Protein 4EFZ (pdb70)

Organism: Burkholderia pseudomallei (strain 1710b) (NCBI:txid320372)

Foldseek 3Di:
DAAPKDKDWDADVVQQFIKIWIADLVVLEIEIEQAAFAADPVPRDTDCPRVVVVVVVSVVSVHAYAEYEYQAQDQRGFHCVVVCCVRRNHFYEFAQCLLVLCVVVCVVQVVPDVQDSRCPLGRYHDDQQDWDDTPQKIWGWHQQAALARTGTKTKMAGPDDDPVHGAIEIAREQLADQQVVAGHAQPDVRHHLLSSLVSLVVVLVPDQAYWYAYRGDPCDVDDGTDTSVNNLPRRPQRHPPQDSVNSRVVNVVVNVPDDRHPRRQVRNVCVSSVNHFDDDDPVRDGDRGDDDPRD/DWDKDWDADPVQQFTKIWIADLVPLFIEIEQFAFAADPVPRDTDCVRVVVVLVVSVVSVHAYAEYEYQAQDQRGFHCVVVCCVRRNHFYEFAQCLLVLCVVVCVLQVVDDVRDSRCPLGRYHDDQQDWDDGPQKIWGWHQQAALANGGTWTWIVGCPLIEIEREQLFFQQVVAGHAQPDVRHHQLSSLVSLVVVLVPPFAYKYFYRGDDCPPNDDDDGIDTSNNNLPRRPQRHPPQDSVNSRVVNVVVNVPDDRHPRRQVRNVCVSSVNHFAAADPVRDGDRGDDPPRD

B-factor: mean 24.0, std 9.52, range [10.33, 69.84]

Secondary structure (DSSP, 8-state):
-B-S-EEEEEE-TTT-BEEEEEE-TTT-EEEEES--BEEETTTTEEE-HHHHHHHHHHHHHT-EEEEEE-SS--SSSB--HHHHHHHH--EEEEETTHHHHHHHHHHHTT--TTS-SSSTTSSEEE-TT-EEEETTEEEEEEE--SSSTT-EEEEEEETT--GGG-B-EEE--SSB--TTT-B----STT--HHHHHHHHHHHTTS-TT-EEE-SB-S------EEEHHHHHHH-TTTSTT--HHHHHHHHHHHHTTPPPPTTHHHHHHHHTTTTPPPPP-TTS-------SS--/-EEEEEEEETTTTEEEEEEEETTTTEEEEES--BEEETTTTEEE-HHHHHHHHHHHHHT-EEEEEE-SS--SSSB--HHHHHHHH--EEEEETTHHHHHHHHHHHTT--TTS-SSSTTSSEEE-TT-EEEETTEEEEEEE--SSSTT-EEEEEEE----EEE-TTS---TTT------STT--HHHHHHHHHHHTTS-TT-EEE-SB---GGGPPP--EEEHHHHHHH-TTTSTT--HHHHHHHHHHHHHTPPPPTTHHHHHHHHTTTTPPPPP-TTS-------SS--

InterPro domains:
  IPR001279 Metallo-beta-lactamase [PF00753] (15-212)
  IPR001279 Metallo-beta-lactamase [SM00849] (12-212)
  IPR036866 Ribonuclease Z/Hydroxyacylglutathione hydrolase-like [G3DSA:3.60.15.10] (1-294)
  IPR036866 Ribonuclease Z/Hydroxyacylglutathione hydrolase-like [SSF56281] (6-293)
  IPR044528 Persulfide dioxygenase-like, MBL-fold metallo-hydrolase domain [cd07724] (2-214)
  IPR051682 Mitochondrial Persulfide Dioxygenase [PTHR43084] (2-280)

Nearest PDB structures (foldseek):
  4efz-assembly2_A  TM=1.003E+00  e=1.077E-67  Burkholderia pseudomallei 1710b
  4efz-assembly3_B  TM=9.883E-01  e=3.512E-61  Burkholderia pseudomallei 1710b
  4ysl-assembly1_B  TM=9.777E-01  e=2.054E-49  Pseudomonas putida F1
  3r2u-assembly1_C  TM=8.460E-01  e=1.432E-17  Staphylococcus aureus subsp. aureus COL
  5aeb-assembly1_A  TM=5.533E-01  e=7.655E-11  uncultured bacterium BLR12

Sequence (584 aa):
GPGSMTVEGFFDPATCTISYLLFDSGSGECALIDSVLDYDPKSGRTRTASADQLIARVAALGARVRWLLETHVHADHLSAAPYLKTRVGGEIAIGRHVTRVQDVFGKLFNAGPAFAHDGSQFDRRLLDDGDTLALGALSIRAMHTPGHTPACMTYVVTEAHAAHDARDAAAFVGDTLFMPDYGTARCDFPGGDARSLYRSIRKVLSSLPPATRLYMCHDYQPAIQYASTVADELRENVHIREGVTEDDFVAMRTARDATLDMPVLMLPSVQVNMRAGRLPEPEDNGVRYLKIPLDAISMTVEGFFDPATCTISYLLFDSGSGECALIDSVLDYDPKSGRTRTASADQLIARVAALGARVRWLLETHVHADHLSAAPYLKTRVGGEIAIGRHVTRVQDVFGKLFNAGPAFAHDGSQFDRLLDDGDTLALGALSIRAMHTPGHTPACMTYVVTEARDAAAFVGDTLFMPDYGTARCDFPGGDARSLYRSIRKVLSLPPATRLYMCHDYQPNGRAIQYASTVADELRENVHIREGVTEDDFVAMRTARDATLDMMPVLMLPSVQVNMRAGRLPEPEDNGVRYLKIPLDAI

Radius of gyration: 27.68 Å; Cα contacts (8 Å, |Δi|>4): 1301; chains: 2; bounding box: 53×88×56 Å

Structure (mmCIF, N/CA/C/O backbone):
data_4EFZ
#
_entry.id   4EFZ
#
_cell.length_a   79.320
_cell.length_b   83.500
_cell.length_c   96.440
_cell.angle_alpha   90.000
_cell.angle_beta   90.000
_cell.angle_gamma   90.000
#
_symmetry.space_group_name_H-M   'P 21 21 21'
#
loop_
_entity.id
_entity.type
_entity.pdbx_description
1 polymer 'Metallo-beta-lactamase family protein'
2 non-polymer 'CALCIUM ION'
3 non-polymer 'CHLORIDE ION'
4 non-polymer 1,2-ETHANEDIOL
5 non-polymer GLYCEROL
6 non-polymer 'SULFATE ION'
7 water water
#
loop_
_atom_site.group_PDB
_atom_site.id
_atom_site.type_symbol
_atom_site.label_atom_id
_atom_site.label_alt_id
_atom_site.label_comp_id
_atom_site.label_asym_id
_atom_site.label_entity_id
_atom_site.label_seq_id
_atom_site.pdbx_PDB_ins_code
_atom_site.Cartn_x
_atom_site.Cartn_y
_atom_site.Cartn_z
_atom_site.occupancy
_atom_site.B_iso_or_equiv
_atom_site.auth_seq_id
_atom_site.auth_comp_id
_atom_site.auth_asym_id
_atom_site.auth_atom_id
_atom_site.pdbx_PDB_model_num
ATOM 1 N N . GLY A 1 1 ? 71.802 26.282 -11.584 1.00 49.12 -3 GLY A N 1
ATOM 2 C CA . GLY A 1 1 ? 70.703 25.373 -11.315 1.00 50.29 -3 GLY A CA 1
ATOM 3 C C . GLY A 1 1 ? 70.577 24.971 -9.852 1.00 51.04 -3 GLY A C 1
ATOM 4 O O . GLY A 1 1 ? 71.369 25.416 -9.003 1.00 49.75 -3 GLY A O 1
ATOM 5 N N . PRO A 1 2 ? 69.584 24.110 -9.553 1.00 54.71 -2 PRO A N 1
ATOM 6 C CA . PRO A 1 2 ? 69.165 23.710 -8.203 1.00 55.69 -2 PRO A CA 1
ATOM 7 C C . PRO A 1 2 ? 70.188 22.866 -7.453 1.00 56.74 -2 PRO A C 1
ATOM 8 O O . PRO A 1 2 ? 70.892 22.046 -8.053 1.00 57.15 -2 PRO A O 1
ATOM 12 N N . GLY A 1 3 ? 70.250 23.054 -6.138 1.00 57.62 -1 GLY A N 1
ATOM 13 C CA . GLY A 1 3 ? 71.008 22.161 -5.282 1.00 54.77 -1 GLY A CA 1
ATOM 14 C C . GLY A 1 3 ? 70.484 20.741 -5.394 1.00 53.08 -1 GLY A C 1
ATOM 15 O O . GLY A 1 3 ? 69.470 20.470 -6.053 1.00 57.02 -1 GLY A O 1
ATOM 16 N N . SER A 1 4 ? 71.192 19.824 -4.752 1.00 48.15 0 SER A N 1
ATOM 17 C CA . SER A 1 4 ? 70.805 18.416 -4.720 1.00 41.06 0 SER A CA 1
ATOM 18 C C . SER A 1 4 ? 69.677 18.201 -3.708 1.00 31.01 0 SER A C 1
ATOM 19 O O . SER A 1 4 ? 69.087 17.112 -3.629 1.00 33.34 0 SER A O 1
ATOM 22 N N . MET A 1 5 ? 69.408 19.237 -2.930 1.00 35.31 1 MET A N 1
ATOM 23 C CA . MET A 1 5 ? 68.450 19.144 -1.819 1.00 26.49 1 MET A CA 1
ATOM 24 C C . MET A 1 5 ? 67.073 18.638 -2.237 1.00 24.82 1 MET A C 1
ATOM 25 O O . MET A 1 5 ? 66.631 18.837 -3.367 1.00 27.55 1 MET A O 1
ATOM 30 N N . THR A 1 6 ? 66.420 17.952 -1.310 1.00 19.51 2 THR A N 1
ATOM 31 C CA . THR A 1 6 ? 65.051 17.496 -1.477 1.00 20.69 2 THR A CA 1
ATOM 32 C C . THR A 1 6 ? 64.177 18.250 -0.491 1.00 18.69 2 THR A C 1
ATOM 33 O O . THR A 1 6 ? 64.467 18.285 0.720 1.00 20.14 2 THR A O 1
ATOM 37 N N . VAL A 1 7 ? 63.088 18.870 -0.974 1.00 16.81 3 VAL A N 1
ATOM 38 C CA . VAL A 1 7 ? 62.144 19.553 -0.109 1.00 15.00 3 VAL A CA 1
ATOM 39 C C . VAL A 1 7 ? 60.760 18.991 -0.360 1.00 14.89 3 VAL A C 1
ATOM 40 O O . VAL A 1 7 ? 60.343 18.956 -1.521 1.00 18.02 3 VAL A O 1
ATOM 44 N N . GLU A 1 8 ? 60.119 18.546 0.708 1.00 14.39 4 GLU A N 1
ATOM 45 C CA . GLU A 1 8 ? 58.728 18.057 0.634 1.00 15.50 4 GLU A CA 1
ATOM 46 C C . GLU A 1 8 ? 57.865 18.838 1.584 1.00 12.80 4 GLU A C 1
ATOM 47 O O . GLU A 1 8 ? 58.183 18.986 2.787 1.00 14.43 4 GLU A O 1
ATOM 53 N N . GLY A 1 9 ? 56.742 19.358 1.066 1.00 12.95 5 GLY A N 1
ATOM 54 C CA . GLY A 1 9 ? 55.819 20.097 1.920 1.00 13.76 5 GLY A CA 1
ATOM 55 C C . GLY A 1 9 ? 54.587 19.283 2.269 1.00 13.65 5 GLY A C 1
ATOM 56 O O . GLY A 1 9 ? 54.170 18.398 1.481 1.00 14.66 5 GLY A O 1
ATOM 57 N N . PHE A 1 10 ? 54.090 19.550 3.470 1.00 12.62 6 PHE A N 1
ATOM 58 C CA . PHE A 1 10 ? 52.956 18.817 4.060 1.00 12.86 6 PHE A CA 1
ATOM 59 C C . PHE A 1 10 ? 51.919 19.858 4.430 1.00 13.33 6 PHE A C 1
ATOM 60 O O . PHE A 1 10 ? 52.099 20.619 5.389 1.00 14.37 6 PHE A O 1
ATOM 68 N N . PHE A 1 11 ? 50.801 19.845 3.700 1.00 14.27 7 PHE A N 1
ATOM 69 C CA . PHE A 1 11 ? 49.767 20.887 3.911 1.00 14.34 7 PHE A CA 1
ATOM 70 C C . PHE A 1 11 ? 48.704 20.416 4.925 1.00 15.14 7 PHE A C 1
ATOM 71 O O . PHE A 1 11 ? 48.192 19.273 4.794 1.00 17.48 7 PHE A O 1
ATOM 79 N N . ASP A 1 12 ? 48.396 21.264 5.915 1.00 14.17 8 ASP A N 1
ATOM 80 C CA . ASP A 1 12 ? 47.366 20.908 6.913 1.00 14.46 8 ASP A CA 1
ATOM 81 C C . ASP A 1 12 ? 46.086 21.625 6.564 1.00 16.48 8 ASP A C 1
ATOM 82 O O . ASP A 1 12 ? 46.073 22.845 6.608 1.00 18.62 8 ASP A O 1
ATOM 87 N N . PRO A 1 13 ? 45.019 20.881 6.216 1.00 17.04 9 PRO A N 1
ATOM 88 C CA . PRO A 1 13 ? 43.804 21.598 5.813 1.00 20.30 9 PRO A CA 1
ATOM 89 C C . PRO A 1 13 ? 43.159 22.459 6.917 1.00 20.53 9 PRO A C 1
ATOM 90 O O . PRO A 1 13 ? 42.588 23.525 6.588 1.00 23.09 9 PRO A O 1
ATOM 94 N N . ALA A 1 14 ? 43.289 22.053 8.174 1.00 19.01 10 ALA A N 1
ATOM 95 C CA . ALA A 1 14 ? 42.629 22.804 9.251 1.00 20.26 10 ALA A CA 1
ATOM 96 C C . ALA A 1 14 ? 43.219 24.201 9.458 1.00 19.64 10 ALA A C 1
ATOM 97 O O . ALA A 1 14 ? 42.477 25.172 9.723 1.00 24.17 10 ALA A O 1
ATOM 99 N N . THR A 1 15 ? 44.540 24.346 9.317 1.00 17.33 11 THR A N 1
ATOM 100 C CA . THR A 1 15 ? 45.172 25.629 9.656 1.00 18.30 11 THR A CA 1
ATOM 101 C C . THR A 1 15 ? 45.798 26.290 8.432 1.00 21.32 11 THR A C 1
ATOM 102 O O . THR A 1 15 ? 46.250 27.437 8.512 1.00 20.37 11 THR A O 1
ATOM 106 N N . CYS A 1 16 ? 45.835 25.539 7.330 1.00 18.07 12 CYS A N 1
ATOM 107 C CA . CYS A 1 16 ? 46.472 25.952 6.054 1.00 20.77 12 CYS A CA 1
ATOM 108 C C . CYS A 1 16 ? 47.979 26.098 6.136 1.00 19.90 12 CYS A C 1
ATOM 109 O O . CYS A 1 16 ? 48.594 26.653 5.222 1.00 17.24 12 CYS A O 1
ATOM 112 N N . THR A 1 17 ? 48.551 25.552 7.197 1.00 15.65 13 THR A N 1
ATOM 113 C CA . THR A 1 17 ? 50.012 25.515 7.422 1.00 13.18 13 THR A CA 1
ATOM 114 C C . THR A 1 17 ? 50.699 24.536 6.495 1.00 14.67 13 THR A C 1
ATOM 115 O O . THR A 1 17 ? 50.172 23.418 6.224 1.00 15.05 13 THR A O 1
ATOM 119 N N . ILE A 1 18 ? 51.866 24.950 5.973 1.00 14.05 14 ILE A N 1
ATOM 120 C CA . ILE A 1 18 ? 52.701 23.997 5.267 1.00 13.72 14 ILE A CA 1
ATOM 121 C C . ILE A 1 18 ? 53.947 23.723 6.100 1.00 12.41 14 ILE A C 1
ATOM 122 O O . ILE A 1 18 ? 54.769 24.635 6.364 1.00 14.94 14 ILE A O 1
ATOM 127 N N . SER A 1 19 ? 54.113 22.455 6.497 1.00 11.34 15 SER A N 1
ATOM 128 C CA . SER A 1 19 ? 55.287 22.002 7.275 1.00 14.46 15 SER A CA 1
ATOM 129 C C . SER A 1 19 ? 56.224 21.394 6.241 1.00 12.92 15 SER A C 1
ATOM 130 O O . SER A 1 19 ? 55.765 20.874 5.212 1.00 14.43 15 SER A O 1
ATOM 133 N N . TYR A 1 20 ? 57.549 21.434 6.491 1.00 11.49 16 TYR A N 1
ATOM 134 C CA . TYR A 1 20 ? 58.472 20.940 5.483 1.00 12.53 16 TYR A CA 1
ATOM 135 C C . TYR A 1 20 ? 59.458 19.923 6.026 1.00 12.62 16 TYR A C 1
ATOM 136 O O . TYR A 1 20 ? 59.889 19.989 7.181 1.00 14.45 16 TYR A O 1
ATOM 145 N N . LEU A 1 21 ? 59.815 19.017 5.145 1.00 12.62 17 LEU A N 1
ATOM 146 C CA . LEU A 1 21 ? 60.953 18.089 5.310 1.00 12.75 17 LEU A CA 1
ATOM 147 C C . LEU A 1 21 ? 62.021 18.506 4.320 1.00 13.54 17 LEU A C 1
ATOM 148 O O . LEU A 1 21 ? 61.810 18.517 3.096 1.00 15.31 17 LEU A O 1
ATOM 153 N N . LEU A 1 22 ? 63.199 18.845 4.867 1.00 13.36 18 LEU A N 1
ATOM 154 C CA . LEU A 1 22 ? 64.368 19.206 4.056 1.00 13.41 18 LEU A CA 1
ATOM 155 C C . LEU A 1 22 ? 65.353 18.076 4.193 1.00 15.23 18 LEU A C 1
ATOM 156 O O . LEU A 1 22 ? 65.698 17.709 5.311 1.00 18.04 18 LEU A O 1
ATOM 161 N N . PHE A 1 23 ? 65.783 17.505 3.072 1.00 15.00 19 PHE A N 1
ATOM 162 C CA . PHE A 1 23 ? 66.575 16.248 3.110 1.00 16.98 19 PHE A CA 1
ATOM 163 C C . PHE A 1 23 ? 67.804 16.368 2.227 1.00 20.03 19 PHE A C 1
ATOM 164 O O . PHE A 1 23 ? 67.719 16.785 1.069 1.00 20.56 19 PHE A O 1
ATOM 172 N N . ASP A 1 24 ? 68.969 16.000 2.776 1.00 19.51 20 ASP A N 1
ATOM 173 C CA . ASP A 1 24 ? 70.208 15.881 2.001 1.00 22.82 20 ASP A CA 1
ATOM 174 C C . ASP A 1 24 ? 70.405 14.381 1.694 1.00 24.64 20 ASP A C 1
ATOM 175 O O . ASP A 1 24 ? 70.826 13.613 2.555 1.00 26.83 20 ASP A O 1
ATOM 180 N N . SER A 1 25 ? 70.069 13.944 0.492 1.00 26.96 21 SER A N 1
ATOM 181 C CA . SER A 1 25 ? 70.004 12.496 0.248 1.00 29.82 21 SER A CA 1
ATOM 182 C C . SER A 1 25 ? 71.390 11.856 0.317 1.00 31.41 21 SER A C 1
ATOM 183 O O . SER A 1 25 ? 71.526 10.652 0.563 1.00 35.72 21 SER A O 1
ATOM 186 N N . GLY A 1 26 ? 72.421 12.665 0.097 1.00 29.90 22 GLY A N 1
ATOM 187 C CA . GLY A 1 26 ? 73.778 12.167 0.097 1.00 33.64 22 GLY A CA 1
ATOM 188 C C . GLY A 1 26 ? 74.266 11.735 1.469 1.00 34.54 22 GLY A C 1
ATOM 189 O O . GLY A 1 26 ? 75.063 10.793 1.585 1.00 39.10 22 GLY A O 1
ATOM 190 N N . SER A 1 27 ? 73.770 12.389 2.508 1.00 29.79 23 SER A N 1
ATOM 191 C CA . SER A 1 27 ? 74.218 12.149 3.876 1.00 27.25 23 SER A CA 1
ATOM 192 C C . SER A 1 27 ? 73.120 11.512 4.691 1.00 27.41 23 SER A C 1
ATOM 193 O O . SER A 1 27 ? 73.383 10.932 5.754 1.00 29.08 23 SER A O 1
ATOM 196 N N . GLY A 1 28 ? 71.892 11.651 4.192 1.00 23.46 24 GLY A N 1
ATOM 197 C CA . GLY A 1 28 ? 70.672 11.298 4.895 1.00 25.66 24 GLY A CA 1
ATOM 198 C C . GLY A 1 28 ? 70.242 12.243 5.989 1.00 25.66 24 GLY A C 1
ATOM 199 O O . GLY A 1 28 ? 69.261 11.964 6.679 1.00 27.39 24 GLY A O 1
ATOM 200 N N . GLU A 1 29 ? 70.919 13.368 6.152 1.00 21.24 25 GLU A N 1
ATOM 201 C CA . GLU A 1 29 ? 70.531 14.335 7.179 1.00 18.73 25 GLU A CA 1
ATOM 202 C C . GLU A 1 29 ? 69.312 15.159 6.788 1.00 18.18 25 GLU A C 1
ATOM 203 O O . GLU A 1 29 ? 69.134 15.486 5.609 1.00 21.71 25 GLU A O 1
ATOM 209 N N . CYS A 1 30 ? 68.481 15.458 7.782 1.00 15.67 26 CYS A N 1
ATOM 210 C CA . CYS A 1 30 ? 67.173 16.061 7.555 1.00 16.39 26 CYS A CA 1
ATOM 211 C C . CYS A 1 30 ? 66.853 17.173 8.554 1.00 17.93 26 CYS A C 1
ATOM 212 O O . CYS A 1 30 ? 67.284 17.140 9.716 1.00 17.96 26 CYS A O 1
ATOM 215 N N . ALA A 1 31 ? 66.089 18.167 8.102 1.00 15.10 27 ALA A N 1
ATOM 216 C CA . ALA A 1 31 ? 65.466 19.107 9.027 1.00 14.06 27 ALA A CA 1
ATOM 217 C C . ALA A 1 31 ? 63.971 19.094 8.826 1.00 16.27 27 ALA A C 1
ATOM 218 O O . ALA A 1 31 ? 63.489 18.904 7.684 1.00 16.37 27 ALA A O 1
ATOM 220 N N . LEU A 1 32 ? 63.237 19.326 9.924 1.00 12.85 28 LEU A N 1
ATOM 221 C CA . LEU A 1 32 ? 61.772 19.471 9.848 1.00 12.38 28 LEU A CA 1
ATOM 222 C C . LEU A 1 32 ? 61.462 20.919 10.204 1.00 14.91 28 LEU A C 1
ATOM 223 O O . LEU A 1 32 ? 62.078 21.490 11.122 1.00 15.00 28 LEU A O 1
ATOM 228 N N . ILE A 1 33 ? 60.574 21.552 9.447 1.00 12.68 29 ILE A N 1
ATOM 229 C CA . ILE A 1 33 ? 60.335 22.984 9.636 1.00 11.54 29 ILE A CA 1
ATOM 230 C C . ILE A 1 33 ? 58.843 23.201 9.862 1.00 12.19 29 ILE A C 1
ATOM 231 O O . ILE A 1 33 ? 57.991 22.726 9.072 1.00 13.38 29 ILE A O 1
ATOM 236 N N . ASP A 1 34 ? 58.508 23.923 10.928 1.00 13.44 30 ASP A N 1
ATOM 237 C CA . ASP A 1 34 ? 57.125 24.426 11.145 1.00 12.21 30 ASP A CA 1
ATOM 238 C C . ASP A 1 34 ? 56.072 23.323 11.227 1.00 11.81 30 ASP A C 1
ATOM 239 O O . ASP A 1 34 ? 55.019 23.351 10.529 1.00 13.32 30 ASP A O 1
ATOM 244 N N . SER A 1 35 ? 56.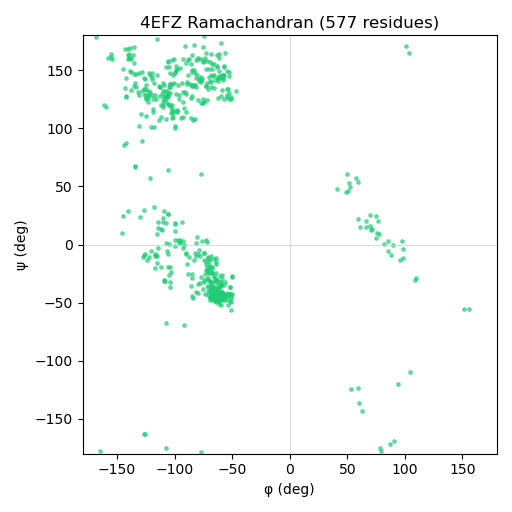335 22.367 12.125 1.00 13.76 31 SER A N 1
ATOM 245 C CA . SER A 1 35 ? 55.417 21.235 12.368 1.00 11.33 31 SER A CA 1
ATOM 246 C C . SER A 1 35 ? 54.162 21.627 13.100 1.00 11.04 31 SER A C 1
ATOM 247 O O . SER A 1 35 ? 54.106 22.684 13.755 1.00 14.93 31 SER A O 1
ATOM 250 N N . VAL A 1 36 ? 53.127 20.777 12.941 1.00 10.90 32 VAL A N 1
ATOM 251 C CA . VAL A 1 36 ? 51.800 21.056 13.527 1.00 12.29 32 VAL A CA 1
ATOM 252 C C . VAL A 1 36 ? 51.397 19.918 14.431 1.00 12.69 32 VAL A C 1
ATOM 253 O O . VAL A 1 36 ? 51.444 18.723 14.019 1.00 13.17 32 VAL A O 1
ATOM 257 N N . LEU A 1 37 ? 51.034 20.265 15.670 1.00 12.28 33 LEU A N 1
ATOM 258 C CA . LEU A 1 37 ? 50.316 19.348 16.572 1.00 13.19 33 LEU A CA 1
ATOM 259 C C . LEU A 1 37 ? 48.834 19.660 16.330 1.00 12.65 33 LEU A C 1
ATOM 260 O O . LEU A 1 37 ? 48.386 20.824 16.512 1.00 13.75 33 LEU A O 1
ATOM 265 N N . ASP A 1 38 ? 48.028 18.657 15.943 1.00 12.28 34 ASP A N 1
ATOM 266 C CA . ASP A 1 38 ? 46.641 18.944 15.597 1.00 11.05 34 ASP A CA 1
ATOM 267 C C . ASP A 1 38 ? 45.850 19.248 16.862 1.00 13.68 34 ASP A C 1
ATOM 268 O O . ASP A 1 38 ? 46.054 18.614 17.914 1.00 13.50 34 ASP A O 1
ATOM 273 N N . TYR A 1 39 ? 45.015 20.283 16.779 1.00 12.84 35 TYR A N 1
ATOM 274 C CA . TYR A 1 39 ? 44.352 20.754 17.993 1.00 12.38 35 TYR A CA 1
ATOM 275 C C . TYR A 1 39 ? 42.951 21.160 17.655 1.00 11.71 35 TYR A C 1
ATOM 276 O O . TYR A 1 39 ? 42.738 21.987 16.750 1.00 15.37 35 TYR A O 1
ATOM 285 N N . ASP A 1 40 ? 41.975 20.622 18.389 1.00 10.71 36 ASP A N 1
ATOM 286 C CA . ASP A 1 40 ? 40.575 21.015 18.204 1.00 12.46 36 ASP A CA 1
ATOM 287 C C . ASP A 1 40 ? 40.211 21.980 19.326 1.00 15.20 36 ASP A C 1
ATOM 288 O O . ASP A 1 40 ? 40.075 21.584 20.495 1.00 15.28 36 ASP A O 1
ATOM 293 N N . PRO A 1 41 ? 40.016 23.266 18.991 1.00 13.96 37 PRO A N 1
ATOM 294 C CA . PRO A 1 41 ? 39.774 24.226 20.074 1.00 18.39 37 PRO A CA 1
ATOM 295 C C . PRO A 1 41 ? 38.425 24.029 20.745 1.00 17.93 37 PRO A C 1
ATOM 296 O O . PRO A 1 41 ? 38.243 24.532 21.866 1.00 20.76 37 PRO A O 1
ATOM 300 N N . LYS A 1 42 ? 37.476 23.344 20.103 1.00 14.56 38 LYS A N 1
ATOM 301 C CA . LYS A 1 42 ? 36.140 23.188 20.654 1.00 14.46 38 LYS A CA 1
ATOM 302 C C . LYS A 1 42 ? 36.152 22.194 21.798 1.00 16.30 38 LYS A C 1
ATOM 303 O O . LYS A 1 42 ? 35.395 22.322 22.752 1.00 16.59 38 LYS A O 1
ATOM 309 N N . SER A 1 43 ? 37.028 21.205 21.703 1.00 15.98 39 SER A N 1
ATOM 310 C CA . SER A 1 43 ? 37.035 20.124 22.717 1.00 17.61 39 SER A CA 1
ATOM 311 C C . SER A 1 43 ? 38.315 20.056 23.563 1.00 16.96 39 SER A C 1
ATOM 312 O O . SER A 1 43 ? 38.361 19.316 24.578 1.00 18.56 39 SER A O 1
ATOM 315 N N . GLY A 1 44 ? 39.360 20.802 23.201 1.00 14.55 40 GLY A N 1
ATOM 316 C CA . GLY A 1 44 ? 40.621 20.717 23.935 1.00 14.74 40 GLY A CA 1
ATOM 317 C C . GLY A 1 44 ? 41.421 19.481 23.571 1.00 14.37 40 GLY A C 1
ATOM 318 O O . GLY A 1 44 ? 42.416 19.187 24.226 1.00 15.52 40 GLY A O 1
ATOM 319 N N . ARG A 1 45 ? 40.996 18.754 22.544 1.00 14.83 41 ARG A N 1
ATOM 320 C CA . ARG A 1 45 ? 41.719 17.533 22.135 1.00 14.45 41 ARG A CA 1
ATOM 321 C C . ARG A 1 45 ? 42.878 17.774 21.207 1.00 16.19 41 ARG A C 1
ATOM 322 O O . ARG A 1 45 ? 42.806 18.535 20.221 1.00 15.09 41 ARG A O 1
ATOM 330 N N . THR A 1 46 ? 43.969 17.063 21.498 1.00 13.75 42 THR A N 1
ATOM 331 C CA . THR A 1 46 ? 45.116 17.079 20.587 1.00 13.95 42 THR A CA 1
ATOM 332 C C . THR A 1 46 ? 45.222 15.749 19.863 1.00 14.70 42 THR A C 1
ATOM 333 O O . THR A 1 46 ? 44.781 14.704 20.364 1.00 18.05 42 THR A O 1
ATOM 337 N N . ARG A 1 47 ? 45.813 15.808 18.665 1.00 13.99 43 ARG A N 1
ATOM 338 C CA . ARG A 1 47 ? 46.106 14.587 17.883 1.00 14.51 43 ARG A CA 1
ATOM 339 C C . ARG A 1 47 ? 47.455 14.776 17.248 1.00 12.57 43 ARG A C 1
ATOM 340 O O . ARG A 1 47 ? 47.957 15.887 17.114 1.00 14.11 43 ARG A O 1
ATOM 348 N N . THR A 1 48 ? 48.055 13.650 16.864 1.00 14.40 44 THR A N 1
ATOM 349 C CA . THR A 1 48 ? 49.399 13.658 16.305 1.00 12.88 44 THR A CA 1
ATOM 350 C C . THR A 1 48 ? 49.469 13.228 14.851 1.00 14.57 44 THR A C 1
ATOM 351 O O . THR A 1 48 ? 50.547 12.937 14.336 1.00 15.00 44 THR A O 1
ATOM 355 N N . ALA A 1 49 ? 48.355 13.276 14.143 1.00 13.43 45 ALA A N 1
ATOM 356 C CA . ALA A 1 49 ? 48.304 12.773 12.772 1.00 16.11 45 ALA A CA 1
ATOM 357 C C . ALA A 1 49 ? 49.257 13.512 11.837 1.00 14.64 45 ALA A C 1
ATOM 358 O O . ALA A 1 49 ? 49.975 12.866 11.039 1.00 15.47 45 ALA A O 1
ATOM 360 N N . SER A 1 50 ? 49.282 14.840 11.949 1.00 14.04 46 SER A N 1
ATOM 361 C CA . SER A 1 50 ? 50.186 15.644 11.089 1.00 12.29 46 SER A CA 1
ATOM 362 C C . SER A 1 50 ? 51.620 15.321 11.384 1.00 11.97 46 SER A C 1
ATOM 363 O O . SER A 1 50 ? 52.446 15.054 10.432 1.00 15.12 46 SER A O 1
ATOM 366 N N . ALA A 1 51 ? 51.965 15.329 12.657 1.00 12.66 47 ALA A N 1
ATOM 367 C CA . ALA A 1 51 ? 53.369 15.045 13.038 1.00 11.34 47 ALA A CA 1
ATOM 368 C C . ALA A 1 51 ? 53.759 13.623 12.637 1.00 13.12 47 ALA A C 1
ATOM 369 O O . ALA A 1 51 ? 54.931 13.357 12.201 1.00 13.44 47 ALA A O 1
ATOM 371 N N . ASP A 1 52 ? 52.816 12.694 12.770 1.00 11.32 48 ASP A N 1
ATOM 372 C CA . ASP A 1 52 ? 53.124 11.302 12.439 1.00 11.13 48 ASP A CA 1
ATOM 373 C C . ASP A 1 52 ? 53.422 11.119 10.940 1.00 13.38 48 ASP A C 1
ATOM 374 O O . ASP A 1 52 ? 54.155 10.211 10.542 1.00 13.18 48 ASP A O 1
ATOM 379 N N . GLN A 1 53 ? 52.851 11.963 10.098 1.00 14.39 49 GLN A N 1
ATOM 380 C CA . GLN A 1 53 ? 53.179 11.895 8.669 1.00 14.31 49 GLN A CA 1
ATOM 381 C C . GLN A 1 53 ? 54.610 12.263 8.430 1.00 12.98 49 GLN A C 1
ATOM 382 O O . GLN A 1 53 ? 55.254 11.629 7.569 1.00 14.58 49 GLN A O 1
ATOM 388 N N . LEU A 1 54 ? 55.099 13.297 9.130 1.00 13.13 50 LEU A N 1
ATOM 389 C CA . LEU A 1 54 ? 56.533 13.680 9.014 1.00 14.24 50 LEU A CA 1
ATOM 390 C C . LEU A 1 54 ? 57.435 12.527 9.483 1.00 12.52 50 LEU A C 1
ATOM 391 O O . LEU A 1 54 ? 58.399 12.133 8.795 1.00 14.39 50 LEU A O 1
ATOM 396 N N . ILE A 1 55 ? 57.081 11.947 10.648 1.00 11.57 51 ILE A N 1
ATOM 397 C CA . ILE A 1 55 ? 57.841 10.819 11.199 1.00 12.29 51 ILE A CA 1
ATOM 398 C C . ILE A 1 55 ? 57.898 9.662 10.213 1.00 14.65 51 ILE A C 1
ATOM 399 O O . ILE A 1 55 ? 58.936 9.074 9.998 1.00 14.60 51 ILE A O 1
ATOM 404 N N . ALA A 1 56 ? 56.756 9.324 9.602 1.00 13.14 52 ALA A N 1
ATOM 405 C CA . ALA A 1 56 ? 56.724 8.189 8.689 1.00 13.65 52 ALA A CA 1
ATOM 406 C C . ALA A 1 56 ? 57.547 8.458 7.411 1.00 14.05 52 ALA A C 1
ATOM 407 O O . ALA A 1 56 ? 58.188 7.564 6.867 1.00 16.98 52 ALA A O 1
ATOM 409 N N . ARG A 1 57 ? 57.574 9.715 6.971 1.00 15.05 53 ARG A N 1
ATOM 410 C CA . ARG A 1 57 ? 58.339 9.984 5.757 1.00 15.15 53 ARG A CA 1
ATOM 411 C C . ARG A 1 57 ? 59.841 9.971 6.066 1.00 14.33 53 ARG A C 1
ATOM 412 O O . ARG A 1 57 ? 60.635 9.456 5.270 1.00 15.43 53 ARG A O 1
ATOM 420 N N . VAL A 1 58 ? 60.222 10.504 7.218 1.00 14.91 54 VAL A N 1
ATOM 421 C CA . VAL A 1 58 ? 61.620 10.420 7.672 1.00 14.33 54 VAL A CA 1
ATOM 422 C C . VAL A 1 58 ? 62.064 8.969 7.722 1.00 17.27 54 VAL A C 1
ATOM 423 O O . VAL A 1 58 ? 63.148 8.587 7.212 1.00 15.93 54 VAL A O 1
ATOM 427 N N . ALA A 1 59 ? 61.232 8.093 8.265 1.00 16.11 55 ALA A N 1
ATOM 428 C CA . ALA A 1 59 ? 61.636 6.716 8.385 1.00 16.61 55 ALA A CA 1
ATOM 429 C C . ALA A 1 59 ? 61.728 6.028 7.020 1.00 17.50 55 ALA A C 1
ATOM 430 O O . ALA A 1 59 ? 62.661 5.248 6.743 1.00 21.51 55 ALA A O 1
ATOM 432 N N . ALA A 1 60 ? 60.781 6.335 6.136 1.00 17.34 56 ALA A N 1
ATOM 433 C CA . ALA A 1 60 ? 60.806 5.736 4.794 1.00 18.97 56 ALA A CA 1
ATOM 434 C C . ALA A 1 60 ? 62.052 6.169 3.995 1.00 21.61 56 ALA A C 1
ATOM 435 O O . ALA A 1 60 ? 62.551 5.412 3.156 1.00 23.51 56 ALA A O 1
ATOM 437 N N . LEU A 1 61 ? 62.531 7.377 4.260 1.00 18.80 57 LEU A N 1
ATOM 438 C CA . LEU A 1 61 ? 63.715 7.895 3.550 1.00 20.89 57 LEU A CA 1
ATOM 439 C C . LEU A 1 61 ? 65.014 7.424 4.167 1.00 23.69 57 LEU A C 1
ATOM 440 O O . LEU A 1 61 ? 66.085 7.561 3.553 1.00 25.70 57 LEU A O 1
ATOM 445 N N . GLY A 1 62 ? 64.965 6.863 5.375 1.00 20.81 58 GLY A N 1
ATOM 446 C CA . GLY A 1 62 ? 66.206 6.494 6.048 1.00 22.90 58 GLY A CA 1
ATOM 447 C C . GLY A 1 62 ? 66.955 7.704 6.596 1.00 23.53 58 GLY A C 1
ATOM 448 O O . GLY A 1 62 ? 68.177 7.661 6.811 1.00 24.92 58 GLY A O 1
ATOM 449 N N . ALA A 1 63 ? 66.207 8.759 6.854 1.00 21.24 59 ALA A N 1
ATOM 450 C CA . ALA A 1 63 ? 66.764 10.076 7.150 1.00 22.06 59 ALA A CA 1
ATOM 451 C C . ALA A 1 63 ? 67.027 10.188 8.647 1.00 22.69 59 ALA A C 1
ATOM 452 O O . ALA A 1 63 ? 66.467 9.428 9.461 1.00 22.96 59 ALA A O 1
ATOM 454 N N . ARG A 1 64 ? 67.906 11.098 9.023 1.00 20.90 60 ARG A N 1
ATOM 455 C CA . ARG A 1 64 ? 68.093 11.382 10.431 1.00 21.59 60 ARG A CA 1
ATOM 456 C C . ARG A 1 64 ? 67.855 12.844 10.665 1.00 19.12 60 ARG A C 1
ATOM 457 O O . ARG A 1 64 ? 68.581 13.670 10.110 1.00 19.39 60 ARG A O 1
ATOM 465 N N . VAL A 1 65 ? 66.917 13.154 11.542 1.00 15.63 61 VAL A N 1
ATOM 466 C CA . VAL A 1 65 ? 66.556 14.549 11.804 1.00 14.49 61 VAL A CA 1
ATOM 467 C C . VAL A 1 65 ? 67.602 15.224 12.692 1.00 17.84 61 VAL A C 1
ATOM 468 O O . VAL A 1 65 ? 67.891 14.778 13.808 1.00 19.94 61 VAL A O 1
ATOM 472 N N . ARG A 1 66 ? 68.193 16.306 12.189 1.00 15.99 62 ARG A N 1
ATOM 473 C CA . ARG A 1 66 ? 69.146 17.059 13.007 1.00 17.69 62 ARG A CA 1
ATOM 474 C C . ARG A 1 66 ? 68.578 18.371 13.543 1.00 15.48 62 ARG A C 1
ATOM 475 O O . ARG A 1 66 ? 69.064 18.857 14.587 1.00 16.78 62 ARG A O 1
ATOM 483 N N . TRP A 1 67 ? 67.589 18.951 12.850 1.00 14.11 63 TRP A N 1
ATOM 484 C CA . TRP A 1 67 ? 67.059 20.257 13.213 1.00 13.82 63 TRP A CA 1
ATOM 485 C C . TRP A 1 67 ? 65.554 20.241 13.172 1.00 13.19 63 TRP A C 1
ATOM 486 O O . TRP A 1 67 ? 64.985 19.686 12.238 1.00 13.85 63 TRP A O 1
ATOM 497 N N . LEU A 1 68 ? 64.935 20.847 14.189 1.00 12.92 64 LEU A N 1
ATOM 498 C CA . LEU A 1 68 ? 63.498 21.111 14.234 1.00 13.17 64 LEU A CA 1
ATOM 499 C C . LEU A 1 68 ? 63.398 22.636 14.296 1.00 11.12 64 LEU A C 1
ATOM 500 O O . LEU A 1 68 ? 63.582 23.268 15.349 1.00 13.93 64 LEU A O 1
ATOM 505 N N . LEU A 1 69 ? 63.104 23.233 13.141 1.00 12.92 65 LEU A N 1
ATOM 506 C CA . LEU A 1 69 ? 63.203 24.697 12.984 1.00 11.38 65 LEU A CA 1
ATOM 507 C C . LEU A 1 69 ? 61.817 25.316 13.000 1.00 13.85 65 LEU A C 1
ATOM 508 O O . LEU A 1 69 ? 60.852 24.796 12.389 1.00 15.31 65 LEU A O 1
ATOM 513 N N . GLU A 1 70 ? 61.723 26.436 13.701 1.00 13.36 66 GLU A N 1
ATOM 514 C CA . GLU A 1 70 ? 60.541 27.294 13.633 1.00 12.72 66 GLU A CA 1
ATOM 515 C C . GLU A 1 70 ? 60.933 28.531 12.916 1.00 13.95 66 GLU A C 1
ATOM 516 O O . GLU A 1 70 ? 61.915 29.174 13.312 1.00 14.38 66 GLU A O 1
ATOM 522 N N . THR A 1 71 ? 60.132 28.942 11.940 1.00 13.22 67 THR A N 1
ATOM 523 C CA . THR A 1 71 ? 60.366 30.261 11.299 1.00 12.43 67 THR A CA 1
ATOM 524 C C . THR A 1 71 ? 59.990 31.389 12.239 1.00 14.41 67 THR A C 1
ATOM 525 O O . THR A 1 71 ? 60.607 32.450 12.196 1.00 18.79 67 THR A O 1
ATOM 529 N N . HIS A 1 72 ? 59.038 31.174 13.127 1.00 14.71 68 HIS A N 1
ATOM 530 C CA . HIS A 1 72 ? 58.610 32.243 14.045 1.00 13.48 68 HIS A CA 1
ATOM 531 C C . HIS A 1 72 ? 57.739 31.618 15.118 1.00 16.56 68 HIS A C 1
ATOM 532 O O . HIS A 1 72 ? 57.505 30.412 15.069 1.00 16.37 68 HIS A O 1
ATOM 539 N N . VAL A 1 73 ? 57.263 32.424 16.082 1.00 17.20 69 VAL A N 1
ATOM 540 C CA . VAL A 1 73 ? 56.317 31.941 17.086 1.00 17.27 69 VAL A CA 1
ATOM 541 C C . VAL A 1 73 ? 54.925 31.997 16.430 1.00 17.14 69 VAL A C 1
ATOM 542 O O . VAL A 1 73 ? 54.375 33.070 16.192 1.00 21.65 69 VAL A O 1
ATOM 546 N N . HIS A 1 74 ? 54.372 30.829 16.099 1.00 13.92 70 HIS A N 1
ATOM 547 C CA . HIS A 1 74 ? 53.162 30.790 15.272 1.00 14.56 70 HIS A CA 1
ATOM 548 C C . HIS A 1 74 ? 51.907 31.100 16.066 1.00 15.19 70 HIS A C 1
ATOM 549 O O . HIS A 1 74 ? 51.803 30.680 17.228 1.00 16.24 70 HIS A O 1
ATOM 556 N N . ALA A 1 75 ? 50.997 31.863 15.440 1.00 14.18 71 ALA A N 1
ATOM 557 C CA . ALA A 1 75 ? 49.724 32.199 16.072 1.00 12.98 71 ALA A CA 1
ATOM 558 C C . ALA A 1 75 ? 48.584 31.400 15.483 1.00 17.50 71 ALA A C 1
ATOM 559 O O . ALA A 1 75 ? 47.443 31.579 15.906 1.00 21.83 71 ALA A O 1
ATOM 561 N N . ASP A 1 76 ? 48.854 30.538 14.521 1.00 17.06 72 ASP A N 1
ATOM 562 C CA . ASP A 1 76 ? 47.743 29.888 13.841 1.00 18.76 72 ASP A CA 1
ATOM 563 C C . ASP A 1 76 ? 47.704 28.379 14.025 1.00 13.95 72 ASP A C 1
ATOM 564 O O . ASP A 1 76 ? 46.691 27.735 13.624 1.00 18.12 72 ASP A O 1
ATOM 569 N N . HIS A 1 77 ? 48.748 27.803 14.615 1.00 13.15 73 HIS A N 1
ATOM 570 C CA . HIS A 1 77 ? 48.733 26.384 14.932 1.00 11.32 73 HIS A CA 1
ATOM 571 C C . HIS A 1 77 ? 49.673 26.154 16.082 1.00 13.89 73 HIS A C 1
ATOM 572 O O . HIS A 1 77 ? 50.603 26.931 16.305 1.00 13.05 73 HIS A O 1
ATOM 579 N N . LEU A 1 78 ? 49.495 25.041 16.784 1.00 11.66 74 LEU A N 1
ATOM 580 C CA . LEU A 1 78 ? 50.445 24.612 17.796 1.00 12.08 74 LEU A CA 1
ATOM 581 C C . LEU A 1 78 ? 51.566 23.841 17.140 1.00 13.51 74 LEU A C 1
ATOM 582 O O . LEU A 1 78 ? 51.364 22.990 16.262 1.00 15.25 74 LEU A O 1
ATOM 587 N N . SER A 1 79 ? 52.797 24.133 17.564 1.00 10.53 75 SER A N 1
ATOM 588 C CA . SER A 1 79 ? 53.929 23.347 17.065 1.00 12.30 75 SER A CA 1
ATOM 589 C C . SER A 1 79 ? 53.955 21.952 17.659 1.00 11.72 75 SER A C 1
ATOM 590 O O . SER A 1 79 ? 53.517 21.736 18.802 1.00 13.76 75 SER A O 1
ATOM 593 N N . ALA A 1 80 ? 54.508 20.994 16.900 1.00 12.01 76 ALA A N 1
ATOM 594 C CA . ALA A 1 80 ? 54.699 19.638 17.409 1.00 11.89 76 ALA A CA 1
ATOM 595 C C . ALA A 1 80 ? 56.167 19.370 17.691 1.00 12.34 76 ALA A C 1
ATOM 596 O O . ALA A 1 80 ? 56.602 18.199 17.839 1.00 13.38 76 ALA A O 1
ATOM 598 N N . ALA A 1 81 ? 56.968 20.441 17.821 1.00 11.72 77 ALA A N 1
ATOM 599 C CA . ALA A 1 81 ? 58.412 20.176 17.933 1.00 12.57 77 ALA A CA 1
ATOM 600 C C . ALA A 1 81 ? 58.856 19.246 19.077 1.00 11.66 77 ALA A C 1
ATOM 601 O O . ALA A 1 81 ? 59.719 18.386 18.858 1.00 13.03 77 ALA A O 1
ATOM 603 N N . PRO A 1 82 ? 58.334 19.391 20.313 1.00 11.45 78 PRO A N 1
ATOM 604 C CA . PRO A 1 82 ? 58.780 18.444 21.337 1.00 13.80 78 PRO A CA 1
ATOM 605 C C . PRO A 1 82 ? 58.376 16.990 21.079 1.00 12.33 78 PRO A C 1
ATOM 606 O O . PRO A 1 82 ? 59.147 16.057 21.396 1.00 15.28 78 PRO A O 1
ATOM 610 N N . TYR A 1 83 ? 57.155 16.798 20.579 1.00 12.18 79 TYR A N 1
ATOM 611 C CA . TYR A 1 83 ? 56.688 15.437 20.262 1.00 12.41 79 TYR A CA 1
ATOM 612 C C . TYR A 1 83 ? 57.635 14.838 19.226 1.00 12.46 79 TYR A C 1
ATOM 613 O O . TYR A 1 83 ? 58.021 13.652 19.347 1.00 13.02 79 TYR A O 1
ATOM 622 N N . LEU A 1 84 ? 58.004 15.641 18.225 1.00 11.54 80 LEU A N 1
ATOM 623 C CA . LEU A 1 84 ? 58.965 15.189 17.209 1.00 13.67 80 LEU A CA 1
ATOM 624 C C . LEU A 1 84 ? 60.333 14.936 17.803 1.00 13.17 80 LEU A C 1
ATOM 625 O O . LEU A 1 84 ? 60.955 13.923 17.481 1.00 15.21 80 LEU A O 1
ATOM 630 N N . LYS A 1 85 ? 60.865 15.876 18.624 1.00 13.71 81 LYS A N 1
ATOM 631 C CA . LYS A 1 85 ? 62.204 15.665 19.188 1.00 13.55 81 LYS A CA 1
ATOM 632 C C . LYS A 1 85 ? 62.394 14.298 19.871 1.00 14.72 81 LYS A C 1
ATOM 633 O O . LYS A 1 85 ? 63.390 13.592 1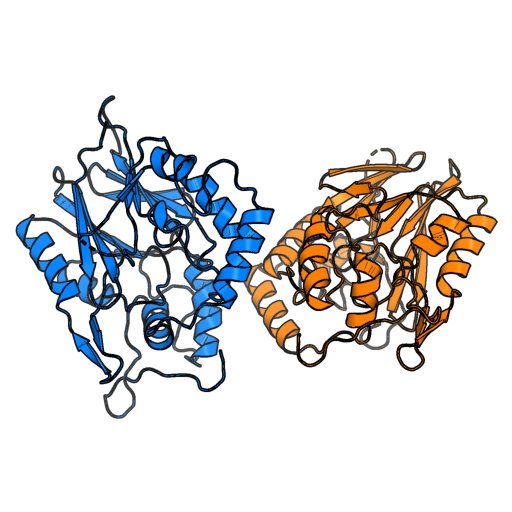9.671 1.00 16.42 81 LYS A O 1
ATOM 639 N N . THR A 1 86 ? 61.390 13.919 20.673 1.00 13.94 82 THR A N 1
ATOM 640 C CA . THR A 1 86 ? 61.409 12.643 21.357 1.00 13.91 82 THR A CA 1
ATOM 641 C C . THR A 1 86 ? 61.479 11.472 20.390 1.00 13.50 82 THR A C 1
ATOM 642 O O . THR A 1 86 ? 62.061 10.460 20.712 1.00 16.96 82 THR A O 1
ATOM 646 N N . ARG A 1 87 ? 60.816 11.620 19.223 1.00 14.48 83 ARG A N 1
ATOM 647 C CA . ARG A 1 87 ? 60.635 10.418 18.357 1.00 13.74 83 ARG A CA 1
ATOM 648 C C . ARG A 1 87 ? 61.561 10.363 17.131 1.00 13.40 83 ARG A C 1
ATOM 649 O O . ARG A 1 87 ? 61.802 9.287 16.584 1.00 15.80 83 ARG A O 1
ATOM 657 N N . VAL A 1 88 ? 62.124 11.508 16.723 1.00 14.64 84 VAL A N 1
ATOM 658 C CA . VAL A 1 88 ? 63.123 11.502 15.607 1.00 14.06 84 VAL A CA 1
ATOM 659 C C . VAL A 1 88 ? 64.440 12.154 15.952 1.00 16.09 84 VAL A C 1
ATOM 660 O O . VAL A 1 88 ? 65.408 12.024 15.194 1.00 18.06 84 VAL A O 1
ATOM 664 N N . GLY A 1 89 ? 64.517 12.794 17.110 1.00 15.43 85 GLY A N 1
ATOM 665 C CA . GLY A 1 89 ? 65.763 13.483 17.485 1.00 15.21 85 GLY A CA 1
ATOM 666 C C . GLY A 1 89 ? 65.797 14.900 16.944 1.00 16.08 85 GLY A C 1
ATOM 667 O O . GLY A 1 89 ? 64.838 15.400 16.361 1.00 16.73 85 GLY A O 1
ATOM 668 N N . GLY A 1 90 ? 66.989 15.501 17.106 1.00 17.53 86 GLY A N 1
ATOM 669 C CA . GLY A 1 90 ? 67.196 16.837 16.556 1.00 22.89 86 GLY A CA 1
ATOM 670 C C . GLY A 1 90 ? 67.160 17.923 17.602 1.00 22.12 86 GLY A C 1
ATOM 671 O O . GLY A 1 90 ? 66.734 17.707 18.733 1.00 21.79 86 GLY A O 1
ATOM 672 N N . GLU A 1 91 ? 67.643 19.104 17.233 1.00 16.02 87 GLU A N 1
ATOM 673 C CA . GLU A 1 91 ? 67.592 20.276 18.118 1.00 14.44 87 GLU A CA 1
ATOM 674 C C . GLU A 1 91 ? 66.516 21.271 17.698 1.00 15.42 87 GLU A C 1
ATOM 675 O O . GLU A 1 91 ? 66.401 21.602 16.505 1.00 16.00 87 GLU A O 1
ATOM 681 N N . ILE A 1 92 ? 65.736 21.783 18.652 1.00 13.23 88 ILE A N 1
ATOM 682 C CA . ILE A 1 92 ? 64.656 22.732 18.321 1.00 13.16 88 ILE A CA 1
ATOM 683 C C . ILE A 1 92 ? 65.297 24.113 18.289 1.00 16.90 88 ILE A C 1
ATOM 684 O O . ILE A 1 92 ? 65.897 24.507 19.288 1.00 17.20 88 ILE A O 1
ATOM 689 N N . ALA A 1 93 ? 65.130 24.850 17.181 1.00 14.27 89 ALA A N 1
ATOM 690 C CA . ALA A 1 93 ? 65.779 26.177 17.004 1.00 13.12 89 ALA A CA 1
ATOM 691 C C . ALA A 1 93 ? 64.765 27.202 16.548 1.00 13.14 89 ALA A C 1
ATOM 692 O O . ALA A 1 93 ? 63.818 26.899 15.778 1.00 15.37 89 ALA A O 1
ATOM 694 N N . ILE A 1 94 ? 64.969 28.468 16.970 1.00 14.09 90 ILE A N 1
ATOM 695 C CA . ILE A 1 94 ? 64.085 29.583 16.618 1.00 12.51 90 ILE A CA 1
ATOM 696 C C . ILE A 1 94 ? 64.949 30.849 16.729 1.00 14.34 90 ILE A C 1
ATOM 697 O O . ILE A 1 94 ? 66.036 30.848 17.379 1.00 14.74 90 ILE A O 1
ATOM 702 N N . GLY A 1 95 ? 64.512 31.948 16.110 1.00 15.00 91 GLY A N 1
ATOM 703 C CA . GLY A 1 95 ? 65.256 33.191 16.267 1.00 17.75 91 GLY A CA 1
ATOM 704 C C . GLY A 1 95 ? 65.303 33.696 17.701 1.00 14.42 91 GLY A C 1
ATOM 705 O O . GLY A 1 95 ? 64.320 33.568 18.453 1.00 14.56 91 GLY A O 1
ATOM 706 N N . ARG A 1 96 ? 66.436 34.267 18.077 1.00 14.75 92 ARG A N 1
ATOM 707 C CA . ARG A 1 96 ? 66.728 34.655 19.450 1.00 16.40 92 ARG A CA 1
ATOM 708 C C . ARG A 1 96 ? 65.699 35.659 19.979 1.00 16.42 92 ARG A C 1
ATOM 709 O O . ARG A 1 96 ? 65.455 35.696 21.191 1.00 16.76 92 ARG A O 1
ATOM 717 N N . HIS A 1 97 ? 65.064 36.444 19.104 1.00 16.70 93 HIS A N 1
ATOM 718 C CA . HIS A 1 97 ? 64.079 37.417 19.616 1.00 19.37 93 HIS A CA 1
ATOM 719 C C . HIS A 1 97 ? 62.793 36.793 20.107 1.00 16.39 93 HIS A C 1
ATOM 720 O O . HIS A 1 97 ? 61.853 37.513 20.517 1.00 18.70 93 HIS A O 1
ATOM 727 N N . VAL A 1 98 ? 62.714 35.450 20.073 1.00 14.14 94 VAL A N 1
ATOM 728 C CA . VAL A 1 98 ? 61.637 34.775 20.793 1.00 15.69 94 VAL A CA 1
ATOM 729 C C . VAL A 1 98 ? 61.581 35.285 22.225 1.00 15.28 94 VAL A C 1
ATOM 730 O O . VAL A 1 98 ? 60.517 35.244 22.855 1.00 16.95 94 VAL A O 1
ATOM 734 N N . THR A 1 99 ? 62.694 35.751 22.775 1.00 15.47 95 THR A N 1
ATOM 735 C CA . THR A 1 99 ? 62.679 36.151 24.185 1.00 17.03 95 THR A CA 1
ATOM 736 C C . THR A 1 99 ? 61.762 37.353 24.395 1.00 19.91 95 THR A C 1
ATOM 737 O O . THR A 1 99 ? 61.184 37.543 25.468 1.00 20.51 95 THR A O 1
ATOM 741 N N . ARG A 1 100 ? 61.669 38.185 23.366 1.00 18.82 96 ARG A N 1
ATOM 742 C CA . ARG A 1 100 ? 60.780 39.350 23.424 1.00 19.53 96 ARG A CA 1
ATOM 743 C C . ARG A 1 100 ? 59.336 38.897 23.427 1.00 19.15 96 ARG A C 1
ATOM 744 O O . ARG A 1 100 ? 58.494 39.493 24.129 1.00 22.72 96 ARG A O 1
ATOM 752 N N . VAL A 1 101 ? 59.053 37.886 22.639 1.00 17.37 97 VAL A N 1
ATOM 753 C CA . VAL A 1 101 ? 57.698 37.308 22.553 1.00 17.15 97 VAL A CA 1
ATOM 754 C C . VAL A 1 101 ? 57.342 36.697 23.906 1.00 19.49 97 VAL A C 1
ATOM 755 O O . VAL A 1 101 ? 56.224 36.876 24.399 1.00 18.82 97 VAL A O 1
ATOM 759 N N . GLN A 1 102 ? 58.295 35.982 24.522 1.00 16.86 98 GLN A N 1
ATOM 760 C CA . GLN A 1 102 ? 58.097 35.452 25.871 1.00 16.47 98 GLN A CA 1
ATOM 761 C C . GLN A 1 102 ? 57.807 36.519 26.919 1.00 21.51 98 GLN A C 1
ATOM 762 O O . GLN A 1 102 ? 56.981 36.315 27.814 1.00 20.01 98 GLN A O 1
ATOM 768 N N . ASP A 1 103 ? 58.505 37.653 26.873 1.00 19.37 99 ASP A N 1
ATOM 769 C CA . ASP A 1 103 ? 58.206 38.703 27.816 1.00 19.84 99 ASP A CA 1
ATOM 770 C C . ASP A 1 103 ? 56.741 39.162 27.708 1.00 23.58 99 ASP A C 1
ATOM 771 O O . ASP A 1 103 ? 56.062 39.260 28.720 1.00 25.50 99 ASP A O 1
ATOM 776 N N . VAL A 1 104 ? 56.273 39.417 26.489 1.00 16.97 100 VAL A N 1
ATOM 777 C CA . VAL A 1 104 ? 54.920 39.961 26.252 1.00 17.37 100 VAL A CA 1
ATOM 778 C C . VAL A 1 104 ? 53.838 38.946 26.623 1.00 18.26 100 VAL A C 1
ATOM 779 O O . VAL A 1 104 ? 52.872 39.281 27.353 1.00 19.15 100 VAL A O 1
ATOM 783 N N . PHE A 1 105 ? 54.050 37.722 26.181 1.00 15.21 101 PHE A N 1
ATOM 784 C CA . PHE A 1 105 ? 52.972 36.717 26.335 1.00 17.89 101 PHE A CA 1
ATOM 785 C C . PHE A 1 105 ? 53.032 35.963 27.667 1.00 20.08 101 PHE A C 1
ATOM 786 O O . PHE A 1 105 ? 52.001 35.493 28.151 1.00 17.37 101 PHE A O 1
ATOM 794 N N . GLY A 1 106 ? 54.211 35.859 28.282 1.00 17.06 102 GLY A N 1
ATOM 795 C CA . GLY A 1 106 ? 54.291 35.481 29.689 1.00 19.84 102 GLY A CA 1
ATOM 796 C C . GLY A 1 106 ? 53.403 36.349 30.544 1.00 21.15 102 GLY A C 1
ATOM 797 O O . GLY A 1 106 ? 52.677 35.855 31.422 1.00 21.58 10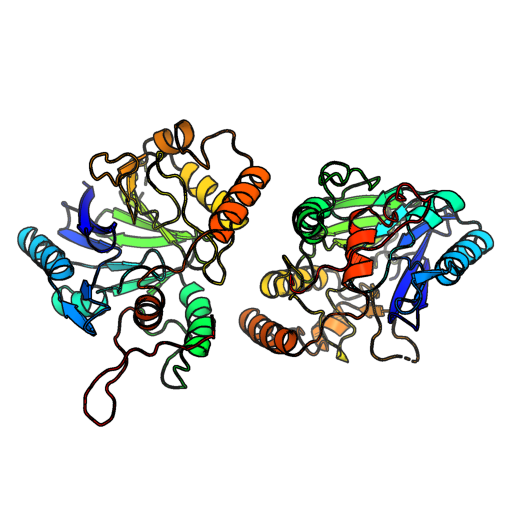2 GLY A O 1
ATOM 798 N N . LYS A 1 107 ? 53.396 37.649 30.275 1.00 19.03 103 LYS A N 1
ATOM 799 C CA . LYS A 1 107 ? 52.531 38.576 30.991 1.00 20.00 103 LYS A CA 1
ATOM 800 C C . LYS A 1 107 ? 51.055 38.353 30.618 1.00 20.63 103 LYS A C 1
ATOM 801 O O . LYS A 1 107 ? 50.222 38.262 31.515 1.00 22.07 103 LYS A O 1
ATOM 803 N N . LEU A 1 108 ? 50.753 38.246 29.328 1.00 18.51 104 LEU A N 1
ATOM 804 C CA . LEU A 1 108 ? 49.350 38.115 28.887 1.00 18.57 104 LEU A CA 1
ATOM 805 C C . LEU A 1 108 ? 48.693 36.882 29.514 1.00 21.64 104 LEU A C 1
ATOM 806 O O . LEU A 1 108 ? 47.536 36.956 30.013 1.00 20.10 104 LEU A O 1
ATOM 811 N N . PHE A 1 109 ? 49.452 35.792 29.574 1.00 18.75 105 PHE A N 1
ATOM 812 C CA . PHE A 1 109 ? 48.904 34.531 30.087 1.00 16.16 105 PHE A CA 1
ATOM 813 C C . PHE A 1 109 ? 49.125 34.337 31.589 1.00 18.96 105 PHE A C 1
ATOM 814 O O . PHE A 1 109 ? 48.707 33.296 32.154 1.00 21.49 105 PHE A O 1
ATOM 822 N N . ASN A 1 110 ? 49.774 35.310 32.221 1.00 20.19 106 ASN A N 1
ATOM 823 C CA . ASN A 1 110 ? 50.083 35.281 33.652 1.00 19.00 106 ASN A CA 1
ATOM 824 C C . ASN A 1 110 ? 50.806 33.952 33.979 1.00 19.46 106 ASN A C 1
ATOM 825 O O . ASN A 1 110 ? 50.449 33.252 34.937 1.00 23.75 106 ASN A O 1
ATOM 830 N N . ALA A 1 111 ? 51.833 33.631 33.193 1.00 17.91 107 ALA A N 1
ATOM 831 C CA . ALA A 1 111 ? 52.495 32.321 33.301 1.00 21.31 107 ALA A CA 1
ATOM 832 C C . ALA A 1 111 ? 53.340 32.188 34.564 1.00 27.65 107 ALA A C 1
ATOM 833 O O . ALA A 1 111 ? 53.631 31.074 35.004 1.00 33.15 107 ALA A O 1
ATOM 835 N N . GLY A 1 112 ? 53.739 33.312 35.128 1.00 26.55 108 GLY A N 1
ATOM 836 C CA . GLY A 1 112 ? 54.473 33.310 36.376 1.00 36.18 108 GLY A CA 1
ATOM 837 C C . GLY A 1 112 ? 55.939 32.966 36.133 1.00 36.52 108 GLY A C 1
ATOM 838 O O . GLY A 1 112 ? 56.376 32.783 34.995 1.00 35.09 108 GLY A O 1
ATOM 839 N N . PRO A 1 113 ? 56.712 32.878 37.217 1.00 41.13 109 PRO A N 1
ATOM 840 C CA . PRO A 1 113 ? 58.165 32.658 37.234 1.00 42.29 109 PRO A CA 1
ATOM 841 C C . PRO A 1 113 ? 58.644 31.286 36.742 1.00 43.57 109 PRO A C 1
ATOM 842 O O . PRO A 1 113 ? 59.789 31.177 36.278 1.00 42.38 109 PRO A O 1
ATOM 846 N N . ALA A 1 114 ? 57.797 30.265 36.821 1.00 42.07 110 ALA A N 1
ATOM 847 C CA . ALA A 1 114 ? 58.149 28.958 36.272 1.00 36.72 110 ALA A CA 1
ATOM 848 C C . ALA A 1 114 ? 58.333 28.999 34.758 1.00 37.19 110 ALA A C 1
ATOM 849 O O . ALA A 1 114 ? 58.851 28.064 34.160 1.00 35.98 110 ALA A O 1
ATOM 851 N N . PHE A 1 115 ? 57.869 30.062 34.119 1.00 31.32 111 PHE A N 1
ATOM 852 C CA . PHE A 1 115 ? 58.009 30.162 32.678 1.00 25.17 111 PHE A CA 1
ATOM 853 C C . PHE A 1 115 ? 59.156 31.105 32.425 1.00 24.91 111 PHE A C 1
ATOM 854 O O . PHE A 1 115 ? 59.079 32.292 32.755 1.00 28.82 111 PHE A O 1
ATOM 862 N N . ALA A 1 116 ? 60.233 30.574 31.842 1.00 26.10 112 ALA A N 1
ATOM 863 C CA . ALA A 1 116 ? 61.430 31.368 31.607 1.00 29.99 112 ALA A CA 1
ATOM 864 C C . ALA A 1 116 ? 61.275 32.258 30.380 1.00 22.36 112 ALA A C 1
ATOM 865 O O . ALA A 1 116 ? 60.672 31.852 29.401 1.00 21.65 112 ALA A O 1
ATOM 867 N N . HIS A 1 117 ? 61.811 33.479 30.431 1.00 22.15 113 HIS A N 1
ATOM 868 C CA . HIS A 1 117 ? 61.733 34.353 29.260 1.00 21.82 113 HIS A CA 1
ATOM 869 C C . HIS A 1 117 ? 63.101 34.515 28.607 1.00 24.48 113 HIS A C 1
ATOM 870 O O . HIS A 1 117 ? 63.389 35.555 28.018 1.00 25.25 113 HIS A O 1
ATOM 877 N N . ASP A 1 118 ? 63.947 33.499 28.732 1.00 20.10 114 ASP A N 1
ATOM 878 C CA . ASP A 1 118 ? 65.303 33.550 28.161 1.00 20.56 114 ASP A CA 1
ATOM 879 C C . ASP A 1 118 ? 65.468 32.554 27.001 1.00 21.10 114 ASP A C 1
ATOM 880 O O . ASP A 1 118 ? 66.615 32.267 26.581 1.00 22.64 114 ASP A O 1
ATOM 885 N N . GLY A 1 119 ? 64.369 32.005 26.487 1.00 18.18 115 GLY A N 1
ATOM 886 C CA . GLY A 1 119 ? 64.447 31.088 25.362 1.00 17.62 115 GLY A CA 1
ATOM 887 C C . GLY A 1 119 ? 65.035 29.722 25.700 1.00 18.94 115 GLY A C 1
ATOM 888 O O . GLY A 1 119 ? 65.284 28.937 24.789 1.00 18.67 115 GLY A O 1
ATOM 889 N N . SER A 1 120 ? 65.164 29.406 26.983 1.00 16.90 116 SER A N 1
ATOM 890 C CA . SER A 1 120 ? 65.838 28.161 27.388 1.00 19.47 116 SER A CA 1
ATOM 891 C C . SER A 1 120 ? 65.034 26.899 27.082 1.00 19.90 116 SER A C 1
ATOM 892 O O . SER A 1 120 ? 65.569 25.775 27.187 1.00 23.48 116 SER A O 1
ATOM 895 N N . GLN A 1 121 ? 63.766 27.062 26.709 1.00 18.73 117 GLN A N 1
ATOM 896 C CA . GLN A 1 121 ? 62.933 25.932 26.299 1.00 15.86 117 GLN A CA 1
ATOM 897 C C . GLN A 1 121 ? 63.343 25.400 24.929 1.00 18.02 117 GLN A C 1
ATOM 898 O O . GLN A 1 121 ? 63.007 24.273 24.559 1.00 19.44 117 GLN A O 1
ATOM 904 N N . PHE A 1 122 ? 64.061 26.232 24.170 1.00 18.07 118 PHE A N 1
ATOM 905 C CA . PHE A 1 122 ? 64.549 25.882 22.845 1.00 15.68 118 PHE A CA 1
ATOM 906 C C . PHE A 1 122 ? 65.985 25.369 22.970 1.00 16.91 118 PHE A C 1
ATOM 907 O O . PHE A 1 122 ? 66.702 25.750 23.873 1.00 20.16 118 PHE A O 1
ATOM 915 N N . ASP A 1 123 ? 66.413 24.499 22.071 1.00 15.95 119 ASP A N 1
ATOM 916 C CA . ASP A 1 123 ? 67.792 24.050 22.128 1.00 16.07 119 ASP A CA 1
ATOM 917 C C . ASP A 1 123 ? 68.776 25.072 21.564 1.00 16.58 119 ASP A C 1
ATOM 918 O O . ASP A 1 123 ? 69.936 25.159 22.015 1.00 19.98 119 ASP A O 1
ATOM 923 N N . ARG A 1 124 ? 68.343 25.827 20.555 1.00 17.30 120 ARG A N 1
ATOM 924 C CA A ARG A 1 124 ? 69.234 26.809 19.902 0.50 15.65 120 ARG A CA 1
ATOM 925 C CA B ARG A 1 124 ? 69.231 26.788 19.928 0.50 15.82 120 ARG A CA 1
ATOM 926 C C . ARG A 1 124 ? 68.45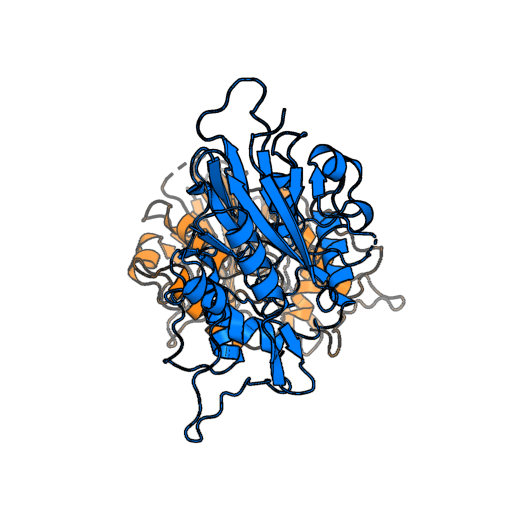0 28.058 19.600 1.00 17.21 120 ARG A C 1
ATOM 927 O O . ARG A 1 124 ? 67.389 27.975 19.027 1.00 17.70 120 ARG A O 1
ATOM 942 N N . LEU A 1 125 ? 69.011 29.210 19.982 1.00 19.20 121 LEU A N 1
ATOM 943 C CA . LEU A 1 125 ? 68.514 30.537 19.616 1.00 16.98 121 LEU A CA 1
ATOM 944 C C . LEU A 1 125 ? 69.425 31.106 18.514 1.00 16.84 121 LEU A C 1
ATOM 945 O O . LEU A 1 125 ? 70.681 31.032 18.593 1.00 22.95 121 LEU A O 1
ATOM 950 N N . LEU A 1 126 ? 68.811 31.586 17.433 1.00 16.47 122 LEU A N 1
ATOM 951 C CA . LEU A 1 126 ? 69.567 31.879 16.214 1.00 15.37 122 LEU A CA 1
ATOM 952 C C . LEU A 1 126 ? 69.654 33.382 16.009 1.00 17.21 122 LEU A C 1
ATOM 953 O O . LEU A 1 126 ? 68.647 34.099 16.145 1.00 18.56 122 LEU A O 1
ATOM 958 N N . ASP A 1 127 ? 70.830 33.837 15.627 1.00 19.83 123 ASP A N 1
ATOM 959 C CA . ASP A 1 127 ? 71.062 35.214 15.273 1.00 17.68 123 ASP A CA 1
ATOM 960 C C . ASP A 1 127 ? 71.200 35.335 13.760 1.00 19.87 123 ASP A C 1
ATOM 961 O O . ASP A 1 127 ? 71.572 34.368 13.065 1.00 20.44 123 ASP A O 1
ATOM 966 N N . ASP A 1 128 ? 70.940 36.531 13.244 1.00 17.65 124 ASP A N 1
ATOM 967 C CA . ASP A 1 128 ? 71.154 36.783 11.829 1.00 18.43 124 ASP A CA 1
ATOM 968 C C . ASP A 1 128 ? 72.559 36.355 11.361 1.00 19.92 124 ASP A C 1
ATOM 969 O O . ASP A 1 128 ? 73.588 36.731 11.931 1.00 22.52 124 ASP A O 1
ATOM 974 N N . GLY A 1 129 ? 72.565 35.510 10.336 1.00 21.68 125 GLY A N 1
ATOM 975 C CA . GLY A 1 129 ? 73.819 35.097 9.755 1.00 19.52 125 GLY A CA 1
ATOM 976 C C . GLY A 1 129 ? 74.304 33.751 10.239 1.00 20.30 125 GLY A C 1
ATOM 977 O O . GLY A 1 129 ? 75.283 33.234 9.665 1.00 23.95 125 GLY A O 1
ATOM 978 N N . ASP A 1 130 ? 73.698 33.213 11.283 1.00 20.68 126 ASP A N 1
ATOM 979 C CA . ASP A 1 130 ? 74.122 31.907 11.810 1.00 19.63 126 ASP A CA 1
ATOM 980 C C . ASP A 1 130 ? 73.932 30.859 10.734 1.00 21.32 126 ASP A C 1
ATOM 981 O O . ASP A 1 130 ? 72.970 30.933 9.968 1.00 22.42 126 ASP A O 1
ATOM 986 N N . THR A 1 131 ? 74.853 29.891 10.657 1.00 20.78 127 THR A N 1
ATOM 987 C CA . THR A 1 131 ? 74.651 28.783 9.749 1.00 23.73 127 THR A CA 1
ATOM 988 C C . THR A 1 131 ? 74.505 27.472 10.529 1.00 23.36 127 THR A C 1
ATOM 989 O O . THR A 1 131 ? 75.127 27.295 11.586 1.00 28.38 127 THR A O 1
ATOM 993 N N . LEU A 1 132 ? 73.667 26.591 9.999 1.00 20.15 128 LEU A N 1
ATOM 994 C CA . LEU A 1 132 ? 73.452 25.280 10.587 1.00 21.74 128 LEU A CA 1
ATOM 995 C C . LEU A 1 132 ? 73.865 24.255 9.534 1.00 25.00 128 LEU A C 1
ATOM 996 O O . LEU A 1 132 ? 73.451 24.324 8.375 1.00 23.22 128 LEU A O 1
ATOM 1001 N N . ALA A 1 133 ? 74.716 23.308 9.912 1.00 20.71 129 ALA A N 1
ATOM 1002 C CA . ALA A 1 133 ? 75.157 22.274 8.961 1.00 20.17 129 ALA A CA 1
ATOM 1003 C C . ALA A 1 133 ? 74.082 21.209 8.748 1.00 20.10 129 ALA A C 1
ATOM 1004 O O . ALA A 1 133 ? 73.410 20.806 9.698 1.00 18.97 129 ALA A O 1
ATOM 1006 N N . LEU A 1 134 ? 73.906 20.722 7.521 1.00 17.34 130 LEU A N 1
ATOM 1007 C CA . LEU A 1 134 ? 72.971 19.600 7.291 1.00 17.19 130 LEU A CA 1
ATOM 1008 C C . LEU A 1 134 ? 73.588 18.742 6.199 1.00 21.02 130 LEU A C 1
ATOM 1009 O O . LEU A 1 134 ? 73.278 18.886 5.029 1.00 19.31 130 LEU A O 1
ATOM 1014 N N . GLY A 1 135 ? 74.467 17.810 6.567 1.00 24.07 131 GLY A N 1
ATOM 1015 C CA . GLY A 1 135 ? 75.204 17.070 5.546 1.00 24.89 131 GLY A CA 1
ATOM 1016 C C . GLY A 1 135 ? 75.939 17.957 4.527 1.00 23.24 131 GLY A C 1
ATOM 1017 O O . GLY A 1 135 ? 76.754 18.842 4.881 1.00 24.62 131 GLY A O 1
ATOM 1018 N N . ALA A 1 136 ? 75.651 17.748 3.237 1.00 21.42 132 ALA A N 1
ATOM 1019 C CA . ALA A 1 136 ? 76.295 18.529 2.177 1.00 22.08 132 ALA A CA 1
ATOM 1020 C C . ALA A 1 136 ? 75.657 19.914 2.043 1.00 21.56 132 ALA A C 1
ATOM 1021 O O . ALA A 1 136 ? 76.169 20.758 1.258 1.00 26.37 132 ALA A O 1
ATOM 1023 N N . LEU A 1 137 ? 74.605 20.140 2.809 1.00 20.85 133 LEU A N 1
ATOM 1024 C CA . LEU A 1 137 ? 73.858 21.412 2.755 1.00 19.73 133 LEU A CA 1
ATOM 1025 C C . LEU A 1 137 ? 74.197 22.333 3.919 1.00 22.82 133 LEU A C 1
ATOM 1026 O O . LEU A 1 137 ? 74.670 21.888 4.974 1.00 22.17 133 LEU A O 1
ATOM 1031 N N . SER A 1 138 ? 73.929 23.624 3.726 1.00 20.97 134 SER A N 1
ATOM 1032 C CA . SER A 1 138 ? 74.145 24.601 4.781 1.00 18.87 134 SER A CA 1
ATOM 1033 C C . SER A 1 138 ? 72.914 25.481 4.860 1.00 18.83 134 SER A C 1
ATOM 1034 O O . SER A 1 138 ? 72.409 25.903 3.818 1.00 21.70 134 SER A O 1
ATOM 1037 N N . ILE A 1 139 ? 72.443 25.742 6.076 1.00 18.11 135 ILE A N 1
ATOM 1038 C CA . ILE A 1 139 ? 71.213 26.523 6.300 1.00 16.88 135 ILE A CA 1
ATOM 1039 C C . ILE A 1 139 ? 71.607 27.850 6.952 1.00 19.88 135 ILE A C 1
ATOM 1040 O O . ILE A 1 139 ? 72.175 27.860 8.041 1.00 22.47 135 ILE A O 1
ATOM 1045 N N . ARG A 1 140 ? 71.301 28.978 6.312 1.00 17.62 136 ARG A N 1
ATOM 1046 C CA . ARG A 1 140 ? 71.722 30.293 6.846 1.00 18.99 136 ARG A CA 1
ATOM 1047 C C . ARG A 1 140 ? 70.471 30.946 7.398 1.00 21.28 136 ARG A C 1
ATOM 1048 O O . ARG A 1 140 ? 69.403 30.949 6.746 1.00 21.70 136 ARG A O 1
ATOM 1056 N N . ALA A 1 141 ? 70.543 31.388 8.651 1.00 16.51 137 ALA A N 1
ATOM 1057 C CA . ALA A 1 141 ? 69.372 32.026 9.286 1.00 17.64 137 ALA A CA 1
ATOM 1058 C C . ALA A 1 141 ? 69.421 33.519 9.013 1.00 16.84 137 ALA A C 1
ATOM 1059 O O . ALA A 1 141 ? 70.343 34.206 9.436 1.00 26.38 137 ALA A O 1
ATOM 1061 N N . MET A 1 142 ? 68.456 34.012 8.242 1.00 17.10 138 MET A N 1
ATOM 1062 C CA . MET A 1 142 ? 68.396 35.425 7.930 1.00 17.02 138 MET A CA 1
ATOM 1063 C C . MET A 1 142 ? 67.264 36.032 8.738 1.00 16.95 138 MET A C 1
ATOM 1064 O O . MET A 1 142 ? 66.105 35.610 8.630 1.00 19.95 138 MET A O 1
ATOM 1069 N N . HIS A 1 143 ? 67.550 37.092 9.491 1.00 17.15 139 HIS A N 1
ATOM 1070 C CA . HIS A 1 143 ? 66.495 37.643 10.348 1.00 18.74 139 HIS A CA 1
ATOM 1071 C C . HIS A 1 143 ? 65.564 38.509 9.462 1.00 16.34 139 HIS A C 1
ATOM 1072 O O . HIS A 1 143 ? 66.021 39.458 8.784 1.00 18.87 139 HIS A O 1
ATOM 1079 N N . THR A 1 144 ? 64.252 38.184 9.492 1.00 16.29 140 THR A N 1
ATOM 1080 C CA . THR A 1 144 ? 63.331 38.870 8.605 1.00 19.81 140 THR A CA 1
ATOM 1081 C C . THR A 1 144 ? 62.077 39.285 9.363 1.00 20.13 140 THR A C 1
ATOM 1082 O O . THR A 1 144 ? 60.984 38.814 9.074 1.00 19.27 140 THR A O 1
ATOM 1086 N N . PRO A 1 145 ? 62.249 40.209 10.308 1.00 18.06 141 PRO A N 1
ATOM 1087 C CA . PRO A 1 145 ? 61.099 40.552 11.158 1.00 19.22 141 PRO A CA 1
ATOM 1088 C C . PRO A 1 145 ? 60.054 41.371 10.434 1.00 17.60 141 PRO A C 1
ATOM 1089 O O . PRO A 1 145 ? 60.307 41.979 9.395 1.00 19.97 141 PRO A O 1
ATOM 1093 N N . GLY A 1 146 ? 58.861 41.435 11.042 1.00 18.10 142 GLY A N 1
ATOM 1094 C CA . GLY A 1 146 ? 57.801 42.268 10.481 1.00 18.04 142 GLY A CA 1
ATOM 1095 C C . GLY A 1 146 ? 56.464 41.675 10.846 1.00 16.38 142 GLY A C 1
ATOM 1096 O O . GLY A 1 146 ? 55.608 42.369 11.420 1.00 18.94 142 GLY A O 1
ATOM 1097 N N . HIS A 1 147 ? 56.251 40.415 10.507 1.00 18.89 143 HIS A N 1
ATOM 1098 C CA . HIS A 1 147 ? 55.042 39.722 10.885 1.00 17.95 143 HIS A CA 1
ATOM 1099 C C . HIS A 1 147 ? 55.160 39.548 12.410 1.00 18.33 143 HIS A C 1
ATOM 1100 O O . HIS A 1 147 ? 54.181 39.769 13.153 1.00 22.52 143 HIS A O 1
ATOM 1107 N N . THR A 1 148 ? 56.361 39.210 12.892 1.00 19.66 144 THR A N 1
ATOM 1108 C CA . THR A 1 148 ? 56.660 39.157 14.333 1.00 19.50 144 THR A CA 1
ATOM 1109 C C . THR A 1 148 ? 58.084 39.644 14.578 1.00 23.77 144 THR A C 1
ATOM 1110 O O . THR A 1 148 ? 58.863 39.763 13.632 1.00 22.82 144 THR A O 1
ATOM 1114 N N . PRO A 1 149 ? 58.458 39.897 15.843 1.00 24.68 145 PRO A N 1
ATOM 1115 C CA . PRO A 1 149 ? 59.830 40.384 16.019 1.00 28.00 145 PRO A CA 1
ATOM 1116 C C . PRO A 1 149 ? 60.912 39.334 15.804 1.00 22.72 145 PRO A C 1
ATOM 1117 O O . PRO A 1 149 ? 62.092 39.694 15.662 1.00 29.34 145 PRO A O 1
ATOM 1121 N N . ALA A 1 150 ? 60.534 38.064 15.778 1.00 22.79 146 ALA A N 1
ATOM 1122 C CA . ALA A 1 150 ? 61.491 36.964 15.837 1.00 25.65 146 ALA A CA 1
ATOM 1123 C C . ALA A 1 150 ? 61.699 36.260 14.498 1.00 25.06 146 ALA A C 1
ATOM 1124 O O . ALA A 1 150 ? 62.592 35.423 14.399 1.00 26.05 146 ALA A O 1
ATOM 1126 N N . CYS A 1 151 ? 60.903 36.580 13.475 1.00 19.07 147 CYS A N 1
ATOM 1127 C CA . CYS A 1 151 ? 60.863 35.768 12.228 1.00 15.63 147 CYS A CA 1
ATOM 1128 C C . CYS A 1 151 ? 62.250 35.567 11.610 1.00 15.38 147 CYS A C 1
ATOM 1129 O O . CYS A 1 151 ? 62.982 36.543 11.428 1.00 18.55 147 CYS A O 1
ATOM 1132 N N . MET A 1 152 ? 62.539 34.321 11.221 1.00 14.94 148 MET A N 1
ATOM 1133 C CA . MET A 1 152 ? 63.740 34.022 10.459 1.00 17.49 148 MET A CA 1
ATOM 1134 C C . MET A 1 152 ? 63.347 33.413 9.122 1.00 14.01 148 MET A C 1
ATOM 1135 O O . MET A 1 152 ? 62.361 32.662 9.037 1.00 18.64 148 MET A O 1
ATOM 1140 N N . THR A 1 153 ? 64.150 33.691 8.095 1.00 13.87 149 THR A N 1
ATOM 1141 C CA . THR A 1 153 ? 64.047 33.011 6.805 1.00 14.20 149 THR A CA 1
ATOM 1142 C C . THR A 1 153 ? 65.257 32.086 6.718 1.00 15.10 149 THR A C 1
ATOM 1143 O O . THR A 1 153 ? 66.373 32.539 6.935 1.00 17.93 149 THR A O 1
ATOM 1147 N N . TYR A 1 154 ? 65.024 30.799 6.458 1.00 15.40 150 TYR A N 1
ATOM 1148 C CA . TYR A 1 154 ? 66.140 29.834 6.395 1.00 14.68 150 TYR A CA 1
ATOM 1149 C C . TYR A 1 154 ? 66.543 29.611 4.940 1.00 16.01 150 TYR A C 1
ATOM 1150 O O . TYR A 1 154 ? 65.739 29.092 4.130 1.00 15.53 150 TYR A O 1
ATOM 1159 N N . VAL A 1 155 ? 67.766 30.011 4.595 1.00 15.25 151 VAL A N 1
ATOM 1160 C CA . VAL A 1 155 ? 68.249 29.983 3.205 1.00 16.91 151 VAL A CA 1
ATOM 1161 C C . VAL A 1 155 ? 69.175 28.780 3.072 1.00 17.80 151 VAL A C 1
ATOM 1162 O O . VAL A 1 155 ? 70.222 28.724 3.726 1.00 19.61 151 VAL A O 1
ATOM 1166 N N . VAL A 1 156 ? 68.810 27.830 2.215 1.00 16.57 152 VAL A N 1
ATOM 1167 C CA . VAL A 1 156 ? 69.586 26.561 2.081 1.00 16.87 152 VAL A CA 1
ATOM 1168 C C . VAL A 1 156 ? 70.336 26.493 0.795 1.00 20.00 152 VAL A C 1
ATOM 1169 O O . VAL A 1 156 ? 69.795 26.754 -0.285 1.00 21.46 152 VAL A O 1
ATOM 1173 N N . THR A 1 157 ? 71.631 26.135 0.890 1.00 18.97 153 THR A N 1
ATOM 1174 C CA . THR A 1 157 ? 72.505 26.012 -0.290 1.00 20.88 153 THR A CA 1
ATOM 1175 C C . THR A 1 157 ? 73.371 24.787 -0.072 1.00 21.29 153 THR A C 1
ATOM 1176 O O . THR A 1 157 ? 73.435 24.288 1.041 1.00 21.60 153 THR A O 1
ATOM 1180 N N . GLU A 1 158 ? 73.986 24.297 -1.143 1.00 27.03 154 GLU A N 1
ATOM 1181 C CA . GLU A 1 158 ? 75.009 23.266 -0.982 1.00 30.58 154 GLU A CA 1
ATOM 1182 C C . GLU A 1 158 ? 76.216 23.924 -0.357 1.00 32.52 154 GLU A C 1
ATOM 1183 O O . GLU A 1 158 ? 76.628 24.997 -0.786 1.00 33.51 154 GLU A O 1
ATOM 1189 N N . ALA A 1 159 ? 76.781 23.280 0.670 1.00 30.97 155 ALA A N 1
ATOM 1190 C CA . ALA A 1 159 ? 77.927 23.850 1.374 1.00 34.75 155 ALA A CA 1
ATOM 1191 C C . ALA A 1 159 ? 79.083 24.090 0.402 1.00 35.24 155 ALA A C 1
ATOM 1192 O O . ALA A 1 159 ? 79.674 25.176 0.400 1.00 37.06 155 ALA A O 1
ATOM 1194 N N . HIS A 1 160 ? 79.393 23.096 -0.442 1.00 31.83 156 HIS A N 1
ATOM 1195 C CA . HIS A 1 160 ? 80.455 23.227 -1.446 1.00 38.10 156 HIS A CA 1
ATOM 1196 C C . HIS A 1 160 ? 79.922 22.830 -2.835 1.00 40.20 156 HIS A C 1
ATOM 1197 O O . HIS A 1 160 ? 80.011 21.664 -3.242 1.00 41.08 156 HIS A O 1
ATOM 1204 N N . ALA A 1 161 ? 79.365 23.791 -3.564 1.00 43.98 157 ALA A N 1
ATOM 1205 C CA . ALA A 1 161 ? 78.556 23.459 -4.741 1.00 41.97 157 ALA A CA 1
ATOM 1206 C C . ALA A 1 161 ? 79.331 23.537 -6.049 1.00 38.53 157 ALA A C 1
ATOM 1207 O O . ALA A 1 161 ? 80.109 24.477 -6.263 1.00 36.95 157 ALA A O 1
ATOM 1209 N N . ALA A 1 162 ? 79.116 22.551 -6.930 1.00 38.12 158 ALA A N 1
ATOM 1210 C CA . ALA A 1 162 ? 79.548 22.671 -8.329 1.00 37.60 158 ALA A CA 1
ATOM 1211 C C . ALA A 1 162 ? 78.838 23.853 -9.007 1.00 36.12 158 ALA A C 1
ATOM 1212 O O . ALA A 1 162 ? 77.796 24.345 -8.500 1.00 36.34 158 ALA A O 1
ATOM 1214 N N . HIS A 1 163 ? 79.372 24.271 -10.154 1.00 40.75 159 HIS A N 1
ATOM 1215 C CA . HIS A 1 163 ? 78.917 25.467 -10.869 1.00 40.08 159 HIS A CA 1
ATOM 1216 C C . HIS A 1 163 ? 77.412 25.507 -11.124 1.00 41.27 159 HIS A C 1
ATOM 1217 O O . HIS A 1 163 ? 76.768 26.551 -10.929 1.00 41.45 159 HIS A O 1
ATOM 1224 N N . ASP A 1 164 ? 76.858 24.361 -11.525 1.00 40.39 160 ASP A N 1
ATOM 1225 C CA . ASP A 1 164 ? 75.464 24.264 -11.960 1.00 44.70 160 ASP A CA 1
ATOM 1226 C C . ASP A 1 164 ? 74.528 23.887 -10.817 1.00 45.41 160 ASP A C 1
ATOM 1227 O O . ASP A 1 164 ? 73.320 23.702 -11.023 1.00 49.49 160 ASP A O 1
ATOM 1232 N N . ALA A 1 165 ? 75.069 23.766 -9.606 1.00 42.88 161 ALA A N 1
ATOM 1233 C CA . ALA A 1 165 ? 74.264 23.358 -8.457 1.00 42.89 161 ALA A CA 1
ATOM 1234 C C . ALA A 1 165 ? 74.218 24.440 -7.371 1.00 38.81 161 ALA A C 1
ATOM 1235 O O . ALA A 1 165 ? 74.127 24.123 -6.171 1.00 35.05 161 ALA A O 1
ATOM 1237 N N . ARG A 1 166 ? 74.275 25.707 -7.801 1.00 39.07 162 ARG A N 1
ATOM 1238 C CA . ARG A 1 166 ? 74.366 26.837 -6.881 1.00 32.12 162 ARG A CA 1
ATOM 1239 C C . ARG A 1 166 ? 73.014 27.431 -6.387 1.00 32.94 162 ARG A C 1
ATOM 1240 O O . ARG A 1 166 ? 73.011 28.140 -5.381 1.00 33.47 162 ARG A O 1
ATOM 1242 N N . ASP A 1 167 ? 71.885 27.139 -7.038 1.00 34.16 163 ASP A N 1
ATOM 1243 C CA . ASP A 1 167 ? 70.602 27.748 -6.609 1.00 36.54 163 ASP A CA 1
ATOM 1244 C C . ASP A 1 167 ? 70.140 27.394 -5.194 1.00 34.34 163 ASP A C 1
ATOM 1245 O O . ASP A 1 167 ? 70.213 26.230 -4.740 1.00 29.65 163 ASP A O 1
ATOM 1250 N N . ALA A 1 168 ? 69.579 28.395 -4.513 1.00 24.27 164 ALA A N 1
ATOM 1251 C CA . ALA A 1 168 ? 69.176 28.262 -3.132 1.00 22.16 164 ALA A CA 1
ATOM 1252 C C . ALA A 1 168 ? 67.681 28.024 -3.003 1.00 22.00 164 ALA A C 1
ATOM 1253 O O . ALA A 1 168 ? 66.933 28.314 -3.956 1.00 27.04 164 ALA A O 1
ATOM 1255 N N . ALA A 1 169 ? 67.271 27.484 -1.864 1.00 18.89 165 ALA A N 1
ATOM 1256 C CA . ALA A 1 169 ? 65.862 27.432 -1.497 1.00 21.26 165 ALA A CA 1
ATOM 1257 C C . ALA A 1 169 ? 65.753 28.244 -0.223 1.00 26.55 165 ALA A C 1
ATOM 1258 O O . ALA A 1 169 ? 66.583 28.090 0.661 1.00 29.04 165 ALA A O 1
ATOM 1260 N N . ALA A 1 170 ? 64.707 29.063 -0.065 1.00 20.12 166 ALA A N 1
ATOM 1261 C CA . ALA A 1 170 ? 64.523 29.729 1.215 1.00 16.90 166 ALA A CA 1
ATOM 1262 C C . ALA A 1 170 ? 63.148 29.474 1.798 1.00 17.37 166 ALA A C 1
ATOM 1263 O O . ALA A 1 170 ? 62.157 29.585 1.070 1.00 18.54 166 ALA A O 1
ATOM 1265 N N . PHE A 1 171 ? 63.097 29.143 3.076 1.00 14.21 167 PHE A N 1
ATOM 1266 C CA . PHE A 1 171 ? 61.824 28.943 3.805 1.00 14.34 167 PHE A CA 1
ATOM 1267 C C . PHE A 1 171 ? 61.545 30.275 4.441 1.00 19.04 167 PHE A C 1
ATOM 1268 O O . PHE A 1 171 ? 62.232 30.673 5.396 1.00 17.14 167 PHE A O 1
ATOM 1276 N N . VAL A 1 172 ? 60.530 30.956 3.906 1.00 13.98 168 VAL A N 1
ATOM 1277 C CA . VAL A 1 172 ? 60.320 32.388 4.228 1.00 15.16 168 VAL A CA 1
ATOM 1278 C C . VAL A 1 172 ? 59.355 32.609 5.407 1.00 18.92 168 VAL A C 1
ATOM 1279 O O . VAL A 1 172 ? 59.113 33.772 5.792 1.00 17.01 168 VAL A O 1
ATOM 1283 N N . GLY A 1 173 ? 58.770 31.562 5.963 1.00 16.00 169 GLY A N 1
ATOM 1284 C CA . GLY A 1 173 ? 57.822 31.757 7.052 1.00 17.64 169 GLY A CA 1
ATOM 1285 C C . GLY A 1 173 ? 56.648 32.560 6.505 1.00 18.93 169 GLY A C 1
ATOM 1286 O O . GLY A 1 173 ? 56.205 32.371 5.365 1.00 22.02 169 GLY A O 1
ATOM 1287 N N . ASP A 1 174 ? 56.109 33.448 7.333 1.00 14.75 170 ASP A N 1
ATOM 1288 C CA . ASP A 1 174 ? 54.970 34.275 6.929 1.00 16.74 170 ASP A CA 1
ATOM 1289 C C . ASP A 1 174 ? 55.413 35.696 6.664 1.00 26.35 170 ASP A C 1
ATOM 1290 O O . ASP A 1 174 ? 55.065 36.635 7.373 1.00 33.71 170 ASP A O 1
ATOM 1295 N N . THR A 1 175 ? 56.234 35.845 5.667 1.00 25.51 171 THR A N 1
ATOM 1296 C CA . THR A 1 175 ? 56.627 37.178 5.301 1.00 23.16 171 THR A CA 1
ATOM 1297 C C . THR A 1 175 ? 55.867 37.399 3.983 1.00 29.81 171 THR A C 1
ATOM 1298 O O . THR A 1 175 ? 54.843 38.193 3.922 1.00 27.81 171 THR A O 1
ATOM 1302 N N . LEU A 1 176 ? 56.287 36.626 2.961 1.00 21.81 172 LEU A N 1
ATOM 1303 C CA . LEU A 1 176 ? 55.711 36.727 1.635 1.00 20.54 172 LEU A CA 1
ATOM 1304 C C . LEU A 1 176 ? 54.746 35.587 1.589 1.00 21.36 172 LEU A C 1
ATOM 1305 O O . LEU A 1 176 ? 54.980 34.548 2.197 1.00 25.63 172 LEU A O 1
ATOM 1310 N N . PHE A 1 177 ? 53.664 35.799 0.863 1.00 16.84 173 PHE A N 1
ATOM 1311 C CA . PHE A 1 177 ? 52.811 34.714 0.418 1.00 18.44 173 PHE A CA 1
ATOM 1312 C C . PHE A 1 177 ? 53.034 34.557 -1.068 1.00 18.94 173 PHE A C 1
ATOM 1313 O O . PHE A 1 177 ? 53.867 35.255 -1.647 1.00 19.01 173 PHE A O 1
ATOM 1321 N N . MET A 1 178 ? 52.280 33.669 -1.719 1.00 22.30 174 MET A N 1
ATOM 1322 C CA . MET A 1 178 ? 52.349 33.613 -3.175 1.00 22.07 174 MET A CA 1
ATOM 1323 C C . MET A 1 178 ? 52.001 34.965 -3.781 1.00 22.99 174 MET A C 1
ATOM 1324 O O . MET A 1 178 ? 51.269 35.768 -3.165 1.00 22.76 174 MET A O 1
ATOM 1329 N N . PRO A 1 179 ? 52.515 35.247 -4.991 1.00 19.40 175 PRO A N 1
ATOM 1330 C CA . PRO A 1 179 ? 52.330 36.596 -5.555 1.00 22.12 175 PRO A CA 1
ATOM 1331 C C . PRO A 1 179 ? 50.872 37.089 -5.585 1.00 25.42 175 PRO A C 1
ATOM 1332 O O . PRO A 1 179 ? 50.627 38.233 -5.233 1.00 22.82 175 PRO A O 1
ATOM 1336 N N . ASP A 1 180 ? 49.902 36.252 -5.960 1.00 24.60 176 ASP A N 1
ATOM 1337 C CA . ASP A 1 180 ? 48.518 36.716 -6.059 1.00 27.76 176 ASP A CA 1
ATOM 1338 C C . ASP A 1 180 ? 47.870 36.985 -4.701 1.00 24.67 176 ASP A C 1
ATOM 1339 O O . ASP A 1 180 ? 46.815 37.583 -4.626 1.00 31.17 176 ASP A O 1
ATOM 1344 N N . TYR A 1 181 ? 48.522 36.545 -3.630 1.00 24.82 177 TYR A N 1
ATOM 1345 C CA . TYR A 1 181 ? 47.974 36.713 -2.284 1.00 25.40 177 TYR A CA 1
ATOM 1346 C C . TYR A 1 181 ? 48.674 37.805 -1.460 1.00 25.43 177 TYR A C 1
ATOM 1347 O O . TYR A 1 181 ? 48.116 38.325 -0.492 1.00 33.14 177 TYR A O 1
ATOM 1356 N N . GLY A 1 182 ? 49.881 38.190 -1.838 1.00 20.45 178 GLY A N 1
ATOM 1357 C CA . GLY A 1 182 ? 50.510 39.322 -1.174 1.00 20.21 178 GLY A CA 1
ATOM 1358 C C . GLY A 1 182 ? 51.447 39.029 -0.012 1.00 18.16 178 GLY A C 1
ATOM 1359 O O . GLY A 1 182 ? 52.477 38.376 -0.184 1.00 18.00 178 GLY A O 1
ATOM 1360 N N . THR A 1 183 ? 51.101 39.567 1.157 1.00 19.85 179 THR A N 1
ATOM 1361 C CA . THR A 1 183 ? 51.945 39.505 2.336 1.00 18.19 179 THR A CA 1
ATOM 1362 C C . THR A 1 183 ? 51.097 39.210 3.580 1.00 17.51 179 THR A C 1
ATOM 1363 O O . THR A 1 183 ? 49.866 39.270 3.557 1.00 20.19 179 THR A O 1
ATOM 1367 N N . ALA A 1 184 ? 51.791 38.913 4.667 1.00 19.46 180 ALA A N 1
ATOM 1368 C CA . ALA A 1 184 ? 51.146 38.581 5.933 1.00 21.27 180 ALA A CA 1
ATOM 1369 C C . ALA A 1 184 ? 50.850 39.823 6.777 1.00 21.29 180 ALA A C 1
ATOM 1370 O O . ALA A 1 184 ? 51.453 40.901 6.578 1.00 21.19 180 ALA A O 1
ATOM 1372 N N . ARG A 1 185 ? 49.914 39.668 7.708 1.00 22.78 181 ARG A N 1
ATOM 1373 C CA . ARG A 1 185 ? 49.519 40.726 8.657 1.00 20.62 181 ARG A CA 1
ATOM 1374 C C . ARG A 1 185 ? 50.657 41.093 9.620 1.00 24.18 181 ARG A C 1
ATOM 1375 O O . ARG A 1 185 ? 51.534 40.286 9.932 1.00 21.39 181 ARG A O 1
ATOM 1383 N N . CYS A 1 186 ? 50.596 42.305 10.141 1.00 20.73 182 CYS A N 1
ATOM 1384 C CA . CYS A 1 186 ? 51.690 42.850 10.936 1.00 22.69 182 CYS A CA 1
ATOM 1385 C C . CYS A 1 186 ? 51.127 43.413 12.237 1.00 24.47 182 CYS A C 1
ATOM 1386 O O . CYS A 1 186 ? 51.724 44.293 12.882 1.00 27.31 182 CYS A O 1
ATOM 1389 N N . ASP A 1 187 ? 49.957 42.921 12.659 1.00 21.27 183 ASP A N 1
ATOM 1390 C CA . ASP A 1 187 ? 49.345 43.455 13.835 1.00 24.10 183 ASP A CA 1
ATOM 1391 C C . ASP A 1 187 ? 49.552 42.625 15.122 1.00 25.37 183 ASP A C 1
ATOM 1392 O O . ASP A 1 187 ? 49.023 42.998 16.170 1.00 31.33 183 ASP A O 1
ATOM 1397 N N . PHE A 1 188 ? 50.333 41.543 15.041 1.00 28.24 184 PHE A N 1
ATOM 1398 C CA . PHE A 1 188 ? 50.749 40.773 16.232 1.00 32.71 184 PHE A CA 1
ATOM 1399 C C . PHE A 1 188 ? 51.587 41.733 17.071 1.00 32.62 184 PHE A C 1
ATOM 1400 O O . PHE A 1 188 ? 52.224 42.630 16.506 1.00 31.59 184 PHE A O 1
ATOM 1408 N N . PRO A 1 189 ? 51.632 41.541 18.396 1.00 30.01 185 PRO A N 1
ATOM 1409 C CA . PRO A 1 189 ? 52.507 42.387 19.232 1.00 29.79 185 PRO A CA 1
ATOM 1410 C C . PRO A 1 189 ? 53.964 42.382 18.761 1.00 30.78 185 PRO A C 1
ATOM 1411 O O . PRO A 1 189 ? 54.567 41.325 18.589 1.00 30.57 185 PRO A O 1
ATOM 1415 N N . GLY A 1 190 ? 54.522 43.564 18.541 1.00 28.96 186 GLY A N 1
ATOM 1416 C CA . GLY A 1 190 ? 55.866 43.662 18.020 1.00 27.17 186 GLY A CA 1
ATOM 1417 C C . GLY A 1 190 ? 55.949 43.598 16.522 1.00 27.09 186 GLY A C 1
ATOM 1418 O O . GLY A 1 190 ? 57.009 43.808 15.950 1.00 28.96 186 GLY A O 1
ATOM 1419 N N . GLY A 1 191 ? 54.827 43.342 15.857 1.00 23.10 187 GLY A N 1
ATOM 1420 C CA . GLY A 1 191 ? 54.842 43.320 14.416 1.00 19.25 187 GLY A CA 1
ATOM 1421 C C . GLY A 1 191 ? 54.916 44.739 13.890 1.00 17.88 187 GLY A C 1
ATOM 1422 O O . GLY A 1 191 ? 54.517 45.680 14.567 1.00 23.13 187 GLY A O 1
ATOM 1423 N N . ASP A 1 192 ? 55.404 44.868 12.668 1.00 16.58 188 ASP A N 1
ATOM 1424 C CA . ASP A 1 192 ? 55.600 46.198 12.114 1.00 20.19 188 ASP A CA 1
ATOM 1425 C C . ASP A 1 192 ? 55.684 46.168 10.603 1.00 16.45 188 ASP A C 1
ATOM 1426 O O . ASP A 1 192 ? 56.602 45.561 10.048 1.00 17.73 188 ASP A O 1
ATOM 1431 N N . ALA A 1 193 ? 54.738 46.848 9.945 1.00 18.97 189 ALA A N 1
ATOM 1432 C CA . ALA A 1 193 ? 54.693 46.797 8.483 1.00 18.78 189 ALA A CA 1
ATOM 1433 C C . ALA A 1 193 ? 55.960 47.353 7.827 1.00 18.01 189 ALA A C 1
ATOM 1434 O O . ALA A 1 193 ? 56.392 46.862 6.783 1.00 16.73 189 ALA A O 1
ATOM 1436 N N . ARG A 1 194 ? 56.503 48.430 8.404 1.00 20.32 190 ARG A N 1
ATOM 1437 C CA . ARG A 1 194 ? 57.708 49.017 7.799 1.00 16.43 190 ARG A CA 1
ATOM 1438 C C . ARG A 1 194 ? 58.893 48.043 7.849 1.00 17.04 190 ARG A C 1
ATOM 1439 O O . ARG A 1 194 ? 59.628 47.894 6.858 1.00 17.99 190 ARG A O 1
ATOM 1447 N N . SER A 1 195 ? 59.113 47.420 9.002 1.00 16.86 191 SER A N 1
ATOM 1448 C CA . SER A 1 195 ? 60.064 46.317 9.114 1.00 16.83 191 SER A CA 1
ATOM 1449 C C . SER A 1 195 ? 59.791 45.200 8.113 1.00 16.13 191 SER A C 1
ATOM 1450 O O . SER A 1 195 ? 60.722 44.659 7.520 1.00 16.98 191 SER A O 1
ATOM 1453 N N . LEU A 1 196 ? 58.517 44.828 7.940 1.00 14.95 192 LEU A N 1
ATOM 1454 C CA . LEU A 1 196 ? 58.196 43.735 7.019 1.00 15.80 192 LEU A CA 1
ATOM 1455 C C . LEU A 1 196 ? 58.604 44.106 5.596 1.00 17.98 192 LEU A C 1
ATOM 1456 O O . LEU A 1 196 ? 59.229 43.281 4.914 1.00 17.40 192 LEU A O 1
ATOM 1461 N N . TYR A 1 197 ? 58.283 45.336 5.158 1.00 15.71 193 TYR A N 1
ATOM 1462 C CA . TYR A 1 197 ? 58.715 45.821 3.845 1.00 16.56 193 TYR A CA 1
ATOM 1463 C C . TYR A 1 197 ? 60.231 45.627 3.658 1.00 18.84 193 TYR A C 1
ATOM 1464 O O . TYR A 1 197 ? 60.691 45.118 2.627 1.00 17.68 193 TYR A O 1
ATOM 1473 N N . ARG A 1 198 ? 60.998 46.057 4.650 1.00 16.09 194 ARG A N 1
ATOM 1474 C CA . ARG A 1 198 ? 62.460 45.974 4.569 1.00 14.25 194 ARG A CA 1
ATOM 1475 C C . ARG A 1 198 ? 62.959 44.533 4.556 1.00 15.82 194 ARG A C 1
ATOM 1476 O O . ARG A 1 198 ? 63.893 44.213 3.821 1.00 17.32 194 ARG A O 1
ATOM 1484 N N . SER A 1 199 ? 62.294 43.685 5.324 1.00 15.79 195 SER A N 1
ATOM 1485 C CA . SER A 1 199 ? 62.679 42.287 5.378 1.00 15.74 195 SER A CA 1
ATOM 1486 C C . SER A 1 199 ? 62.393 41.607 4.058 1.00 16.80 195 SER A C 1
ATOM 1487 O O . SER A 1 199 ? 63.206 40.792 3.602 1.00 18.29 195 SER A O 1
ATOM 1490 N N . ILE A 1 200 ? 61.221 41.887 3.486 1.00 16.81 196 ILE A N 1
ATOM 1491 C CA . ILE A 1 200 ? 60.881 41.304 2.207 1.00 20.39 196 ILE A CA 1
ATOM 1492 C C . ILE A 1 200 ? 61.860 41.791 1.137 1.00 21.26 196 ILE A C 1
ATOM 1493 O O . ILE A 1 200 ? 62.342 40.987 0.332 1.00 17.77 196 ILE A O 1
ATOM 1498 N N . ARG A 1 201 ? 62.176 43.089 1.120 1.00 20.09 197 ARG A N 1
ATOM 1499 C CA . ARG A 1 201 ? 63.229 43.573 0.224 1.00 19.62 197 ARG A CA 1
ATOM 1500 C C . ARG A 1 201 ? 64.572 42.792 0.339 1.00 20.93 197 ARG A C 1
ATOM 1501 O O . ARG A 1 201 ? 65.244 42.569 -0.682 1.00 25.38 197 ARG A O 1
ATOM 1509 N N . LYS A 1 202 ? 64.954 42.369 1.550 1.00 18.10 198 LYS A N 1
ATOM 1510 C CA . LYS A 1 202 ? 66.178 41.573 1.746 1.00 18.73 198 LYS A CA 1
ATOM 1511 C C . LYS A 1 202 ? 66.019 40.174 1.141 1.00 18.71 198 LYS A C 1
ATOM 1512 O O . LYS A 1 202 ? 66.938 39.678 0.462 1.00 23.85 198 LYS A O 1
ATOM 1518 N N . VAL A 1 203 ? 64.878 39.539 1.399 1.00 18.04 199 VAL A N 1
ATOM 1519 C CA . VAL A 1 203 ? 64.626 38.212 0.827 1.00 18.85 199 VAL A CA 1
ATOM 1520 C C . VAL A 1 203 ? 64.647 38.326 -0.694 1.00 21.27 199 VAL A C 1
ATOM 1521 O O . VAL A 1 203 ? 65.274 37.497 -1.389 1.00 22.24 199 VAL A O 1
ATOM 1525 N N . LEU A 1 204 ? 64.019 39.380 -1.220 1.00 19.27 200 LEU A N 1
ATOM 1526 C CA . LEU A 1 204 ? 64.000 39.593 -2.663 1.00 18.80 200 LEU A CA 1
ATOM 1527 C C . LEU A 1 204 ? 65.303 40.127 -3.266 1.00 19.61 200 LEU A C 1
ATOM 1528 O O . LEU A 1 204 ? 65.370 40.387 -4.483 1.00 22.60 200 LEU A O 1
ATOM 1533 N N . SER A 1 205 ? 66.358 40.297 -2.447 1.00 19.88 201 SER A N 1
ATOM 1534 C CA A SER A 1 205 ? 67.683 40.602 -2.965 0.55 21.37 201 SER A CA 1
ATOM 1535 C CA B SER A 1 205 ? 67.672 40.601 -3.000 0.45 21.55 201 SER A CA 1
ATOM 1536 C C . SER A 1 205 ? 68.511 39.323 -3.166 1.00 22.05 201 SER A C 1
ATOM 1537 O O . SER A 1 205 ? 69.633 39.385 -3.661 1.00 24.73 201 SER A O 1
ATOM 1542 N N . LEU A 1 206 ? 67.946 38.173 -2.770 1.00 21.16 202 LEU A N 1
ATOM 1543 C CA . LEU A 1 206 ? 68.598 36.876 -3.055 1.00 20.77 202 LEU A CA 1
ATOM 1544 C C . LEU A 1 206 ? 68.540 36.664 -4.566 1.00 23.96 202 LEU A C 1
ATOM 1545 O O . LEU A 1 206 ? 67.757 37.350 -5.244 1.00 24.19 202 LEU A O 1
ATOM 1550 N N . PRO A 1 207 ? 69.338 35.730 -5.107 1.00 21.39 203 PRO A N 1
ATOM 1551 C CA . PRO A 1 207 ? 69.362 35.543 -6.571 1.00 24.40 203 PRO A CA 1
ATOM 1552 C C . PRO A 1 207 ? 67.977 35.219 -7.129 1.00 22.88 203 PRO A C 1
ATOM 1553 O O . PRO A 1 207 ? 67.154 34.570 -6.453 1.00 22.44 203 PRO A O 1
ATOM 1557 N N . PRO A 1 208 ? 67.691 35.690 -8.351 1.00 22.67 204 PRO A N 1
ATOM 1558 C CA . PRO A 1 208 ? 66.322 35.610 -8.867 1.00 23.64 204 PRO A CA 1
ATOM 1559 C C . PRO A 1 208 ? 65.761 34.188 -8.943 1.00 22.85 204 PRO A C 1
ATOM 1560 O O . PRO A 1 208 ? 64.556 34.013 -8.806 1.00 23.69 204 PRO A O 1
ATOM 1564 N N . ALA A 1 209 ? 66.624 33.194 -9.148 1.00 25.18 205 ALA A N 1
ATOM 1565 C CA . ALA A 1 209 ? 66.168 31.813 -9.284 1.00 22.84 205 ALA A CA 1
ATOM 1566 C C . ALA A 1 209 ? 65.871 31.146 -7.961 1.00 22.61 205 ALA A C 1
ATOM 1567 O O . ALA A 1 209 ? 65.365 30.006 -7.931 1.00 24.20 205 ALA A O 1
ATOM 1569 N N . THR A 1 210 ? 66.207 31.820 -6.868 1.00 20.87 206 THR A N 1
ATOM 1570 C CA . THR A 1 210 ? 65.940 31.291 -5.524 1.00 16.87 206 THR A CA 1
ATOM 1571 C C . THR A 1 210 ? 64.488 30.882 -5.336 1.00 17.90 206 THR A C 1
ATOM 1572 O O . THR A 1 210 ? 63.585 31.693 -5.541 1.00 18.15 206 THR A O 1
ATOM 1576 N N . ARG A 1 211 ? 64.279 29.623 -4.923 1.00 16.90 207 ARG A N 1
ATOM 1577 C CA . ARG A 1 211 ? 62.934 29.114 -4.626 1.00 16.51 207 ARG A CA 1
ATOM 1578 C C . ARG A 1 211 ? 62.511 29.528 -3.236 1.00 16.76 207 ARG A C 1
ATOM 1579 O O . ARG A 1 211 ? 63.309 29.450 -2.276 1.00 19.52 207 ARG A O 1
ATOM 1587 N N . LEU A 1 212 ? 61.257 29.987 -3.124 1.00 15.76 208 LEU A N 1
ATOM 1588 C CA . LEU A 1 212 ? 60.748 30.529 -1.860 1.00 14.78 208 LEU A CA 1
ATOM 1589 C C . LEU A 1 212 ? 59.593 29.672 -1.416 1.00 15.46 208 LEU A C 1
ATOM 1590 O O . LEU A 1 212 ? 58.570 29.623 -2.092 1.00 18.67 208 LEU A O 1
ATOM 1595 N N . TYR A 1 213 ? 59.781 28.992 -0.299 1.00 13.53 209 TYR A N 1
ATOM 1596 C CA . TYR A 1 213 ? 58.785 28.032 0.213 1.00 14.81 209 TYR A CA 1
ATOM 1597 C C . TYR A 1 213 ? 57.915 28.726 1.264 1.00 17.24 209 TYR A C 1
ATOM 1598 O O . TYR A 1 213 ? 58.397 29.274 2.254 1.00 16.07 209 TYR A O 1
ATOM 1607 N N . MET A 1 214 ? 56.608 28.670 1.025 1.00 17.78 210 MET A N 1
ATOM 1608 C CA . MET A 1 214 ? 55.620 29.378 1.835 1.00 23.03 210 MET A CA 1
ATOM 1609 C C . MET A 1 214 ? 55.209 28.588 3.072 1.00 17.42 210 MET A C 1
ATOM 1610 O O . MET A 1 214 ? 55.189 27.362 3.030 1.00 17.73 210 MET A O 1
ATOM 1615 N N . CYS A 1 215 ? 54.848 29.307 4.150 1.00 18.49 211 CYS A N 1
ATOM 1616 C CA . CYS A 1 215 ? 54.409 28.765 5.430 1.00 17.61 211 CYS A CA 1
ATOM 1617 C C . CYS A 1 215 ? 52.922 28.458 5.420 1.00 18.44 211 CYS A C 1
ATOM 1618 O O . CYS A 1 215 ? 52.485 27.653 6.149 1.00 20.33 211 CYS A O 1
ATOM 1621 N N . HIS A 1 216 ? 52.171 29.216 4.599 1.00 22.35 212 HIS A N 1
ATOM 1622 C CA . HIS A 1 216 ? 50.745 28.936 4.450 1.00 24.92 212 HIS A CA 1
ATOM 1623 C C . HIS A 1 216 ? 50.310 28.966 2.983 1.00 19.92 212 HIS A C 1
ATOM 1624 O O . HIS A 1 216 ? 50.937 29.654 2.174 1.00 24.32 212 HIS A O 1
ATOM 1631 N N . ASP A 1 217 ? 49.209 28.270 2.705 1.00 25.35 213 ASP A N 1
ATOM 1632 C CA . ASP A 1 217 ? 48.429 28.465 1.475 1.00 29.81 213 ASP A CA 1
ATOM 1633 C C . ASP A 1 217 ? 46.963 28.612 1.867 1.00 25.11 213 ASP A C 1
ATOM 1634 O O . ASP A 1 217 ? 46.282 27.655 2.152 1.00 29.98 213 ASP A O 1
ATOM 1639 N N . TYR A 1 218 ? 46.520 29.861 1.854 1.00 32.50 214 TYR A N 1
ATOM 1640 C CA . TYR A 1 218 ? 45.181 30.195 2.312 1.00 35.65 214 TYR A CA 1
ATOM 1641 C C . TYR A 1 218 ? 44.178 30.133 1.176 1.00 37.66 214 TYR A C 1
ATOM 1642 O O . TYR A 1 218 ? 42.960 30.240 1.410 1.00 39.74 214 TYR A O 1
ATOM 1651 N N . GLN A 1 219 ? 44.669 29.959 -0.050 1.00 40.12 215 GLN A N 1
ATOM 1652 C CA . GLN A 1 219 ? 43.746 29.833 -1.191 1.00 47.89 215 GLN A CA 1
ATOM 1653 C C . GLN A 1 219 ? 43.932 28.502 -1.926 1.00 46.70 215 GLN A C 1
ATOM 1654 O O . GLN A 1 219 ? 44.177 28.489 -3.128 1.00 48.77 215 GLN A O 1
ATOM 1656 N N . PRO A 1 220 ? 43.798 27.372 -1.213 1.00 48.68 216 PRO A N 1
ATOM 1657 C CA . PRO A 1 220 ? 44.047 26.094 -1.886 1.00 49.35 216 PRO A CA 1
ATOM 1658 C C . PRO A 1 220 ? 42.965 25.783 -2.929 1.00 55.34 216 PRO A C 1
ATOM 1659 O O . PRO A 1 220 ? 43.253 25.105 -3.928 1.00 56.17 216 PRO A O 1
ATOM 1663 N N . ALA A 1 224 ? 46.167 21.754 -6.695 1.00 44.52 220 ALA A N 1
ATOM 1664 C CA . ALA A 1 224 ? 45.569 22.314 -5.492 1.00 45.20 220 ALA A CA 1
ATOM 1665 C C . ALA A 1 224 ? 46.534 23.215 -4.697 1.00 44.42 220 ALA A C 1
ATOM 1666 O O . ALA A 1 224 ? 46.357 24.445 -4.660 1.00 53.55 220 ALA A O 1
ATOM 1668 N N . ILE A 1 225 ? 47.572 22.646 -4.080 1.00 31.20 221 ILE A N 1
ATOM 1669 C CA . ILE A 1 225 ? 48.388 23.476 -3.173 1.00 30.96 221 ILE A CA 1
ATOM 1670 C C . ILE A 1 225 ? 49.539 24.187 -3.867 1.00 26.34 221 ILE A C 1
ATOM 1671 O O . ILE A 1 225 ? 50.212 23.602 -4.719 1.00 32.31 221 ILE A O 1
ATOM 1676 N N . GLN A 1 226 ? 49.796 25.438 -3.507 1.00 24.23 222 GLN A N 1
ATOM 1677 C CA . GLN A 1 226 ? 50.963 26.124 -4.022 1.00 23.11 222 GLN A CA 1
ATOM 1678 C C . GLN A 1 226 ? 52.049 26.277 -2.928 1.00 28.34 222 GLN A C 1
ATOM 1679 O O . GLN A 1 226 ? 51.888 27.085 -2.019 1.00 31.95 222 GLN A O 1
ATOM 1685 N N . TYR A 1 227 ? 53.153 25.517 -3.040 1.00 23.39 223 TYR A N 1
ATOM 1686 C CA . TYR A 1 227 ? 54.218 25.470 -2.024 1.00 20.94 223 TYR A CA 1
ATOM 1687 C C . TYR A 1 227 ? 55.234 26.574 -2.205 1.00 20.23 223 TYR A C 1
ATOM 1688 O O . TYR A 1 227 ? 55.756 27.121 -1.226 1.00 19.75 223 TYR A O 1
ATOM 1697 N N . ALA A 1 228 ? 55.523 26.933 -3.454 1.00 20.21 224 ALA A N 1
ATOM 1698 C CA . ALA A 1 228 ? 56.721 27.748 -3.674 1.00 18.80 224 ALA A CA 1
ATOM 1699 C C . ALA A 1 228 ? 56.544 28.751 -4.787 1.00 20.05 224 ALA A C 1
ATOM 1700 O O . ALA A 1 228 ? 55.780 28.535 -5.733 1.00 21.99 224 ALA A O 1
ATOM 1702 N N . SER A 1 229 ? 57.258 29.861 -4.663 1.00 19.63 225 SER A N 1
ATOM 1703 C CA . SER A 1 229 ? 57.350 30.843 -5.722 1.00 15.80 225 SER A CA 1
ATOM 1704 C C . SER A 1 229 ? 58.856 31.010 -5.951 1.00 14.02 225 SER A C 1
ATOM 1705 O O . SER A 1 229 ? 59.633 30.134 -5.561 1.00 18.54 225 SER A O 1
ATOM 1708 N N . THR A 1 230 ? 59.259 32.088 -6.627 1.00 18.68 226 THR A N 1
ATOM 1709 C CA . THR A 1 230 ? 60.688 32.382 -6.789 1.00 18.05 226 THR A CA 1
ATOM 1710 C C . THR A 1 230 ? 60.868 33.861 -6.530 1.00 18.48 226 THR A C 1
ATOM 1711 O O . THR A 1 230 ? 59.898 34.674 -6.564 1.00 16.57 226 THR A O 1
ATOM 1715 N N . VAL A 1 231 ? 62.118 34.258 -6.292 1.00 17.10 227 VAL A N 1
ATOM 1716 C CA . VAL A 1 231 ? 62.404 35.682 -6.125 1.00 20.92 227 VAL A CA 1
ATOM 1717 C C . VAL A 1 231 ? 61.954 36.483 -7.346 1.00 21.56 227 VAL A C 1
ATOM 1718 O O . VAL A 1 231 ? 61.301 37.535 -7.206 1.00 19.64 227 VAL A O 1
ATOM 1722 N N . ALA A 1 232 ? 62.258 35.983 -8.543 1.00 18.50 228 ALA A N 1
ATOM 1723 C CA . ALA A 1 232 ? 61.912 36.692 -9.762 1.00 19.35 228 ALA A CA 1
ATOM 1724 C C . ALA A 1 232 ? 60.391 36.891 -9.862 1.00 21.44 228 ALA A C 1
ATOM 1725 O O . ALA A 1 232 ? 59.935 37.965 -10.186 1.00 22.03 228 ALA A O 1
ATOM 1727 N N . ASP A 1 233 ? 59.635 35.833 -9.620 1.00 20.96 229 ASP A N 1
ATOM 1728 C CA . ASP A 1 233 ? 58.192 35.934 -9.760 1.00 18.94 229 ASP A CA 1
ATOM 1729 C C . ASP A 1 233 ? 57.563 36.852 -8.733 1.00 19.25 229 ASP A C 1
ATOM 1730 O O . ASP A 1 233 ? 56.601 37.547 -9.062 1.00 20.88 229 ASP A O 1
ATOM 1735 N N . GLU A 1 234 ? 58.078 36.818 -7.501 1.00 18.46 230 GLU A N 1
ATOM 1736 C CA . GLU A 1 234 ? 57.569 37.714 -6.448 1.00 19.21 230 GLU A CA 1
ATOM 1737 C C . GLU A 1 234 ? 57.862 39.167 -6.762 1.00 19.99 230 GLU A C 1
ATOM 1738 O O . GLU A 1 234 ? 56.977 40.017 -6.665 1.00 20.49 230 GLU A O 1
ATOM 1744 N N . LEU A 1 235 ? 59.082 39.489 -7.200 1.00 19.66 231 LEU A N 1
ATOM 1745 C CA . LEU A 1 235 ? 59.380 40.862 -7.555 1.00 19.17 231 LEU A CA 1
ATOM 1746 C C . LEU A 1 235 ? 58.509 41.390 -8.668 1.00 20.40 231 LEU A C 1
ATOM 1747 O O . LEU A 1 235 ? 58.208 42.580 -8.758 1.00 25.00 231 LEU A O 1
ATOM 1752 N N . ARG A 1 236 ? 58.172 40.501 -9.595 1.00 21.19 232 ARG A N 1
ATOM 1753 C CA . ARG A 1 236 ? 57.396 40.880 -10.745 1.00 20.92 232 ARG A CA 1
ATOM 1754 C C . ARG A 1 236 ? 55.893 40.954 -10.441 1.00 22.20 232 ARG A C 1
ATOM 1755 O O . ARG A 1 236 ? 55.230 41.841 -10.935 1.00 27.23 232 ARG A O 1
ATOM 1763 N N . GLU A 1 237 ? 55.385 40.006 -9.664 1.00 23.28 233 GLU A N 1
ATOM 1764 C CA . GLU A 1 237 ? 53.926 39.769 -9.621 1.00 29.45 233 GLU A CA 1
ATOM 1765 C C . GLU A 1 237 ? 53.254 40.062 -8.255 1.00 22.76 233 GLU A C 1
ATOM 1766 O O . GLU A 1 237 ? 52.025 40.175 -8.209 1.00 25.74 233 GLU A O 1
ATOM 1772 N N . ASN A 1 238 ? 54.014 40.184 -7.169 1.00 18.30 234 ASN A N 1
ATOM 1773 C CA . ASN A 1 238 ? 53.366 40.190 -5.844 1.00 18.77 234 ASN A CA 1
ATOM 1774 C C . ASN A 1 238 ? 52.437 41.390 -5.754 1.00 22.97 234 ASN A C 1
ATOM 1775 O O . ASN A 1 238 ? 52.824 42.553 -6.007 1.00 22.65 234 ASN A O 1
ATOM 1780 N N . VAL A 1 239 ? 51.172 41.124 -5.421 1.00 21.60 235 VAL A N 1
ATOM 1781 C CA . VAL A 1 239 ? 50.175 42.186 -5.466 1.00 22.80 235 VAL A CA 1
ATOM 1782 C C . VAL A 1 239 ? 50.327 43.274 -4.408 1.00 20.35 235 VAL A C 1
ATOM 1783 O O . VAL A 1 239 ? 49.688 44.331 -4.531 1.00 25.67 235 VAL A O 1
ATOM 1787 N N . HIS A 1 240 ? 51.167 43.032 -3.409 1.00 23.43 236 HIS A N 1
ATOM 1788 C CA . HIS A 1 240 ? 51.386 44.015 -2.352 1.00 24.38 236 HIS A CA 1
ATOM 1789 C C . HIS A 1 240 ? 52.742 44.667 -2.412 1.00 23.84 236 HIS A C 1
ATOM 1790 O O . HIS A 1 240 ? 52.913 45.817 -1.992 1.00 23.27 236 HIS A O 1
ATOM 1797 N N . ILE A 1 241 ? 53.734 43.939 -2.902 1.00 21.89 237 ILE A N 1
ATOM 1798 C CA . ILE A 1 241 ? 55.104 44.391 -2.680 1.00 24.13 237 ILE A CA 1
ATOM 1799 C C . ILE A 1 241 ? 56.020 44.086 -3.861 1.00 23.65 237 ILE A C 1
ATOM 1800 O O . ILE A 1 241 ? 57.248 43.998 -3.715 1.00 28.63 237 ILE A O 1
ATOM 1805 N N . ARG A 1 242 ? 55.413 43.961 -5.046 1.00 24.03 238 ARG A N 1
ATOM 1806 C CA . ARG A 1 242 ? 56.203 43.879 -6.289 1.00 24.56 238 ARG A CA 1
ATOM 1807 C C . ARG A 1 242 ? 57.117 45.104 -6.395 1.00 26.89 238 ARG A C 1
ATOM 1808 O O . ARG A 1 242 ? 56.930 46.119 -5.680 1.00 26.15 238 ARG A O 1
ATOM 1816 N N . GLU A 1 243 ? 58.099 45.008 -7.292 1.00 29.52 239 GLU A N 1
ATOM 1817 C CA . GLU A 1 243 ? 58.977 46.147 -7.584 1.00 29.99 239 GLU A CA 1
ATOM 1818 C C . GLU A 1 243 ? 58.156 47.377 -7.976 1.00 30.30 239 GLU A C 1
ATOM 1819 O O . GLU A 1 243 ? 57.250 47.276 -8.813 1.00 33.87 239 GLU A O 1
ATOM 1821 N N . GLY A 1 244 ? 58.488 48.531 -7.405 1.00 30.69 240 GLY A N 1
ATOM 1822 C CA . GLY A 1 244 ? 57.743 49.756 -7.653 1.00 28.05 240 GLY A CA 1
ATOM 1823 C C . GLY A 1 244 ? 56.912 50.234 -6.472 1.00 30.08 240 GLY A C 1
ATOM 1824 O O . GLY A 1 244 ? 56.676 51.440 -6.314 1.00 31.29 240 GLY A O 1
ATOM 1825 N N . VAL A 1 245 ? 56.439 49.306 -5.646 1.00 28.04 241 VAL A N 1
ATOM 1826 C CA . VAL A 1 245 ? 55.677 49.724 -4.469 1.00 25.80 241 VAL A CA 1
ATOM 1827 C C . VAL A 1 245 ? 56.618 50.364 -3.454 1.00 23.87 241 VAL A C 1
ATOM 1828 O O . VAL A 1 245 ? 57.611 49.735 -3.047 1.00 23.20 241 VAL A O 1
ATOM 1832 N N . THR A 1 246 ? 56.326 51.606 -3.047 1.00 21.12 242 THR A N 1
ATOM 1833 C CA . THR A 1 246 ? 57.189 52.276 -2.079 1.00 19.98 242 THR A CA 1
ATOM 1834 C C . THR A 1 246 ? 56.894 51.792 -0.672 1.00 18.29 242 THR A C 1
ATOM 1835 O O . THR A 1 246 ? 55.810 51.250 -0.383 1.00 19.14 242 THR A O 1
ATOM 1839 N N . GLU A 1 247 ? 57.864 52.000 0.203 1.00 19.57 243 GLU A N 1
ATOM 1840 C CA . GLU A 1 247 ? 57.724 51.641 1.589 1.00 18.86 243 GLU A CA 1
ATOM 1841 C C . GLU A 1 247 ? 56.487 52.335 2.229 1.00 19.57 243 GLU A C 1
ATOM 1842 O O . GLU A 1 247 ? 55.683 51.652 2.904 1.00 18.79 243 GLU A O 1
ATOM 1848 N N . ASP A 1 248 ? 56.322 53.642 2.021 1.00 19.19 244 ASP A N 1
ATOM 1849 C CA . ASP A 1 248 ? 55.202 54.354 2.612 1.00 19.15 244 ASP A CA 1
ATOM 1850 C C . ASP A 1 248 ? 53.883 53.782 2.113 1.00 21.20 244 ASP A C 1
ATOM 1851 O O . ASP A 1 248 ? 52.909 53.688 2.870 1.00 21.12 244 ASP A O 1
ATOM 1856 N N . ASP A 1 249 ? 53.813 53.487 0.824 1.00 20.18 245 ASP A N 1
ATOM 1857 C CA . ASP A 1 249 ? 52.547 52.991 0.294 1.00 21.66 245 ASP A CA 1
ATOM 1858 C C . ASP A 1 249 ? 52.231 51.606 0.843 1.00 19.76 245 ASP A C 1
ATOM 1859 O O . ASP A 1 249 ? 51.066 51.316 1.168 1.00 21.05 245 ASP A O 1
ATOM 1864 N N . PHE A 1 250 ? 53.244 50.758 0.958 1.00 21.26 246 PHE A N 1
ATOM 1865 C CA . PHE A 1 250 ? 53.018 49.435 1.519 1.00 16.94 246 PHE A CA 1
ATOM 1866 C C . PHE A 1 250 ? 52.537 49.544 2.965 1.00 16.84 246 PHE A C 1
ATOM 1867 O O . PHE A 1 250 ? 51.565 48.844 3.393 1.00 17.93 246 PHE A O 1
ATOM 1875 N N . VAL A 1 251 ? 53.176 50.422 3.736 1.00 17.56 247 VAL A N 1
ATOM 1876 C CA . VAL A 1 251 ? 52.784 50.578 5.129 1.00 17.26 247 VAL A CA 1
ATOM 1877 C C . VAL A 1 251 ? 51.340 51.037 5.257 1.00 19.69 247 VAL A C 1
ATOM 1878 O O . VAL A 1 251 ? 50.599 50.522 6.131 1.00 20.87 247 VAL A O 1
ATOM 1882 N N . ALA A 1 252 ? 50.911 51.999 4.431 1.00 19.53 248 ALA A N 1
ATOM 1883 C CA . ALA A 1 252 ? 49.530 52.463 4.494 1.00 21.75 248 ALA A CA 1
ATOM 1884 C C . ALA A 1 252 ? 48.568 51.327 4.160 1.00 21.49 248 ALA A C 1
ATOM 1885 O O . ALA A 1 252 ? 47.529 51.127 4.846 1.00 24.90 248 ALA A O 1
ATOM 1887 N N . MET A 1 253 ? 48.891 50.602 3.099 1.00 20.40 249 MET A N 1
ATOM 1888 C CA . MET A 1 253 ? 48.027 49.470 2.707 1.00 21.65 249 MET A CA 1
ATOM 1889 C C . MET A 1 253 ? 47.970 48.421 3.803 1.00 21.55 249 MET A C 1
ATOM 1890 O O . MET A 1 253 ? 46.888 47.926 4.156 1.00 24.63 249 MET A O 1
ATOM 1895 N N . ARG A 1 254 ? 49.138 48.057 4.323 1.00 17.53 250 ARG A N 1
ATOM 1896 C CA . ARG A 1 254 ? 49.235 46.918 5.248 1.00 16.34 250 ARG A CA 1
ATOM 1897 C C . ARG A 1 254 ? 48.485 47.273 6.529 1.00 21.76 250 ARG A C 1
ATOM 1898 O O . ARG A 1 254 ? 47.752 46.433 7.090 1.00 21.28 250 ARG A O 1
ATOM 1906 N N . THR A 1 255 ? 48.652 48.517 6.967 1.00 19.34 251 THR A N 1
ATOM 1907 C CA . THR A 1 255 ? 47.990 48.997 8.178 1.00 21.44 251 THR A CA 1
ATOM 1908 C C . THR A 1 255 ? 46.479 48.984 8.012 1.00 23.94 251 THR A C 1
ATOM 1909 O O . THR A 1 255 ? 45.742 48.487 8.884 1.00 29.31 251 THR A O 1
ATOM 1913 N N . ALA A 1 256 ? 46.008 49.502 6.883 1.00 29.52 252 ALA A N 1
ATOM 1914 C CA . ALA A 1 256 ? 44.570 49.539 6.645 1.00 26.94 252 ALA A CA 1
ATOM 1915 C C . ALA A 1 256 ? 44.007 48.110 6.581 1.00 27.19 252 ALA A C 1
ATOM 1916 O O . ALA A 1 256 ? 42.903 47.852 7.086 1.00 32.03 252 ALA A O 1
ATOM 1918 N N . ARG A 1 257 ? 44.751 47.209 5.940 1.00 23.97 253 ARG A N 1
ATOM 1919 C CA . ARG A 1 257 ? 44.274 45.841 5.751 1.00 25.27 253 ARG A CA 1
ATOM 1920 C C . ARG A 1 257 ? 44.207 45.105 7.078 1.00 27.11 253 ARG A C 1
ATOM 1921 O O . ARG A 1 257 ? 43.216 44.422 7.352 1.00 26.34 253 ARG A O 1
ATOM 1929 N N . ASP A 1 258 ? 45.235 45.268 7.907 1.00 22.23 254 ASP A N 1
ATOM 1930 C CA . ASP A 1 258 ? 45.283 44.602 9.216 1.00 22.93 254 ASP A CA 1
ATOM 1931 C C . ASP A 1 258 ? 44.068 44.967 10.052 1.00 25.78 254 ASP A C 1
ATOM 1932 O O . ASP A 1 258 ? 43.526 44.115 10.778 1.00 27.63 254 ASP A O 1
ATOM 1937 N N . ALA A 1 259 ? 43.612 46.204 9.911 1.00 28.05 255 ALA A N 1
ATOM 1938 C CA . ALA A 1 259 ? 42.519 46.692 10.727 1.00 33.53 255 ALA A CA 1
ATOM 1939 C C . ALA A 1 259 ? 41.193 45.981 10.401 1.00 38.33 255 ALA A C 1
ATOM 1940 O O . ALA A 1 259 ? 40.258 45.973 11.219 1.00 40.55 255 ALA A O 1
ATOM 1942 N N . THR A 1 260 ? 41.118 45.360 9.226 1.00 34.09 256 THR A N 1
ATOM 1943 C CA . THR A 1 260 ? 39.902 44.656 8.831 1.00 37.28 256 THR A CA 1
ATOM 1944 C C . THR A 1 260 ? 39.887 43.170 9.254 1.00 32.25 256 THR A C 1
ATOM 1945 O O . THR A 1 260 ? 38.846 42.497 9.119 1.00 41.26 256 THR A O 1
ATOM 1949 N N . LEU A 1 261 ? 41.004 42.663 9.774 1.00 29.19 257 LEU A N 1
ATOM 1950 C CA . LEU A 1 261 ? 41.102 41.243 10.066 1.00 28.52 257 LEU A CA 1
ATOM 1951 C C . LEU A 1 261 ? 40.602 40.881 11.461 1.00 32.54 257 LEU A C 1
ATOM 1952 O O . LEU A 1 261 ? 40.762 41.652 12.406 1.00 35.68 257 LEU A O 1
ATOM 1957 N N . ASP A 1 262 ? 39.997 39.703 11.591 1.00 34.51 258 ASP A N 1
ATOM 1958 C CA . ASP A 1 262 ? 39.704 39.162 12.910 1.00 34.26 258 ASP A CA 1
ATOM 1959 C C . ASP A 1 262 ? 40.936 38.450 13.474 1.00 29.79 258 ASP A C 1
ATOM 1960 O O . ASP A 1 262 ? 41.934 38.256 12.770 1.00 24.76 258 ASP A O 1
ATOM 1965 N N . MET A 1 263 ? 40.879 38.058 14.744 1.00 27.40 259 MET A N 1
ATOM 1966 C CA . MET A 1 263 ? 41.973 37.297 15.370 1.00 25.12 259 MET A CA 1
ATOM 1967 C C . MET A 1 263 ? 42.033 35.872 14.793 1.00 22.29 259 MET A C 1
ATOM 1968 O O . MET A 1 263 ? 41.017 35.290 14.512 1.00 21.51 259 MET A O 1
ATOM 1973 N N . PRO A 1 264 ? 43.229 35.290 14.615 1.00 21.99 260 PRO A N 1
ATOM 1974 C CA . PRO A 1 264 ? 43.255 33.905 14.123 1.00 20.95 260 PRO A CA 1
ATOM 1975 C C . PRO A 1 264 ? 42.533 32.971 15.126 1.00 17.57 260 PRO A C 1
ATOM 1976 O O . PRO A 1 264 ? 42.649 33.245 16.347 1.00 17.97 260 PRO A O 1
ATOM 1980 N N . VAL A 1 265 ? 41.849 31.947 14.639 1.00 16.38 261 VAL A N 1
ATOM 1981 C CA . VAL A 1 265 ? 41.020 31.065 15.481 1.00 16.85 261 VAL A CA 1
ATOM 1982 C C . VAL A 1 265 ? 41.891 30.511 16.620 1.00 15.81 261 VAL A C 1
ATOM 1983 O O . VAL A 1 265 ? 41.488 30.476 17.796 1.00 16.82 261 VAL A O 1
ATOM 1987 N N . LEU A 1 266 ? 43.078 30.019 16.276 1.00 16.34 262 LEU A N 1
ATOM 1988 C CA . LEU A 1 266 ? 43.915 29.401 17.315 1.00 17.96 262 LEU A CA 1
ATOM 1989 C C . LEU A 1 266 ? 44.923 30.323 17.959 1.00 18.71 262 LEU A C 1
ATOM 1990 O O . LEU A 1 266 ? 45.901 29.861 18.554 1.00 16.03 262 LEU A O 1
ATOM 1995 N N . MET A 1 267 ? 44.742 31.640 17.855 1.00 15.27 263 MET A N 1
ATOM 1996 C CA . MET A 1 267 ? 45.760 32.564 18.342 1.00 15.66 263 MET A CA 1
ATOM 1997 C C . MET A 1 267 ? 46.164 32.309 19.797 1.00 15.40 263 MET A C 1
ATOM 1998 O O . MET A 1 267 ? 47.360 32.194 20.107 1.00 15.18 263 MET A O 1
ATOM 2003 N N . LEU A 1 268 ? 45.164 32.233 20.690 1.00 14.11 264 LEU A N 1
ATOM 2004 C CA . LEU A 1 268 ? 45.477 32.166 22.112 1.00 12.78 264 LEU A CA 1
ATOM 2005 C C . LEU A 1 268 ? 46.036 30.781 22.557 1.00 13.46 264 LEU A C 1
ATOM 2006 O O . LEU A 1 268 ? 47.052 30.736 23.251 1.00 13.42 264 LEU A O 1
ATOM 2011 N N . PRO A 1 269 ? 45.450 29.680 22.066 1.00 12.66 265 PRO A N 1
ATOM 2012 C CA . PRO A 1 269 ? 46.080 28.374 22.354 1.00 12.77 265 PRO A CA 1
ATOM 2013 C C . PRO A 1 269 ? 47.470 28.259 21.749 1.00 13.54 265 PRO A C 1
ATOM 2014 O O . PRO A 1 269 ? 48.406 27.762 22.451 1.00 13.97 265 PRO A O 1
ATOM 2018 N N . SER A 1 270 ? 47.633 28.699 20.495 1.00 12.30 266 SER A N 1
ATOM 2019 C CA . SER A 1 270 ? 48.942 28.570 19.789 1.00 11.56 266 SER A CA 1
ATOM 2020 C C . SER A 1 270 ? 50.029 29.339 20.496 1.00 12.98 266 SER A C 1
ATOM 2021 O O . SER A 1 270 ? 51.105 28.770 20.760 1.00 13.65 266 SER A O 1
ATOM 2024 N N . VAL A 1 271 ? 49.834 30.623 20.813 1.00 12.07 267 VAL A N 1
ATOM 2025 C CA . VAL A 1 271 ? 50.982 31.365 21.311 1.00 14.46 267 VAL A CA 1
ATOM 2026 C C . VAL A 1 271 ? 51.423 30.872 22.701 1.00 11.75 267 VAL A C 1
ATOM 2027 O O . VAL A 1 271 ? 52.632 30.774 23.006 1.00 12.52 267 VAL A O 1
ATOM 2031 N N . GLN A 1 272 ? 50.487 30.499 23.564 1.00 12.32 268 GLN A N 1
ATOM 2032 C CA . GLN A 1 272 ? 50.904 30.057 24.878 1.00 15.35 268 GLN A CA 1
ATOM 2033 C C . GLN A 1 272 ? 51.638 28.726 24.867 1.00 14.01 268 GLN A C 1
ATOM 2034 O O . GLN A 1 272 ? 52.424 28.481 25.760 1.00 13.69 268 GLN A O 1
ATOM 2040 N N . VAL A 1 273 ? 51.407 27.896 23.848 1.00 12.70 269 VAL A N 1
ATOM 2041 C CA . VAL A 1 273 ? 52.158 26.625 23.717 1.00 12.43 269 VAL A CA 1
ATOM 2042 C C . VAL A 1 273 ? 53.469 26.936 22.998 1.00 12.84 269 VAL A C 1
ATOM 2043 O O . VAL A 1 273 ? 54.559 26.462 23.390 1.00 14.10 269 VAL A O 1
ATOM 2047 N N . ASN A 1 274 ? 53.426 27.736 21.928 1.00 11.85 270 ASN A N 1
ATOM 2048 C CA . ASN A 1 274 ? 54.633 27.903 21.113 1.00 12.25 270 ASN A CA 1
ATOM 2049 C C . ASN A 1 274 ? 55.698 28.773 21.778 1.00 13.14 270 ASN A C 1
ATOM 2050 O O . ASN A 1 274 ? 56.870 28.633 21.480 1.00 13.89 270 ASN A O 1
ATOM 2055 N N . MET A 1 275 ? 55.275 29.672 22.676 1.00 14.36 271 MET A N 1
ATOM 2056 C CA . MET A 1 275 ? 56.261 30.414 23.468 1.00 12.84 271 MET A CA 1
ATOM 2057 C C . MET A 1 275 ? 57.086 29.511 24.408 1.00 15.02 271 MET A C 1
ATOM 2058 O O . MET A 1 275 ? 58.102 29.976 24.922 1.00 16.95 271 MET A O 1
ATOM 2063 N N . ARG A 1 276 ? 56.597 28.272 24.665 1.00 16.87 272 ARG A N 1
ATOM 2064 C CA . ARG A 1 276 ? 57.290 27.253 25.490 1.00 15.67 272 ARG A CA 1
ATOM 2065 C C . ARG A 1 276 ? 57.857 26.175 24.548 1.00 15.83 272 ARG A C 1
ATOM 2066 O O . ARG A 1 276 ? 58.092 25.033 24.963 1.00 18.79 272 ARG A O 1
ATOM 2074 N N . ALA A 1 277 ? 58.139 26.543 23.292 1.00 13.35 273 ALA A N 1
ATOM 2075 C CA . ALA A 1 277 ? 58.781 25.695 22.265 1.00 14.26 273 ALA A CA 1
ATOM 2076 C C . ALA A 1 277 ? 57.862 24.534 21.893 1.00 14.52 273 ALA A C 1
ATOM 2077 O O . ALA A 1 277 ? 58.343 23.521 21.350 1.00 17.00 273 ALA A O 1
ATOM 2079 N N . GLY A 1 278 ? 56.588 24.697 22.178 1.00 14.07 274 GLY A N 1
ATOM 2080 C CA . GLY A 1 278 ? 55.607 23.642 21.874 1.00 14.69 274 GLY A CA 1
ATOM 2081 C C . GLY A 1 278 ? 55.258 22.768 23.055 1.00 18.12 274 GLY A C 1
ATOM 2082 O O . GLY A 1 278 ? 54.365 21.906 22.970 1.00 17.16 274 GLY A O 1
ATOM 2083 N N . ARG A 1 279 ? 55.908 22.975 24.190 1.00 17.76 275 ARG A N 1
ATOM 2084 C CA . ARG A 1 279 ? 55.429 22.268 25.384 1.00 17.16 275 ARG A CA 1
ATOM 2085 C C . ARG A 1 279 ? 54.074 22.747 25.906 1.00 17.22 275 ARG A C 1
ATOM 2086 O O . ARG A 1 279 ? 53.758 23.916 25.905 1.00 17.29 275 ARG A O 1
ATOM 2094 N N . LEU A 1 280 ? 53.255 21.797 26.352 1.00 20.54 276 LEU A N 1
ATOM 2095 C CA . LEU A 1 280 ? 51.999 22.137 26.921 1.00 17.00 276 LEU A CA 1
ATOM 2096 C C . LEU A 1 280 ? 52.195 22.642 28.340 1.00 18.10 276 LEU A C 1
ATOM 2097 O O . LEU A 1 280 ? 53.206 22.368 28.983 1.00 22.40 276 LEU A O 1
ATOM 2102 N N . PRO A 1 281 ? 51.219 23.385 28.858 1.00 21.18 277 PRO A N 1
ATOM 2103 C CA . PRO A 1 281 ? 51.373 23.859 30.232 1.00 25.55 277 PRO A CA 1
ATOM 2104 C C . PRO A 1 281 ? 51.471 22.716 31.227 1.00 23.54 277 PRO A C 1
ATOM 2105 O O . PRO A 1 281 ? 50.878 21.654 31.038 1.00 26.36 277 PRO A O 1
ATOM 2109 N N . GLU A 1 282 ? 52.188 22.926 32.311 1.00 27.73 278 GLU A N 1
ATOM 2110 C CA . GLU A 1 282 ? 52.312 21.885 33.312 1.00 28.31 278 GLU A CA 1
ATOM 2111 C C . GLU A 1 282 ? 50.970 21.587 33.981 1.00 23.31 278 GLU A C 1
ATOM 2112 O O . GLU A 1 282 ? 50.128 22.481 34.131 1.00 24.32 278 GLU A O 1
ATOM 2118 N N . PRO A 1 283 ? 50.743 20.324 34.350 1.00 26.09 279 PRO A N 1
ATOM 2119 C CA . PRO A 1 283 ? 49.422 20.032 34.905 1.00 26.44 279 PRO A CA 1
ATOM 2120 C C . PRO A 1 283 ? 49.158 20.689 36.249 1.00 27.80 279 PRO A C 1
ATOM 2121 O O . PRO A 1 283 ? 50.076 20.916 37.041 1.00 29.88 279 PRO A O 1
ATOM 2125 N N . GLU A 1 284 ? 47.886 20.966 36.496 1.00 23.62 280 GLU A N 1
ATOM 2126 C CA . GLU A 1 284 ? 47.420 21.376 37.821 1.00 23.96 280 GLU A CA 1
ATOM 2127 C C . GLU A 1 284 ? 47.372 20.220 38.782 1.00 26.15 280 GLU A C 1
ATOM 2128 O O . GLU A 1 284 ? 47.698 19.079 38.429 1.00 29.82 280 GLU A O 1
ATOM 2134 N N . ASP A 1 285 ? 46.971 20.513 40.019 1.00 29.04 281 ASP A N 1
ATOM 2135 C CA . ASP A 1 285 ? 47.080 19.541 41.095 1.00 33.87 281 ASP A CA 1
ATOM 2136 C C . ASP A 1 285 ? 46.174 18.329 40.874 1.00 33.36 281 ASP A C 1
ATOM 2137 O O . ASP A 1 285 ? 46.324 17.303 41.535 1.00 35.50 281 ASP A O 1
ATOM 2142 N N . ASN A 1 286 ? 45.256 18.437 39.920 1.00 30.78 282 ASN A N 1
ATOM 2143 C CA . ASN A 1 286 ? 44.387 17.317 39.590 1.00 27.59 282 ASN A CA 1
ATOM 2144 C C . ASN A 1 286 ? 44.879 16.464 38.427 1.00 29.58 282 ASN A C 1
ATOM 2145 O O . ASN A 1 286 ? 44.186 15.526 38.014 1.00 29.02 282 ASN A O 1
ATOM 2150 N N . GLY A 1 287 ? 46.066 16.767 37.896 1.00 24.87 283 GLY A N 1
ATOM 2151 C CA . GLY A 1 287 ? 46.635 15.953 36.840 1.00 27.66 283 GLY A CA 1
ATOM 2152 C C . GLY A 1 287 ? 46.257 16.382 35.445 1.00 26.31 283 GLY A C 1
ATOM 2153 O O . GLY A 1 287 ? 46.714 15.821 34.449 1.00 32.04 283 GLY A O 1
ATOM 2154 N N . VAL A 1 288 ? 45.457 17.434 35.350 1.00 21.95 284 VAL A N 1
ATOM 2155 C CA . VAL A 1 288 ? 45.006 17.898 34.036 1.00 21.07 284 VAL A CA 1
ATOM 2156 C C . VAL A 1 288 ? 45.764 19.152 33.624 1.00 19.70 284 VAL A C 1
ATOM 2157 O O . VAL A 1 288 ? 45.985 20.043 34.456 1.00 19.59 284 VAL A O 1
ATOM 2161 N N . ARG A 1 289 ? 46.169 19.247 32.357 1.00 18.22 285 ARG A N 1
ATOM 2162 C CA . ARG A 1 289 ? 46.766 20.477 31.816 1.00 15.69 285 ARG A CA 1
ATOM 2163 C C . ARG A 1 289 ? 45.690 21.415 31.256 1.00 15.84 285 ARG A C 1
ATOM 2164 O O . ARG A 1 289 ? 44.732 20.933 30.604 1.00 18.64 285 ARG A O 1
ATOM 2172 N N . TYR A 1 290 ? 45.820 22.721 31.513 1.00 14.45 286 TYR A N 1
ATOM 2173 C CA . TYR A 1 290 ? 44.824 23.682 30.999 1.00 14.70 286 TYR A CA 1
ATOM 2174 C C . TYR A 1 290 ? 45.476 24.776 30.191 1.00 14.43 286 TYR A C 1
ATOM 2175 O O . TYR A 1 290 ? 46.508 25.325 30.599 1.00 17.46 286 TYR A O 1
ATOM 2184 N N . LEU A 1 291 ? 44.847 25.119 29.054 1.00 14.58 287 LEU A N 1
ATOM 2185 C CA . LEU A 1 291 ? 45.182 26.377 28.401 1.00 14.07 287 LEU A CA 1
ATOM 2186 C C . LEU A 1 291 ? 44.394 27.486 29.096 1.00 14.60 287 LEU A C 1
ATOM 2187 O O . LEU A 1 291 ? 43.310 27.240 29.650 1.00 15.53 287 LEU A O 1
ATOM 2192 N N . LYS A 1 292 ? 44.997 28.677 29.157 1.00 14.90 288 LYS A N 1
ATOM 2193 C CA . LYS A 1 292 ? 44.362 29.877 29.759 1.00 13.94 288 LYS A CA 1
ATOM 2194 C C . LYS A 1 292 ? 43.933 30.829 28.644 1.00 16.31 288 LYS A C 1
ATOM 2195 O O . LYS A 1 292 ? 44.737 31.180 27.765 1.00 15.29 288 LYS A O 1
ATOM 2201 N N . ILE A 1 293 ? 42.687 31.276 28.692 1.00 14.25 289 ILE A N 1
ATOM 2202 C CA . ILE A 1 293 ? 42.176 32.255 27.718 1.00 13.30 289 ILE A CA 1
ATOM 2203 C C . ILE A 1 293 ? 41.894 33.561 28.483 1.00 12.75 289 ILE A C 1
ATOM 2204 O O . ILE A 1 293 ? 40.945 33.669 29.273 1.00 15.06 289 ILE A O 1
ATOM 2209 N N . PRO A 1 294 ? 42.728 34.582 28.291 1.00 12.40 290 PRO A N 1
ATOM 2210 C CA . PRO A 1 294 ? 42.467 35.851 28.970 1.00 15.05 290 PRO A CA 1
ATOM 2211 C C . PRO A 1 294 ? 41.179 36.519 28.474 1.00 15.99 290 PRO A C 1
ATOM 2212 O O . PRO A 1 294 ? 40.962 36.598 27.270 1.00 17.59 290 PRO A O 1
ATOM 2216 N N . LEU A 1 295 ? 40.379 37.003 29.406 1.00 15.52 291 LEU A N 1
ATOM 2217 C CA . LEU A 1 295 ? 39.145 37.712 29.064 1.00 14.49 291 LEU A CA 1
ATOM 2218 C C . LEU A 1 295 ? 39.457 39.194 28.916 1.00 19.08 291 LEU A C 1
ATOM 2219 O O . LEU A 1 295 ? 40.004 39.819 29.844 1.00 23.19 291 LEU A O 1
ATOM 2224 N N . ASP A 1 296 ? 39.016 39.782 27.801 1.00 22.51 292 ASP A N 1
ATOM 2225 C CA . ASP A 1 296 ? 39.061 41.231 27.600 1.00 20.65 292 ASP A CA 1
ATOM 2226 C C . ASP A 1 296 ? 40.435 41.863 27.875 1.00 22.27 292 ASP A C 1
ATOM 2227 O O . ASP A 1 296 ? 40.520 42.917 28.539 1.00 27.57 292 ASP A O 1
ATOM 2232 N N . ALA A 1 297 ? 41.468 41.226 27.351 1.00 23.04 293 ALA A N 1
ATOM 2233 C CA . ALA A 1 297 ? 42.858 41.608 27.652 1.00 22.06 293 ALA A CA 1
ATOM 2234 C C . ALA A 1 297 ? 43.677 41.865 26.395 1.00 31.87 293 ALA A C 1
ATOM 2235 O O . ALA A 1 297 ? 44.836 42.316 26.479 1.00 35.33 293 ALA A O 1
ATOM 2237 N N . ILE A 1 298 ? 43.105 41.546 25.239 1.00 27.19 294 ILE A N 1
ATOM 2238 C CA . ILE A 1 298 ? 43.764 41.727 23.942 1.00 33.78 294 ILE A CA 1
ATOM 2239 C C . ILE A 1 298 ? 42.712 42.125 22.901 1.00 43.08 294 ILE A C 1
ATOM 2240 O O . ILE A 1 298 ? 41.541 41.700 22.969 1.00 47.07 294 ILE A O 1
ATOM 2246 N N . SER B 1 4 ? 81.924 82.204 21.671 1.00 47.32 0 SER B N 1
ATOM 2247 C CA . SER B 1 4 ? 81.801 81.799 20.272 1.00 43.42 0 SER B CA 1
ATOM 2248 C C . SER B 1 4 ? 80.372 81.344 19.952 1.00 36.22 0 SER B C 1
ATOM 2249 O O . SER B 1 4 ? 79.713 81.865 19.040 1.00 42.29 0 SER B O 1
ATOM 2251 N N . MET B 1 5 ? 79.924 80.328 20.672 1.00 41.76 1 MET B N 1
ATOM 2252 C CA . MET B 1 5 ? 78.517 79.916 20.624 1.00 33.18 1 MET B CA 1
ATOM 2253 C C . MET B 1 5 ? 77.852 80.455 21.885 1.00 30.40 1 MET B C 1
ATOM 2254 O O . MET B 1 5 ? 78.420 80.418 22.967 1.00 31.90 1 MET B O 1
ATOM 2259 N N . THR B 1 6 ? 76.651 80.985 21.757 1.00 24.91 2 THR B N 1
ATOM 2260 C CA . THR B 1 6 ? 75.919 81.417 22.926 1.00 26.43 2 THR B CA 1
ATOM 2261 C C . THR B 1 6 ? 74.603 80.643 22.908 1.00 22.04 2 THR B C 1
ATOM 2262 O O . THR B 1 6 ? 73.930 80.579 21.859 1.00 22.32 2 THR B O 1
ATOM 2266 N N . VAL B 1 7 ? 74.219 80.043 24.044 1.00 21.12 3 VAL B N 1
ATOM 2267 C CA . VAL B 1 7 ? 72.945 79.324 24.132 1.00 20.50 3 VAL B CA 1
ATOM 2268 C C . VAL B 1 7 ? 72.154 79.892 25.283 1.00 16.44 3 VAL B C 1
ATOM 2269 O O . VAL B 1 7 ? 72.647 79.952 26.407 1.00 23.57 3 VAL B O 1
ATOM 2273 N N . GLU B 1 8 ? 70.926 80.327 24.995 1.00 15.62 4 GLU B N 1
ATOM 2274 C CA . GLU B 1 8 ? 70.038 80.848 26.028 1.00 17.86 4 GLU B CA 1
ATOM 2275 C C . GLU B 1 8 ? 68.735 80.054 26.021 1.00 15.90 4 GLU B C 1
ATOM 2276 O O . GLU B 1 8 ? 68.085 79.889 24.994 1.00 18.84 4 GLU B O 1
ATOM 2282 N N . GLY B 1 9 ? 68.376 79.534 27.197 1.00 19.61 5 GLY B N 1
ATOM 2283 C CA . GLY B 1 9 ? 67.170 78.733 27.367 1.00 16.95 5 GLY B CA 1
ATOM 2284 C C . GLY B 1 9 ? 66.059 79.567 27.987 1.00 16.68 5 GLY B C 1
ATOM 2285 O O . GLY B 1 9 ? 66.343 80.474 28.802 1.00 19.85 5 GLY B O 1
ATOM 2286 N N . PHE B 1 10 ? 64.814 79.290 27.582 1.00 15.45 6 PHE B N 1
ATOM 2287 C CA . PHE B 1 10 ? 63.637 80.041 28.051 1.00 17.68 6 PHE B CA 1
ATOM 2288 C C . PHE B 1 10 ? 62.645 78.977 28.531 1.00 16.78 6 PHE B C 1
ATOM 2289 O O . PHE B 1 10 ? 62.135 78.216 27.723 1.00 17.62 6 PHE B O 1
ATOM 2297 N N . PHE B 1 11 ? 62.402 78.942 29.838 1.00 18.23 7 PHE B N 1
ATOM 2298 C CA . PHE B 1 11 ? 61.618 77.856 30.445 1.00 18.81 7 PHE B CA 1
ATOM 2299 C C . PHE B 1 11 ? 60.190 78.325 30.587 1.00 20.64 7 PHE B C 1
ATOM 2300 O O . PHE B 1 11 ? 59.960 79.418 31.174 1.00 20.35 7 PHE B O 1
ATOM 2308 N N . ASP B 1 12 ? 59.243 77.508 30.094 1.00 17.99 8 ASP B N 1
ATOM 2309 C CA . ASP B 1 12 ? 57.807 77.818 30.212 1.00 16.97 8 ASP B CA 1
ATOM 2310 C C . ASP B 1 12 ? 57.165 77.017 31.342 1.00 17.47 8 ASP B C 1
ATOM 2311 O O . ASP B 1 12 ? 57.082 75.812 31.241 1.00 20.27 8 ASP B O 1
ATOM 2316 N N . PRO B 1 13 ? 56.724 77.682 32.414 1.00 18.72 9 PRO B N 1
ATOM 2317 C CA . PRO B 1 13 ? 56.226 76.957 33.589 1.00 22.10 9 PRO B CA 1
ATOM 2318 C C . PRO B 1 13 ? 54.986 76.140 33.263 1.00 21.87 9 PRO B C 1
ATOM 2319 O O . PRO B 1 13 ? 54.809 75.058 33.826 1.00 25.87 9 PRO B O 1
ATOM 2323 N N . ALA B 1 14 ? 54.174 76.597 32.316 1.00 20.89 10 ALA B N 1
ATOM 2324 C CA . ALA B 1 14 ? 52.889 75.904 32.078 1.00 21.10 10 ALA B CA 1
ATOM 2325 C C . ALA B 1 14 ? 53.068 74.547 31.425 1.00 24.99 10 ALA B C 1
ATOM 2326 O O . ALA B 1 14 ? 52.326 73.593 31.711 1.00 25.06 10 ALA B O 1
ATOM 2328 N N . THR B 1 15 ? 54.046 74.437 30.535 1.00 19.47 11 THR B N 1
ATOM 2329 C CA . THR B 1 15 ? 54.269 73.191 29.816 1.00 19.21 11 THR B CA 1
ATOM 2330 C C . THR B 1 15 ? 55.605 72.510 30.134 1.00 20.55 11 THR B C 1
ATOM 2331 O O . THR B 1 15 ? 55.888 71.416 29.618 1.00 18.64 11 THR B O 1
ATOM 2335 N N . CYS B 1 16 ? 56.404 73.178 30.964 1.00 19.88 12 CYS B N 1
ATOM 2336 C CA . CYS B 1 16 ? 57.780 72.751 31.355 1.00 18.00 12 CYS B CA 1
ATOM 2337 C C . CYS B 1 16 ? 58.730 72.619 30.162 1.00 17.91 12 CYS B C 1
ATOM 2338 O O . CYS B 1 16 ? 59.720 71.890 30.275 1.00 19.08 12 CYS B O 1
ATOM 2341 N N . THR B 1 17 ? 58.426 73.283 29.049 1.00 17.53 13 THR B N 1
ATOM 2342 C CA . THR B 1 17 ? 59.245 73.281 27.817 1.00 16.37 13 THR B CA 1
ATOM 2343 C C . THR B 1 17 ? 60.359 74.307 27.932 1.00 16.89 13 THR B C 1
ATOM 2344 O O . THR B 1 17 ? 60.135 75.432 28.403 1.00 16.61 13 THR B O 1
ATOM 2348 N N . ILE B 1 18 ? 61.562 73.938 27.497 1.00 14.80 14 ILE B N 1
ATOM 2349 C CA . ILE B 1 18 ? 62.630 74.913 27.318 1.00 14.73 14 ILE B CA 1
ATOM 2350 C C . ILE B 1 18 ? 62.810 75.173 25.839 1.00 16.01 14 ILE B C 1
ATOM 2351 O O . ILE B 1 18 ? 63.139 74.269 25.060 1.00 16.18 14 ILE B O 1
ATOM 2356 N N . SER B 1 19 ? 62.622 76.429 25.448 1.00 14.64 15 SER B N 1
ATOM 2357 C CA . SER B 1 19 ? 62.885 76.871 24.066 1.00 14.02 15 SER B CA 1
ATOM 2358 C C . SER B 1 19 ? 64.265 77.524 24.082 1.00 14.95 15 SER B C 1
ATOM 2359 O O . SER B 1 19 ? 64.689 78.065 25.125 1.00 16.28 15 SER B O 1
ATOM 2362 N N . TYR B 1 20 ? 64.993 77.453 22.957 1.00 14.95 16 TYR B N 1
ATOM 2363 C CA . TYR B 1 20 ? 66.346 77.973 22.943 1.00 14.39 16 TYR B CA 1
ATOM 2364 C C . TYR B 1 20 ? 66.598 78.978 21.851 1.00 14.33 16 TYR B C 1
ATOM 2365 O O . TYR B 1 20 ? 66.052 78.893 20.749 1.00 14.84 16 TYR B O 1
ATOM 2374 N N . LEU B 1 21 ? 67.404 79.968 22.233 1.00 15.14 17 LEU B N 1
ATOM 2375 C CA . LEU B 1 21 ? 68.071 80.875 21.292 1.00 15.95 17 LEU B CA 1
ATOM 2376 C C . LEU B 1 21 ? 69.531 80.478 21.177 1.00 17.63 17 LEU B C 1
ATOM 2377 O O . LEU B 1 21 ? 70.268 80.456 22.164 1.00 17.68 17 LEU B O 1
ATOM 2382 N N . LEU B 1 22 ? 69.942 80.138 19.965 1.00 16.88 18 LEU B N 1
ATOM 2383 C CA . LEU B 1 22 ? 71.328 79.789 19.668 1.00 16.92 18 LEU B CA 1
ATOM 2384 C C . LEU B 1 22 ? 71.926 80.929 18.819 1.00 19.42 18 LEU B C 1
ATOM 2385 O O . LEU B 1 22 ? 71.362 81.290 17.793 1.00 20.61 18 LEU B O 1
ATOM 2390 N N . PHE B 1 23 ? 73.019 81.518 19.279 1.00 20.85 19 PHE B N 1
ATOM 2391 C CA . PHE B 1 23 ? 73.560 82.763 18.700 1.00 23.37 19 PHE B CA 1
ATOM 2392 C C . PHE B 1 23 ? 75.037 82.588 18.369 1.00 25.06 19 PHE B C 1
ATOM 2393 O O . PHE B 1 23 ? 75.802 82.078 19.204 1.00 26.27 19 PHE B O 1
ATOM 2401 N N . ASP B 1 24 ? 75.446 82.984 17.156 1.00 25.47 20 ASP B N 1
ATOM 2402 C CA . ASP B 1 24 ? 76.870 83.071 16.806 1.00 25.08 20 ASP B CA 1
ATOM 2403 C C . ASP B 1 24 ? 77.260 84.549 16.926 1.00 27.23 20 ASP B C 1
ATOM 2404 O O . ASP B 1 24 ? 76.939 85.350 16.045 1.00 30.45 20 ASP B O 1
ATOM 2409 N N . SER B 1 25 ? 77.933 84.894 18.032 1.00 37.05 21 SER B N 1
ATOM 2410 C CA . SER B 1 25 ? 78.360 86.259 18.348 1.00 41.96 21 SER B CA 1
ATOM 2411 C C . SER B 1 25 ? 79.085 86.906 17.193 1.00 41.09 21 SER B C 1
ATOM 2412 O O . SER B 1 25 ? 78.883 88.080 16.890 1.00 47.20 21 SER B O 1
ATOM 2415 N N . GLY B 1 26 ? 79.947 86.127 16.560 1.00 36.73 22 GLY B N 1
ATOM 2416 C CA . GLY B 1 26 ? 80.813 86.658 15.524 1.00 34.53 22 GLY B CA 1
ATOM 2417 C C . GLY B 1 26 ? 80.104 87.184 14.283 1.00 34.62 22 GLY B C 1
ATOM 2418 O O . GLY B 1 26 ? 80.600 88.093 13.624 1.00 38.48 22 GLY B O 1
ATOM 2419 N N . SER B 1 27 ? 78.949 86.607 13.963 1.00 29.34 23 SER B N 1
ATOM 2420 C CA . SER B 1 27 ? 78.226 86.930 12.739 1.00 27.52 23 SER B CA 1
ATOM 2421 C C . SER B 1 27 ? 76.872 87.544 13.042 1.00 27.63 23 SER B C 1
ATOM 2422 O O . SER B 1 27 ? 76.254 88.173 12.172 1.00 32.19 23 SER B O 1
ATOM 2425 N N . GLY B 1 28 ? 76.375 87.325 14.254 1.00 26.14 24 GLY B N 1
ATOM 2426 C CA . GLY B 1 28 ? 75.006 87.702 14.598 1.00 29.67 24 GLY B CA 1
ATOM 2427 C C . GLY B 1 28 ? 73.909 86.723 14.179 1.00 27.87 24 GLY B C 1
ATOM 2428 O O . GLY B 1 28 ? 72.717 86.926 14.433 1.00 26.75 24 GLY B O 1
ATOM 2429 N N . GLU B 1 29 ? 74.302 85.624 13.561 1.00 20.18 25 GLU B N 1
ATOM 2430 C CA . GLU B 1 29 ? 73.336 84.654 13.045 1.00 20.01 25 GLU B CA 1
ATOM 2431 C C . GLU B 1 29 ? 72.749 83.793 14.162 1.00 20.52 25 GLU B C 1
ATOM 2432 O O . GLU B 1 29 ? 73.474 83.371 15.068 1.00 23.54 25 GLU B O 1
ATOM 2438 N N . CYS B 1 30 ? 71.443 83.517 14.090 1.00 20.70 26 CYS B N 1
ATOM 2439 C CA . CYS B 1 30 ? 70.700 82.939 15.202 1.00 19.77 26 CYS B CA 1
ATOM 2440 C C . CYS B 1 30 ? 69.783 81.805 14.739 1.00 16.93 26 CYS B C 1
ATOM 2441 O O . CYS B 1 30 ? 69.221 81.858 13.638 1.00 19.09 26 CYS B O 1
ATOM 2444 N N . ALA B 1 31 ? 69.604 80.796 15.596 1.00 16.50 27 ALA B N 1
ATOM 2445 C CA . ALA B 1 31 ? 68.513 79.840 15.441 1.00 16.90 27 ALA B CA 1
ATOM 2446 C C . ALA B 1 31 ? 67.639 79.852 16.678 1.00 16.71 27 ALA B C 1
ATOM 2447 O O . ALA B 1 31 ? 68.155 80.011 17.807 1.00 16.99 27 ALA B O 1
ATOM 2449 N N . LEU B 1 32 ? 66.330 79.641 16.488 1.00 12.61 28 LEU B N 1
ATOM 2450 C CA . LEU B 1 32 ? 65.390 79.461 17.601 1.00 13.56 28 LEU B CA 1
ATOM 2451 C C . LEU B 1 32 ? 64.929 78.029 17.527 1.00 15.91 28 LEU B C 1
ATOM 2452 O O . LEU B 1 32 ? 64.669 77.495 16.407 1.00 16.77 28 LEU B O 1
ATOM 2457 N N . ILE B 1 33 ? 64.889 77.377 18.691 1.00 13.63 29 ILE B N 1
ATOM 2458 C CA . ILE B 1 33 ? 64.567 75.956 18.752 1.00 12.78 29 ILE B CA 1
ATOM 2459 C C . ILE B 1 33 ? 63.400 75.680 19.710 1.00 14.70 29 ILE B C 1
ATOM 2460 O O . ILE B 1 33 ? 63.373 76.172 20.859 1.00 14.28 29 ILE B O 1
ATOM 2465 N N . ASP B 1 34 ? 62.393 74.947 19.215 1.00 12.27 30 ASP B N 1
ATOM 2466 C CA . ASP B 1 34 ? 61.276 74.487 20.054 1.00 12.65 30 ASP B CA 1
ATOM 2467 C C . ASP B 1 34 ? 60.499 75.606 20.776 1.00 12.38 30 ASP B C 1
ATOM 2468 O O . ASP B 1 34 ? 60.297 75.570 22.003 1.00 14.78 30 ASP B O 1
ATOM 2473 N N . SER B 1 35 ? 59.990 76.533 19.964 1.00 12.35 31 SER B N 1
ATOM 2474 C CA . SER B 1 35 ? 59.220 77.664 20.491 1.00 13.95 31 SER B CA 1
ATOM 2475 C C . SER B 1 35 ? 57.824 77.268 20.947 1.00 14.44 31 SER B C 1
ATOM 2476 O O . SER B 1 35 ? 57.270 76.214 20.540 1.00 14.51 31 SER B O 1
ATOM 2479 N N . VAL B 1 36 ? 57.275 78.107 21.833 1.00 12.22 32 VAL B N 1
ATOM 2480 C CA . VAL B 1 36 ? 55.950 77.843 22.429 1.00 12.12 32 VAL B CA 1
ATOM 2481 C C . VAL B 1 36 ? 54.977 78.952 22.077 1.00 13.35 32 VAL B C 1
ATOM 2482 O O . VAL B 1 36 ? 55.268 80.120 22.305 1.00 13.76 32 VAL B O 1
ATOM 2486 N N . LEU B 1 37 ? 53.831 78.591 21.492 1.00 12.25 33 LEU B N 1
ATOM 2487 C CA . LEU B 1 37 ? 52.643 79.464 21.442 1.00 12.91 33 LEU B CA 1
ATOM 2488 C C . LEU B 1 37 ? 51.801 79.121 22.655 1.00 12.65 33 LEU B C 1
ATOM 2489 O O . LEU B 1 37 ? 51.377 77.953 22.816 1.00 13.73 33 LEU B O 1
ATOM 2494 N N . ASP B 1 38 ? 51.593 80.084 23.559 1.00 12.42 34 ASP B N 1
ATOM 2495 C CA . ASP B 1 38 ? 50.877 79.819 24.807 1.00 12.28 34 ASP B CA 1
ATOM 2496 C C . ASP B 1 38 ? 49.409 79.519 24.545 1.00 13.29 34 ASP B C 1
ATOM 2497 O O . ASP B 1 38 ? 48.756 80.143 23.690 1.00 13.58 34 ASP B O 1
ATOM 2502 N N . TYR B 1 39 ? 48.918 78.491 25.207 1.00 12.46 35 TYR B N 1
ATOM 2503 C CA . TYR B 1 39 ? 47.567 78.028 24.864 1.00 12.71 35 TYR B CA 1
ATOM 2504 C C . TYR B 1 39 ? 46.870 77.609 26.142 1.00 15.38 35 TYR B C 1
ATOM 2505 O O . TYR B 1 39 ? 47.381 76.751 26.898 1.00 15.48 35 TYR B O 1
ATOM 2514 N N . ASP B 1 40 ? 45.660 78.143 26.402 1.00 12.90 36 ASP B N 1
ATOM 2515 C CA . ASP B 1 40 ? 44.878 77.708 27.549 1.00 12.08 36 ASP B CA 1
ATOM 2516 C C . ASP B 1 40 ? 43.809 76.775 27.061 1.00 15.85 36 ASP B C 1
ATOM 2517 O O . ASP B 1 40 ? 42.868 77.217 26.401 1.00 14.16 36 ASP B O 1
ATOM 2522 N N . PRO B 1 41 ? 43.929 75.462 27.367 1.00 13.98 37 PRO B N 1
ATOM 2523 C CA . PRO B 1 41 ? 42.983 74.479 26.807 1.00 16.36 37 PRO B CA 1
ATOM 2524 C C . PRO B 1 41 ? 41.584 74.657 27.348 1.00 16.16 37 PRO B C 1
ATOM 2525 O O . PRO B 1 41 ? 40.643 74.173 26.686 1.00 18.80 37 PRO B O 1
ATOM 2529 N N . LYS B 1 42 ? 41.406 75.319 28.500 1.00 16.33 38 LYS B N 1
ATOM 2530 C CA . LYS B 1 42 ? 40.088 75.495 29.129 1.00 16.71 38 LYS B CA 1
ATOM 2531 C C . LYS B 1 42 ? 39.260 76.536 28.383 1.00 18.63 38 LYS B C 1
ATOM 2532 O O . LYS B 1 42 ? 38.028 76.442 28.353 1.00 20.38 38 LYS B O 1
ATOM 2538 N N . SER B 1 43 ? 39.933 77.523 27.788 1.00 16.98 39 SER B N 1
ATOM 2539 C CA . SER B 1 43 ? 39.200 78.639 27.144 1.00 17.55 39 SER B CA 1
ATOM 2540 C C . SER B 1 43 ? 39.409 78.751 25.638 1.00 16.65 39 SER B C 1
ATOM 2541 O O . SER B 1 43 ? 38.692 79.518 24.963 1.00 18.92 39 SER B O 1
ATOM 2544 N N . GLY B 1 44 ? 40.353 77.997 25.092 1.00 14.70 40 GLY B N 1
ATOM 2545 C CA . GLY B 1 44 ? 40.686 78.080 23.685 1.00 14.69 40 GLY B CA 1
ATOM 2546 C C . GLY B 1 44 ? 41.510 79.315 23.341 1.00 14.91 40 GLY B C 1
ATOM 2547 O O . GLY B 1 44 ? 41.682 79.616 22.155 1.00 17.94 40 GLY B O 1
ATOM 2548 N N . ARG B 1 45 ? 41.992 80.036 24.359 1.00 14.12 41 ARG B N 1
ATOM 2549 C CA . ARG B 1 45 ? 42.749 81.290 24.118 1.00 15.95 41 ARG B CA 1
ATOM 2550 C C . ARG B 1 45 ? 44.222 81.050 23.848 1.00 16.07 41 ARG B C 1
ATOM 2551 O O . ARG B 1 45 ? 44.885 80.263 24.546 1.00 16.29 41 ARG B O 1
ATOM 2559 N N . THR B 1 46 ? 44.745 81.757 22.840 1.00 15.32 42 THR B N 1
ATOM 2560 C CA . THR B 1 46 ? 46.201 81.713 22.577 1.00 14.17 42 THR B CA 1
ATOM 2561 C C . THR B 1 46 ? 46.797 83.021 23.069 1.00 15.20 42 THR B C 1
ATOM 2562 O O . THR B 1 46 ? 46.109 84.067 23.102 1.00 17.69 42 THR B O 1
ATOM 2566 N N . ARG B 1 47 ? 48.086 82.973 23.451 1.00 13.83 43 ARG B N 1
ATOM 2567 C CA . ARG B 1 47 ? 48.834 84.204 23.801 1.00 13.75 43 ARG B CA 1
ATOM 2568 C C . ARG B 1 47 ? 50.200 84.031 23.209 1.00 13.50 43 ARG B C 1
ATOM 2569 O O . ARG B 1 47 ? 50.666 82.916 22.934 1.00 14.38 43 ARG B O 1
ATOM 2577 N N . THR B 1 48 ? 50.873 85.173 23.059 1.00 13.61 44 THR B N 1
ATOM 2578 C CA . THR B 1 48 ? 52.210 85.202 22.402 1.00 14.63 44 THR B CA 1
ATOM 2579 C C . THR B 1 48 ? 53.311 85.589 23.322 1.00 14.43 44 THR B C 1
ATOM 2580 O O . THR B 1 48 ? 54.425 85.894 22.857 1.00 14.18 44 THR B O 1
ATOM 2584 N N . ALA B 1 49 ? 53.052 85.572 24.619 1.00 15.52 45 ALA B N 1
ATOM 2585 C CA . ALA B 1 49 ? 54.066 86.048 25.573 1.00 18.07 45 ALA B CA 1
ATOM 2586 C C . ALA B 1 49 ? 55.389 85.282 25.497 1.00 17.07 45 ALA B C 1
ATOM 2587 O O . ALA B 1 49 ? 56.448 85.917 25.503 1.00 16.83 45 ALA B O 1
ATOM 2589 N N . SER B 1 50 ? 55.362 83.955 25.407 1.00 14.76 46 SER B N 1
ATOM 2590 C CA . SER B 1 50 ? 56.627 83.204 25.362 1.00 12.41 46 SER B CA 1
ATOM 2591 C C . SER B 1 50 ? 57.410 83.517 24.082 1.00 14.32 46 SER B C 1
ATOM 2592 O O . SER B 1 50 ? 58.644 83.767 24.127 1.00 15.51 46 SER B O 1
ATOM 2595 N N . ALA B 1 51 ? 56.727 83.535 22.941 1.00 13.40 47 ALA B N 1
ATOM 2596 C CA . ALA B 1 51 ? 57.412 83.787 21.664 1.00 14.07 47 ALA B CA 1
ATOM 2597 C C . ALA B 1 51 ? 57.895 85.228 21.641 1.00 14.07 47 ALA B C 1
ATOM 2598 O O . ALA B 1 51 ? 58.980 85.520 21.082 1.00 13.25 47 ALA B O 1
ATOM 2600 N N . ASP B 1 52 ? 57.129 86.132 22.241 1.00 13.76 48 ASP B N 1
ATOM 2601 C CA . ASP B 1 52 ? 57.557 87.539 22.245 1.00 12.73 48 ASP B CA 1
ATOM 2602 C C . ASP B 1 52 ? 58.851 87.756 23.051 1.00 14.34 48 ASP B C 1
ATOM 2603 O O . ASP B 1 52 ? 59.628 88.675 22.739 1.00 15.35 48 ASP B O 1
ATOM 2608 N N . GLN B 1 53 ? 59.112 86.905 24.041 1.00 15.06 49 GLN B N 1
ATOM 2609 C CA . GLN B 1 53 ? 60.356 86.991 24.802 1.00 13.80 49 GLN B CA 1
ATOM 2610 C C . GLN B 1 53 ? 61.529 86.630 23.874 1.00 13.64 49 GLN B C 1
ATOM 2611 O O . GLN B 1 53 ? 62.564 87.301 23.915 1.00 15.35 49 GLN B O 1
ATOM 2617 N N . LEU B 1 54 ? 61.348 85.615 23.020 1.00 13.85 50 LEU B N 1
ATOM 2618 C CA . LEU B 1 54 ? 62.401 85.253 22.059 1.00 14.25 50 LEU B CA 1
ATOM 2619 C C . LEU B 1 54 ? 62.605 86.387 21.058 1.00 12.85 50 LEU B C 1
ATOM 2620 O O . LEU B 1 54 ? 63.747 86.781 20.770 1.00 13.57 50 LEU B O 1
ATOM 2625 N N . ILE B 1 55 ? 61.504 86.930 20.520 1.00 13.59 51 ILE B N 1
ATOM 2626 C CA . ILE B 1 55 ? 61.632 88.056 19.589 1.00 12.08 51 ILE B CA 1
ATOM 2627 C C . ILE B 1 55 ? 62.373 89.232 20.195 1.00 14.26 51 ILE B C 1
ATOM 2628 O O . ILE B 1 55 ? 63.288 89.797 19.571 1.00 14.27 51 ILE B O 1
ATOM 2633 N N . ALA B 1 56 ? 62.027 89.592 21.427 1.00 12.97 52 ALA B N 1
ATOM 2634 C CA . ALA B 1 56 ? 62.675 90.714 22.089 1.00 13.24 52 ALA B CA 1
ATOM 2635 C C . ALA B 1 56 ? 64.200 90.465 22.322 1.00 15.49 52 ALA B C 1
ATOM 2636 O O . ALA B 1 56 ? 64.994 91.385 22.212 1.00 16.63 52 ALA B O 1
ATOM 2638 N N . ARG B 1 57 ? 64.568 89.233 22.664 1.00 17.72 53 ARG B N 1
ATOM 2639 C CA . ARG B 1 57 ? 65.983 88.946 22.896 1.00 16.09 53 ARG B CA 1
ATOM 2640 C C . ARG B 1 57 ? 66.768 88.959 21.568 1.00 14.38 53 ARG B C 1
ATOM 2641 O O . ARG B 1 57 ? 67.873 89.525 21.508 1.00 16.73 53 ARG B O 1
ATOM 2649 N N . VAL B 1 58 ? 66.158 88.407 20.513 1.00 15.18 54 VAL B N 1
ATOM 2650 C CA . VAL B 1 58 ? 66.710 88.538 19.161 1.00 15.78 54 VAL B CA 1
ATOM 2651 C C . VAL B 1 58 ? 66.992 89.998 18.805 1.00 18.02 54 VAL B C 1
ATOM 2652 O O . VAL B 1 58 ? 68.062 90.341 18.324 1.00 16.62 54 VAL B O 1
ATOM 2656 N N . ALA B 1 59 ? 66.028 90.888 19.042 1.00 16.10 55 ALA B N 1
ATOM 2657 C CA . ALA B 1 59 ? 66.177 92.281 18.691 1.00 15.30 55 ALA B CA 1
ATOM 2658 C C . ALA B 1 59 ? 67.251 92.980 19.524 1.00 16.90 55 ALA B C 1
ATOM 2659 O O . ALA B 1 59 ? 68.042 93.769 19.017 1.00 20.18 55 ALA B O 1
ATOM 2661 N N . ALA B 1 60 ? 67.298 92.626 20.809 1.00 18.49 56 ALA B N 1
ATOM 2662 C CA . ALA B 1 60 ? 68.278 93.250 21.724 1.00 18.47 56 ALA B CA 1
ATOM 2663 C C . ALA B 1 60 ? 69.698 92.820 21.364 1.00 18.90 56 ALA B C 1
ATOM 2664 O O . ALA B 1 60 ? 70.652 93.588 21.563 1.00 23.10 56 ALA B O 1
ATOM 2666 N N . LEU B 1 61 ? 69.843 91.598 20.860 1.00 19.53 57 LEU B N 1
ATOM 2667 C CA . LEU B 1 61 ? 71.181 91.129 20.426 1.00 19.78 57 LEU B CA 1
ATOM 2668 C C . LEU B 1 61 ? 71.569 91.591 19.023 1.00 22.66 57 LEU B C 1
ATOM 2669 O O . LEU B 1 61 ? 72.724 91.417 18.591 1.00 24.36 57 LEU B O 1
ATOM 2674 N N . GLY B 1 62 ? 70.644 92.209 18.290 1.00 21.76 58 GLY B N 1
ATOM 2675 C CA . GLY B 1 62 ? 70.979 92.597 16.917 1.00 23.03 58 GLY B CA 1
ATOM 2676 C C . GLY B 1 62 ? 71.112 91.361 16.017 1.00 18.31 58 GLY B C 1
ATOM 2677 O O . GLY B 1 62 ? 71.863 91.377 15.008 1.00 22.68 58 GLY B O 1
ATOM 2678 N N . ALA B 1 63 ? 70.433 90.288 16.395 1.00 18.40 59 ALA B N 1
ATOM 2679 C CA . ALA B 1 63 ? 70.608 88.973 15.781 1.00 19.07 59 ALA B CA 1
ATOM 2680 C C . ALA B 1 63 ? 69.744 88.819 14.541 1.00 21.57 59 ALA B C 1
ATOM 2681 O O . ALA B 1 63 ? 68.742 89.519 14.387 1.00 23.03 59 ALA B O 1
ATOM 2683 N N . ARG B 1 64 ? 70.168 87.936 13.633 1.00 20.22 60 ARG B N 1
ATOM 2684 C CA . ARG B 1 64 ? 69.336 87.614 12.480 1.00 19.79 60 ARG B CA 1
ATOM 2685 C C . ARG B 1 64 ? 68.993 86.138 12.520 1.00 18.04 60 ARG B C 1
ATOM 2686 O O . ARG B 1 64 ? 69.895 85.296 12.466 1.00 19.74 60 ARG B O 1
ATOM 2691 N N . VAL B 1 65 ? 67.703 85.838 12.649 1.00 15.87 61 VAL B N 1
ATOM 2692 C CA . VAL B 1 65 ? 67.257 84.453 12.726 1.00 15.77 61 VAL B CA 1
ATOM 2693 C C . VAL B 1 65 ? 67.301 83.786 11.333 1.00 18.76 61 VAL B C 1
ATOM 2694 O O . VAL B 1 65 ? 66.630 84.253 10.392 1.00 20.33 61 VAL B O 1
ATOM 2698 N N . ARG B 1 66 ? 68.065 82.684 11.228 1.00 18.80 62 ARG B N 1
ATOM 2699 C CA . ARG B 1 66 ? 68.207 81.937 9.965 1.00 20.80 62 ARG B CA 1
ATOM 2700 C C . ARG B 1 66 ? 67.376 80.637 9.985 1.00 16.91 62 ARG B C 1
ATOM 2701 O O . ARG B 1 66 ? 66.870 80.205 8.948 1.00 20.08 62 ARG B O 1
ATOM 2703 N N . TRP B 1 67 ? 67.236 80.047 11.163 1.00 16.48 63 TRP B N 1
ATOM 2704 C CA . TRP B 1 67 ? 66.552 78.748 11.328 1.00 14.60 63 TRP B CA 1
ATOM 2705 C C . TRP B 1 67 ? 65.585 78.727 12.482 1.00 15.62 63 TRP B C 1
ATOM 2706 O O . TRP B 1 67 ? 65.870 79.267 13.586 1.00 16.78 63 TRP B O 1
ATOM 2717 N N . LEU B 1 68 ? 64.428 78.089 12.247 1.00 13.90 64 LEU B N 1
ATOM 2718 C CA . LEU B 1 68 ? 63.426 77.883 13.265 1.00 12.46 64 LEU B CA 1
ATOM 2719 C C . LEU B 1 68 ? 63.285 76.357 13.326 1.00 14.45 64 LEU B C 1
ATOM 2720 O O . LEU B 1 68 ? 62.630 75.753 12.459 1.00 15.98 64 LEU B O 1
ATOM 2725 N N . LEU B 1 69 ? 63.913 75.745 14.328 1.00 11.84 65 LEU B N 1
ATOM 2726 C CA . LEU B 1 69 ? 64.109 74.270 14.358 1.00 12.66 65 LEU B CA 1
ATOM 2727 C C . LEU B 1 69 ? 63.153 73.647 15.333 1.00 16.67 65 LEU B C 1
ATOM 2728 O O . LEU B 1 69 ? 62.931 74.164 16.442 1.00 16.75 65 LEU B O 1
ATOM 2733 N N . GLU B 1 70 ? 62.550 72.549 14.899 1.00 13.26 66 GLU B N 1
ATOM 2734 C CA . GLU B 1 70 ? 61.774 71.677 15.771 1.00 13.92 66 GLU B CA 1
ATOM 2735 C C . GLU B 1 70 ? 62.529 70.383 15.979 1.00 14.61 66 GLU B C 1
ATOM 2736 O O . GLU B 1 70 ? 62.939 69.720 15.001 1.00 16.56 66 GLU B O 1
ATOM 2742 N N . THR B 1 71 ? 62.718 70.008 17.239 1.00 12.95 67 THR B N 1
ATOM 2743 C CA . THR B 1 71 ? 63.359 68.691 17.476 1.00 13.48 67 THR B CA 1
ATOM 2744 C C . THR B 1 71 ? 62.441 67.532 17.103 1.00 17.46 67 THR B C 1
ATOM 2745 O O . THR B 1 71 ? 62.894 66.444 16.670 1.00 18.01 67 THR B O 1
ATOM 2749 N N . HIS B 1 72 ? 61.141 67.726 17.264 1.00 15.58 68 HIS B N 1
ATOM 2750 C CA . HIS B 1 72 ? 60.149 66.710 16.888 1.00 15.13 68 HIS B CA 1
ATOM 2751 C C . HIS B 1 72 ? 58.761 67.331 16.838 1.00 15.17 68 HIS B C 1
ATOM 2752 O O . HIS B 1 72 ? 58.628 68.554 16.996 1.00 14.42 68 HIS B O 1
ATOM 2759 N N . VAL B 1 73 ? 57.728 66.519 16.550 1.00 15.99 69 VAL B N 1
ATOM 2760 C CA . VAL B 1 73 ? 56.343 67.011 16.571 1.00 16.44 69 VAL B CA 1
ATOM 2761 C C . VAL B 1 73 ? 55.894 66.917 18.011 1.00 19.29 69 VAL B C 1
ATOM 2762 O O . VAL B 1 73 ? 55.672 65.829 18.543 1.00 23.66 69 VAL B O 1
ATOM 2766 N N . HIS B 1 74 ? 55.790 68.068 18.672 1.00 12.84 70 HIS B N 1
ATOM 2767 C CA . HIS B 1 74 ? 55.532 68.078 20.103 1.00 12.18 70 HIS B CA 1
ATOM 2768 C C . HIS B 1 74 ? 54.091 67.766 20.431 1.00 13.94 70 HIS B C 1
ATOM 2769 O O . HIS B 1 74 ? 53.153 68.163 19.715 1.00 16.57 70 HIS B O 1
ATOM 2776 N N . ALA B 1 75 ? 53.922 67.031 21.514 1.00 14.69 71 ALA B N 1
ATOM 2777 C CA . ALA B 1 75 ? 52.611 66.647 21.977 1.00 13.20 71 ALA B CA 1
ATOM 2778 C C . ALA B 1 75 ? 52.237 67.409 23.231 1.00 17.60 71 ALA B C 1
ATOM 2779 O O . ALA B 1 75 ? 51.136 67.206 23.774 1.00 21.55 71 ALA B O 1
ATOM 2781 N N . ASP B 1 76 ? 53.108 68.299 23.696 1.00 16.14 72 ASP B N 1
ATOM 2782 C CA . ASP B 1 76 ? 52.869 68.901 24.996 1.00 16.88 72 ASP B CA 1
ATOM 2783 C C . ASP B 1 76 ? 52.738 70.411 24.930 1.00 16.64 72 ASP B C 1
ATOM 2784 O O . ASP B 1 76 ? 52.448 71.043 25.956 1.00 21.17 72 ASP B O 1
ATOM 2789 N N . HIS B 1 77 ? 52.966 70.985 23.765 1.00 13.59 73 HIS B N 1
ATOM 2790 C CA . HIS B 1 77 ? 52.736 72.418 23.584 1.00 12.40 73 HIS B CA 1
ATOM 2791 C C . HIS B 1 77 ? 52.532 72.700 22.122 1.00 14.51 73 HIS B C 1
ATOM 2792 O O . HIS B 1 77 ? 52.978 71.909 21.254 1.00 13.26 73 HIS B O 1
ATOM 2799 N N . LEU B 1 78 ? 51.927 73.849 21.813 1.00 12.07 74 LEU B N 1
ATOM 2800 C CA . LEU B 1 78 ? 51.789 74.275 20.425 1.00 13.92 74 LEU B CA 1
ATOM 2801 C C . LEU B 1 78 ? 53.063 75.018 20.073 1.00 14.28 74 LEU B C 1
ATOM 2802 O O . LEU B 1 78 ? 53.518 75.858 20.838 1.00 13.74 74 LEU B O 1
ATOM 2807 N N . SER B 1 79 ? 53.576 74.762 18.894 1.00 11.08 75 SER B N 1
ATOM 2808 C CA . SER B 1 79 ? 54.688 75.551 18.362 1.00 11.49 75 SER B CA 1
ATOM 2809 C C . SER B 1 79 ? 54.278 76.939 18.000 1.00 13.56 75 SER B C 1
ATOM 2810 O O . SER B 1 79 ? 53.161 77.184 17.526 1.00 15.40 75 SER B O 1
ATOM 2813 N N . ALA B 1 80 ? 55.243 77.863 18.087 1.00 12.53 76 ALA B N 1
ATOM 2814 C CA . ALA B 1 80 ? 55.010 79.221 17.606 1.00 12.52 76 ALA B CA 1
ATOM 2815 C C . ALA B 1 80 ? 55.825 79.498 16.342 1.00 12.29 76 ALA B C 1
ATOM 2816 O O . ALA B 1 80 ? 56.022 80.699 15.987 1.00 14.44 76 ALA B O 1
ATOM 2818 N N . ALA B 1 81 ? 56.280 78.446 15.635 1.00 12.21 77 ALA B N 1
ATOM 2819 C CA . ALA B 1 81 ? 57.151 78.698 14.492 1.00 13.08 77 ALA B CA 1
ATOM 2820 C C . ALA B 1 81 ? 56.600 79.681 13.416 1.00 14.11 77 ALA B C 1
ATOM 2821 O O . ALA B 1 81 ? 57.352 80.546 12.943 1.00 14.51 77 ALA B O 1
ATOM 2823 N N . PRO B 1 82 ? 55.325 79.582 12.982 1.00 13.43 78 PRO B N 1
ATOM 2824 C CA . PRO B 1 82 ? 54.844 80.481 11.922 1.00 13.50 78 PRO B CA 1
ATOM 2825 C C . PRO B 1 82 ? 54.772 81.904 12.431 1.00 12.62 78 PRO B C 1
ATOM 2826 O O . PRO B 1 82 ? 55.072 82.830 11.671 1.00 14.37 78 PRO B O 1
ATOM 2830 N N . TYR B 1 83 ? 54.335 82.069 13.681 1.00 12.49 79 TYR B N 1
ATOM 2831 C CA . TYR B 1 83 ? 54.290 83.417 14.295 1.00 12.59 79 TYR B CA 1
ATOM 2832 C C . TYR B 1 83 ? 55.655 84.064 14.285 1.00 14.97 79 TYR B C 1
ATOM 2833 O O . TYR B 1 83 ? 55.788 85.252 13.920 1.00 13.52 79 TYR B O 1
ATOM 2842 N N . LEU B 1 84 ? 56.663 83.273 14.671 1.00 12.52 80 LEU B N 1
ATOM 2843 C CA . LEU B 1 84 ? 58.046 83.750 14.659 1.00 11.76 80 LEU B CA 1
ATOM 2844 C C . LEU B 1 84 ? 58.533 84.030 13.264 1.00 14.51 80 LEU B C 1
ATOM 2845 O O . LEU B 1 84 ? 59.181 85.054 12.999 1.00 14.16 80 LEU B O 1
ATOM 2850 N N . LYS B 1 85 ? 58.247 83.140 12.314 1.00 12.93 81 LYS B N 1
ATOM 2851 C CA . LYS B 1 85 ? 58.776 83.344 10.964 1.00 13.35 81 LYS B CA 1
ATOM 2852 C C . LYS B 1 85 ? 58.360 84.693 10.384 1.00 14.32 81 LYS B C 1
ATOM 2853 O O . LYS B 1 85 ? 59.134 85.412 9.755 1.00 15.32 81 LYS B O 1
ATOM 2859 N N . THR B 1 86 ? 57.086 85.040 10.592 1.00 16.23 82 THR B N 1
ATOM 2860 C CA . THR B 1 86 ? 56.561 86.306 10.117 1.00 15.63 82 THR B CA 1
ATOM 2861 C C . THR B 1 86 ? 57.304 87.510 10.709 1.00 14.56 82 THR B C 1
ATOM 2862 O O . THR B 1 86 ? 57.473 88.541 10.053 1.00 16.21 82 THR B O 1
ATOM 2866 N N . ARG B 1 87 ? 57.758 87.333 11.957 1.00 14.98 83 ARG B N 1
ATOM 2867 C CA . ARG B 1 87 ? 58.251 88.470 12.767 1.00 16.72 83 ARG B CA 1
ATOM 2868 C C . ARG B 1 87 ? 59.784 88.567 12.874 1.00 15.55 83 ARG B C 1
ATOM 2869 O O . ARG B 1 87 ? 60.289 89.659 13.086 1.00 15.57 83 ARG B O 1
ATOM 2877 N N . VAL B 1 88 ? 60.493 87.451 12.695 1.00 14.64 84 VAL B N 1
ATOM 2878 C CA . VAL B 1 88 ? 61.984 87.478 12.756 1.00 13.64 84 VAL B CA 1
ATOM 2879 C C . VAL B 1 88 ? 62.609 86.837 11.516 1.00 17.55 84 VAL B C 1
ATOM 2880 O O . VAL B 1 88 ? 63.809 86.969 11.295 1.00 18.09 84 VAL B O 1
ATOM 2884 N N . GLY B 1 89 ? 61.805 86.171 10.683 1.00 16.49 85 GLY B N 1
ATOM 2885 C CA . GLY B 1 89 ? 62.398 85.529 9.504 1.00 14.33 85 GLY B CA 1
ATOM 2886 C C . GLY B 1 89 ? 62.820 84.110 9.798 1.00 15.28 85 GLY B C 1
ATOM 2887 O O . GLY B 1 89 ? 62.555 83.554 10.861 1.00 20.40 85 GLY B O 1
ATOM 2888 N N . GLY B 1 90 ? 63.567 83.563 8.835 1.00 17.69 86 GLY B N 1
ATOM 2889 C CA . GLY B 1 90 ? 64.167 82.245 9.036 1.00 20.79 86 GLY B CA 1
ATOM 2890 C C . GLY B 1 90 ? 63.373 81.161 8.340 1.00 24.79 86 GLY B C 1
ATOM 2891 O O . GLY B 1 90 ? 62.267 81.399 7.835 1.00 20.34 86 GLY B O 1
ATOM 2892 N N . GLU B 1 91 ? 63.941 79.960 8.305 1.00 16.36 87 GLU B N 1
ATOM 2893 C CA . GLU B 1 91 ? 63.252 78.826 7.693 1.00 16.90 87 GLU B CA 1
ATOM 2894 C C . GLU B 1 91 ? 62.899 77.773 8.733 1.00 17.32 87 GLU B C 1
ATOM 2895 O O . GLU B 1 91 ? 63.727 77.436 9.618 1.00 16.92 87 GLU B O 1
ATOM 2901 N N . ILE B 1 92 ? 61.669 77.239 8.663 1.00 15.54 88 ILE B N 1
ATOM 2902 C CA . ILE B 1 92 ? 61.201 76.255 9.631 1.00 14.44 88 ILE B CA 1
ATOM 2903 C C . ILE B 1 92 ? 61.667 74.845 9.169 1.00 14.94 88 ILE B C 1
ATOM 2904 O O . ILE B 1 92 ? 61.424 74.450 8.006 1.00 17.71 88 ILE B O 1
ATOM 2909 N N . ALA B 1 93 ? 62.326 74.120 10.062 1.00 14.56 89 ALA B N 1
ATOM 2910 C CA . ALA B 1 93 ? 62.918 72.809 9.670 1.00 16.06 89 ALA B CA 1
ATOM 2911 C C . ALA B 1 93 ? 62.586 71.761 10.690 1.00 16.05 89 ALA B C 1
ATOM 2912 O O . ALA B 1 93 ? 62.471 72.048 11.886 1.00 16.77 89 ALA B O 1
ATOM 2914 N N . ILE B 1 94 ? 62.406 70.516 10.231 1.00 15.72 90 ILE B N 1
ATOM 2915 C CA . ILE B 1 94 ? 62.040 69.413 11.121 1.00 14.60 90 ILE B CA 1
ATOM 2916 C C . ILE B 1 94 ? 62.533 68.136 10.403 1.00 14.30 90 ILE B C 1
ATOM 2917 O O . ILE B 1 94 ? 62.817 68.162 9.203 1.00 16.30 90 ILE B O 1
ATOM 2922 N N . GLY B 1 95 ? 62.626 67.023 11.144 1.00 15.59 91 GLY B N 1
ATOM 2923 C CA . GLY B 1 95 ? 62.991 65.757 10.545 1.00 17.33 91 GLY B CA 1
ATOM 2924 C C . GLY B 1 95 ? 61.974 65.287 9.508 1.00 15.30 91 GLY B C 1
ATOM 2925 O O . GLY B 1 95 ? 60.786 65.433 9.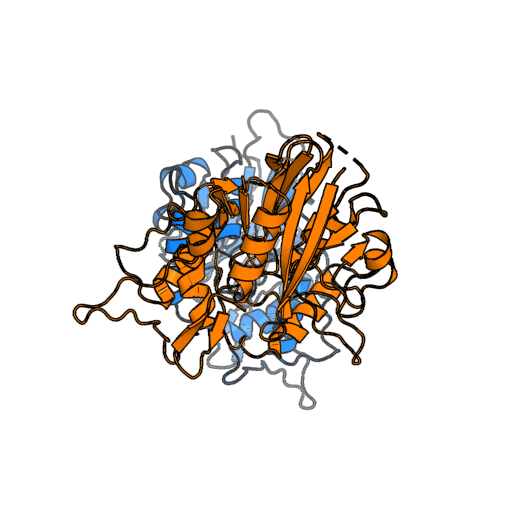715 1.00 15.74 91 GLY B O 1
ATOM 2926 N N . ARG B 1 96 ? 62.469 64.670 8.445 1.00 15.65 92 ARG B N 1
ATOM 2927 C CA . ARG B 1 96 ? 61.673 64.304 7.287 1.00 17.01 92 ARG B CA 1
ATOM 2928 C C . ARG B 1 96 ? 60.544 63.343 7.678 1.00 18.11 92 ARG B C 1
ATOM 2929 O O . ARG B 1 96 ? 59.466 63.326 7.040 1.00 18.45 92 ARG B O 1
ATOM 2937 N N . HIS B 1 97 ? 60.734 62.561 8.749 1.00 18.40 93 HIS B N 1
ATOM 2938 C CA . HIS B 1 97 ? 59.674 61.633 9.094 1.00 17.29 93 HIS B CA 1
ATOM 2939 C C . HIS B 1 97 ? 58.454 62.263 9.696 1.00 18.92 93 HIS B C 1
ATOM 2940 O O . HIS B 1 97 ? 57.501 61.547 10.026 1.00 17.63 93 HIS B O 1
ATOM 2947 N N . VAL B 1 98 ? 58.430 63.591 9.782 1.00 16.31 94 VAL B N 1
ATOM 2948 C CA . VAL B 1 98 ? 57.186 64.284 10.053 1.00 14.76 94 VAL B CA 1
ATOM 2949 C C . VAL B 1 98 ? 56.088 63.820 9.108 1.00 14.51 94 VAL B C 1
ATOM 2950 O O . VAL B 1 98 ? 54.902 63.836 9.501 1.00 14.08 94 VAL B O 1
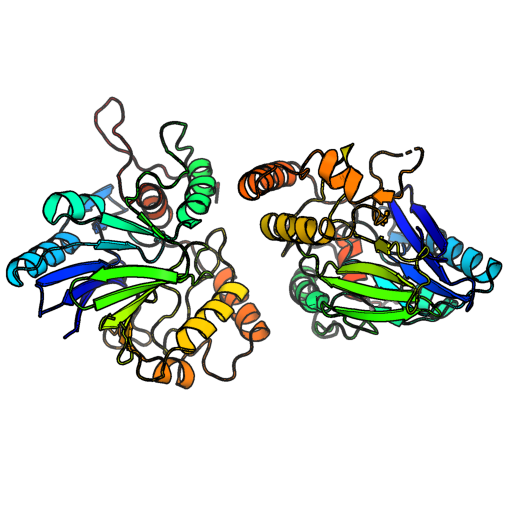ATOM 2954 N N . THR B 1 99 ? 56.434 63.367 7.914 1.00 15.60 95 THR B N 1
ATOM 2955 C CA . THR B 1 99 ? 55.403 62.959 6.943 1.00 14.31 95 THR B CA 1
ATOM 2956 C C . THR B 1 99 ? 54.614 61.750 7.455 1.00 17.01 95 THR B C 1
ATOM 2957 O O . THR B 1 99 ? 53.437 61.613 7.113 1.00 17.69 95 THR B O 1
ATOM 2961 N N . ARG B 1 100 ? 55.281 60.875 8.219 1.00 16.58 96 ARG B N 1
ATOM 2962 C CA . ARG B 1 100 ? 54.606 59.726 8.821 1.00 16.85 96 ARG B CA 1
ATOM 2963 C C . ARG B 1 100 ? 53.621 60.189 9.864 1.00 19.27 96 ARG B C 1
ATOM 2964 O O . ARG B 1 100 ? 52.522 59.616 9.996 1.00 18.39 96 ARG B O 1
ATOM 2972 N N . VAL B 1 101 ? 53.988 61.211 10.622 1.00 16.44 97 VAL B N 1
ATOM 2973 C CA . VAL B 1 101 ? 53.079 61.767 11.626 1.00 16.43 97 VAL B CA 1
ATOM 2974 C C . VAL B 1 101 ? 51.874 62.393 10.945 1.00 17.53 97 VAL B C 1
ATOM 2975 O O . VAL B 1 101 ? 50.732 62.243 11.412 1.00 17.53 97 VAL B O 1
ATOM 2979 N N . GLN B 1 102 ? 52.097 63.122 9.846 1.00 15.08 98 GLN B N 1
ATOM 2980 C CA . GLN B 1 102 ? 50.995 63.701 9.072 1.00 14.10 98 GLN B CA 1
ATOM 2981 C C . GLN B 1 102 ? 50.033 62.637 8.569 1.00 18.07 98 GLN B C 1
ATOM 2982 O O . GLN B 1 102 ? 48.805 62.866 8.574 1.00 18.81 98 GLN B O 1
ATOM 2988 N N . ASP B 1 103 ? 50.551 61.494 8.113 1.00 17.26 99 ASP B N 1
ATOM 2989 C CA . ASP B 1 103 ? 49.671 60.428 7.640 1.00 18.29 99 ASP B CA 1
ATOM 2990 C C . ASP B 1 103 ? 48.739 59.920 8.762 1.00 21.06 99 ASP B C 1
ATOM 2991 O O . ASP B 1 103 ? 47.526 59.791 8.547 1.00 21.83 99 ASP B O 1
ATOM 2996 N N . VAL B 1 104 ? 49.306 59.622 9.936 1.00 17.20 100 VAL B N 1
ATOM 2997 C CA . VAL B 1 104 ? 48.532 59.055 11.056 1.00 16.73 100 VAL B CA 1
ATOM 2998 C C . VAL B 1 104 ? 47.554 60.076 11.630 1.00 18.09 100 VAL B C 1
ATOM 2999 O O . VAL B 1 104 ? 46.362 59.779 11.822 1.00 18.44 100 VAL B O 1
ATOM 3003 N N . PHE B 1 105 ? 48.029 61.292 11.844 1.00 14.53 101 PHE B N 1
ATOM 3004 C CA . PHE B 1 105 ? 47.200 62.313 12.515 1.00 13.66 101 PHE B CA 1
ATOM 3005 C C . PHE B 1 105 ? 46.282 63.057 11.574 1.00 16.39 101 PHE B C 1
ATOM 3006 O O . PHE B 1 105 ? 45.198 63.535 11.974 1.00 15.32 101 PHE B O 1
ATOM 3014 N N . GLY B 1 106 ? 46.635 63.121 10.302 1.00 16.37 102 GLY B N 1
ATOM 3015 C CA . GLY B 1 106 ? 45.691 63.612 9.311 1.00 18.31 102 GLY B CA 1
ATOM 3016 C C . GLY B 1 106 ? 44.427 62.767 9.348 1.00 20.44 102 GLY B C 1
ATOM 3017 O O . GLY B 1 106 ? 43.292 63.310 9.255 1.00 19.01 102 GLY B O 1
ATOM 3018 N N . LYS B 1 107 ? 44.607 61.446 9.427 1.00 17.61 103 LYS B N 1
ATOM 3019 C CA . LYS B 1 107 ? 43.502 60.504 9.564 1.00 18.24 103 LYS B CA 1
ATOM 3020 C C . LYS B 1 107 ? 42.766 60.683 10.892 1.00 20.14 103 LYS B C 1
ATOM 3021 O O . LYS B 1 107 ? 41.524 60.746 10.881 1.00 22.36 103 LYS B O 1
ATOM 3027 N N . LEU B 1 108 ? 43.485 60.775 12.016 1.00 18.42 104 LEU B N 1
ATOM 3028 C CA . LEU B 1 108 ? 42.786 60.854 13.339 1.00 17.54 104 LEU B CA 1
ATOM 3029 C C . LEU B 1 108 ? 41.905 62.091 13.425 1.00 18.81 104 LEU B C 1
ATOM 3030 O O . LEU B 1 108 ? 40.774 62.032 13.923 1.00 18.46 104 LEU B O 1
ATOM 3035 N N . PHE B 1 109 ? 42.382 63.193 12.856 1.00 16.56 105 PHE B N 1
ATOM 3036 C CA . PHE B 1 109 ? 41.673 64.468 12.968 1.00 14.79 105 PHE B CA 1
ATOM 3037 C C . PHE B 1 109 ? 40.780 64.739 11.757 1.00 17.29 105 PHE B C 1
ATOM 3038 O O . PHE B 1 109 ? 40.094 65.784 11.732 1.00 19.44 105 PHE B O 1
ATOM 3046 N N . ASN B 1 110 ? 40.727 63.803 10.808 1.00 18.60 106 ASN B N 1
ATOM 3047 C CA . ASN B 1 110 ? 39.926 63.910 9.596 1.00 21.62 106 ASN B CA 1
ATOM 3048 C C . ASN B 1 110 ? 40.218 65.241 8.906 1.00 23.91 106 ASN B C 1
ATOM 3049 O O . ASN B 1 110 ? 39.298 66.008 8.591 1.00 23.57 106 ASN B O 1
ATOM 3054 N N . ALA B 1 111 ? 41.499 65.505 8.658 1.00 20.66 107 ALA B N 1
ATOM 3055 C CA . ALA B 1 111 ? 41.922 66.835 8.212 1.00 22.56 107 ALA B CA 1
ATOM 3056 C C . ALA B 1 111 ? 41.509 67.095 6.779 1.00 29.29 107 ALA B C 1
ATOM 3057 O O . ALA B 1 111 ? 41.400 68.248 6.353 1.00 35.21 107 ALA B O 1
ATOM 3059 N N . GLY B 1 112 ? 41.273 66.034 6.040 1.00 26.07 108 GLY B N 1
ATOM 3060 C CA . GLY B 1 112 ? 40.770 66.166 4.688 1.00 34.24 108 GLY B CA 1
ATOM 3061 C C . GLY B 1 112 ? 41.824 66.552 3.669 1.00 37.81 108 GLY B C 1
ATOM 3062 O O . GLY B 1 112 ? 43.018 66.667 3.992 1.00 32.46 108 GLY B O 1
ATOM 3063 N N . PRO B 1 113 ? 41.382 66.780 2.428 1.00 39.45 109 PRO B N 1
ATOM 3064 C CA . PRO B 1 113 ? 42.286 66.865 1.273 1.00 38.69 109 PRO B CA 1
ATOM 3065 C C . PRO B 1 113 ? 43.168 68.119 1.248 1.00 35.90 109 PRO B C 1
ATOM 3066 O O . PRO B 1 113 ? 44.213 68.058 0.599 1.00 42.94 109 PRO B O 1
ATOM 3070 N N . ALA B 1 114 ? 42.789 69.191 1.944 1.00 33.48 110 ALA B N 1
ATOM 3071 C CA . ALA B 1 114 ? 43.573 70.423 1.979 1.00 35.97 110 ALA B CA 1
ATOM 3072 C C . ALA B 1 114 ? 44.836 70.323 2.849 1.00 35.00 110 ALA B C 1
ATOM 3073 O O . ALA B 1 114 ? 45.701 71.198 2.835 1.00 39.50 110 ALA B O 1
ATOM 3075 N N . PHE B 1 115 ? 44.920 69.275 3.646 1.00 28.34 111 PHE B N 1
ATOM 3076 C CA . PHE B 1 115 ? 46.070 69.118 4.517 1.00 22.99 111 PHE B CA 1
ATOM 3077 C C . PHE B 1 115 ? 47.070 68.169 3.843 1.00 24.67 111 PHE B C 1
ATOM 3078 O O . PHE B 1 115 ? 46.774 67.003 3.610 1.00 28.58 111 PHE B O 1
ATOM 3086 N N . ALA B 1 116 ? 48.259 68.685 3.517 1.00 21.63 112 ALA B N 1
ATOM 3087 C CA . ALA B 1 116 ? 49.242 67.903 2.759 1.00 23.76 112 ALA B CA 1
ATOM 3088 C C . ALA B 1 116 ? 49.980 66.951 3.706 1.00 21.50 112 ALA B C 1
ATOM 3089 O O . ALA B 1 116 ? 50.230 67.304 4.859 1.00 20.41 112 ALA B O 1
ATOM 3091 N N . HIS B 1 117 ? 50.349 65.766 3.221 1.00 22.47 113 HIS B N 1
ATOM 3092 C CA . HIS B 1 117 ? 51.068 64.805 4.066 1.00 20.37 113 HIS B CA 1
ATOM 3093 C C . HIS B 1 117 ? 52.490 64.689 3.578 1.00 20.83 113 HIS B C 1
ATOM 3094 O O . HIS B 1 117 ? 53.135 63.686 3.811 1.00 21.94 113 HIS B O 1
ATOM 3101 N N . ASP B 1 118 ? 52.977 65.704 2.880 1.00 18.34 114 ASP B N 1
ATOM 3102 C CA . ASP B 1 118 ? 54.317 65.622 2.288 1.00 20.87 114 ASP B CA 1
ATOM 3103 C C . ASP B 1 118 ? 55.315 66.569 2.982 1.00 20.83 114 ASP B C 1
ATOM 3104 O O . ASP B 1 118 ? 56.430 66.773 2.491 1.00 20.41 114 ASP B O 1
ATOM 3109 N N . GLY B 1 119 ? 54.944 67.108 4.129 1.00 18.12 115 GLY B N 1
ATOM 3110 C CA . GLY B 1 119 ? 55.816 68.023 4.862 1.00 15.94 115 GLY B CA 1
ATOM 3111 C C . GLY B 1 119 ? 55.998 69.385 4.211 1.00 19.10 115 GLY B C 1
ATOM 3112 O O . GLY B 1 119 ? 56.863 70.152 4.652 1.00 17.66 115 GLY B O 1
ATOM 3113 N N . SER B 1 120 ? 55.185 69.717 3.203 1.00 20.79 116 SER B N 1
ATOM 3114 C CA . SER B 1 120 ? 55.348 70.969 2.473 1.00 19.66 116 SER B CA 1
ATOM 3115 C C . SER B 1 120 ? 55.018 72.227 3.301 1.00 19.44 116 SER B C 1
ATOM 3116 O O . SER B 1 120 ? 55.298 73.345 2.842 1.00 22.16 116 SER B O 1
ATOM 3119 N N . GLN B 1 121 ? 54.434 72.050 4.490 1.00 17.78 117 GLN B N 1
ATOM 3120 C CA . GLN B 1 121 ? 54.185 73.155 5.418 1.00 16.23 117 GLN B CA 1
ATOM 3121 C C . GLN B 1 121 ? 55.479 73.654 6.061 1.00 19.95 117 GLN B C 1
ATOM 3122 O O . GLN B 1 121 ? 55.531 74.773 6.602 1.00 19.64 117 GLN B O 1
ATOM 3128 N N . PHE B 1 122 ? 56.526 72.825 5.966 1.00 16.23 118 PHE B N 1
ATOM 3129 C CA . PHE B 1 122 ? 57.836 73.131 6.538 1.00 16.39 118 PHE B CA 1
ATOM 3130 C C . PHE B 1 122 ? 58.725 73.662 5.408 1.00 20.80 118 PHE B C 1
ATOM 3131 O O . PHE B 1 122 ? 58.522 73.347 4.216 1.00 23.19 118 PHE B O 1
ATOM 3139 N N . ASP B 1 123 ? 59.718 74.486 5.748 1.00 17.12 119 ASP B N 1
ATOM 3140 C CA . ASP B 1 123 ? 60.644 74.946 4.722 1.00 17.10 119 ASP B CA 1
ATOM 3141 C C . ASP B 1 123 ? 61.732 73.946 4.348 1.00 18.82 119 ASP B C 1
ATOM 3142 O O . ASP B 1 123 ? 62.166 73.899 3.181 1.00 20.46 119 ASP B O 1
ATOM 3147 N N . ARG B 1 124 ? 62.180 73.172 5.335 1.00 18.31 120 ARG B N 1
ATOM 3148 C CA . ARG B 1 124 ? 63.263 72.204 5.127 1.00 19.91 120 ARG B CA 1
ATOM 3149 C C . ARG B 1 124 ? 62.872 70.922 5.853 1.00 16.57 120 ARG B C 1
ATOM 3150 O O . ARG B 1 124 ? 62.474 70.942 6.998 1.00 16.37 120 ARG B O 1
ATOM 3158 N N . LEU B 1 125 ? 63.020 69.787 5.167 1.00 19.58 121 LEU B N 1
ATOM 3159 C CA . LEU B 1 125 ? 62.843 68.482 5.811 1.00 19.67 121 LEU B CA 1
ATOM 3160 C C . LEU B 1 125 ? 64.236 67.884 5.961 1.00 17.69 121 LEU B C 1
ATOM 3161 O O . LEU B 1 125 ? 65.050 67.947 5.023 1.00 23.00 121 LEU B O 1
ATOM 3166 N N . LEU B 1 126 ? 64.551 67.375 7.152 1.00 17.80 122 LEU B N 1
ATOM 3167 C CA . LEU B 1 126 ? 65.966 67.013 7.412 1.00 18.09 122 LEU B CA 1
ATOM 3168 C C . LEU B 1 126 ? 66.187 65.519 7.508 1.00 18.28 122 LEU B C 1
ATOM 3169 O O . LEU B 1 126 ? 65.424 64.810 8.159 1.00 20.23 122 LEU B O 1
ATOM 3174 N N . ASP B 1 127 ? 67.290 65.100 6.906 1.00 21.75 123 ASP B N 1
ATOM 3175 C CA . ASP B 1 127 ? 67.732 63.713 6.977 1.00 24.55 123 ASP B CA 1
ATOM 3176 C C . ASP B 1 127 ? 68.923 63.611 7.917 1.00 23.55 123 ASP B C 1
ATOM 3177 O O . ASP B 1 127 ? 69.623 64.608 8.138 1.00 22.65 123 ASP B O 1
ATOM 3182 N N . ASP B 1 128 ? 69.163 62.406 8.450 1.00 22.18 124 ASP B N 1
ATOM 3183 C CA . ASP B 1 128 ? 70.334 62.160 9.278 1.00 23.75 124 ASP B CA 1
ATOM 3184 C C . ASP B 1 128 ? 71.574 62.640 8.570 1.00 27.14 124 ASP B C 1
ATOM 3185 O O . ASP B 1 128 ? 71.830 62.275 7.421 1.00 26.58 124 ASP B O 1
ATOM 3190 N N . GLY B 1 129 ? 72.350 63.469 9.252 1.00 23.74 125 GLY B N 1
ATOM 3191 C CA . GLY B 1 129 ? 73.628 63.893 8.703 1.00 27.21 125 GLY B CA 1
ATOM 3192 C C . GLY B 1 129 ? 73.601 65.236 7.977 1.00 23.78 125 GLY B C 1
ATOM 3193 O O . GLY B 1 129 ? 74.677 65.796 7.652 1.00 27.05 125 GLY B O 1
ATOM 3194 N N . ASP B 1 130 ? 72.403 65.743 7.689 1.00 23.29 126 ASP B N 1
ATOM 3195 C CA . ASP B 1 130 ? 72.287 67.060 7.063 1.00 24.84 126 ASP B CA 1
ATOM 3196 C C . ASP B 1 130 ? 72.938 68.105 7.954 1.00 26.31 126 ASP B C 1
ATOM 3197 O O . ASP B 1 130 ? 72.842 68.044 9.179 1.00 27.84 126 ASP B O 1
ATOM 3202 N N . THR B 1 131 ? 73.571 69.097 7.341 1.00 24.95 127 THR B N 1
ATOM 3203 C CA . THR B 1 131 ? 74.116 70.211 8.110 1.00 26.89 127 THR B CA 1
ATOM 3204 C C . THR B 1 131 ? 73.468 71.529 7.675 1.00 28.41 127 THR B C 1
ATOM 3205 O O . THR B 1 131 ? 73.152 71.719 6.490 1.00 32.96 127 THR B O 1
ATOM 3209 N N . LEU B 1 132 ? 73.275 72.403 8.659 1.00 22.23 128 LEU B N 1
ATOM 3210 C CA . LEU B 1 132 ? 72.756 73.760 8.477 1.00 24.43 128 LEU B CA 1
ATOM 3211 C C . LEU B 1 132 ? 73.823 74.765 8.917 1.00 27.81 128 LEU B C 1
ATOM 3212 O O . LEU B 1 132 ? 74.395 74.653 10.019 1.00 28.59 128 LEU B O 1
ATOM 3217 N N . ALA B 1 133 ? 74.128 75.741 8.059 1.00 25.93 129 ALA B N 1
ATOM 3218 C CA . ALA B 1 133 ? 75.139 76.722 8.437 1.00 23.41 129 ALA B CA 1
ATOM 3219 C C . ALA B 1 133 ? 74.534 77.799 9.326 1.00 22.61 129 ALA B C 1
ATOM 3220 O O . ALA B 1 133 ? 73.383 78.209 9.148 1.00 23.43 129 ALA B O 1
ATOM 3222 N N . LEU B 1 134 ? 75.313 78.255 10.296 1.00 22.21 130 LEU B N 1
ATOM 3223 C CA . LEU B 1 134 ? 74.847 79.354 11.116 1.00 21.52 130 LEU B CA 1
ATOM 3224 C C . LEU B 1 134 ? 76.065 80.194 11.370 1.00 27.58 130 LEU B C 1
ATOM 3225 O O . LEU B 1 134 ? 76.758 80.019 12.368 1.00 25.87 130 LEU B O 1
ATOM 3230 N N . GLY B 1 135 ? 76.343 81.113 10.459 1.00 25.98 131 GLY B N 1
ATOM 3231 C CA . GLY B 1 135 ? 77.562 81.893 10.583 1.00 27.76 131 GLY B CA 1
ATOM 3232 C C . GLY B 1 135 ? 78.779 80.980 10.587 1.00 32.32 131 GLY B C 1
ATOM 3233 O O . GLY B 1 135 ? 78.978 80.172 9.664 1.00 32.22 131 GLY B O 1
ATOM 3234 N N . ALA B 1 136 ? 79.587 81.086 11.643 1.00 25.08 132 ALA B N 1
ATOM 3235 C CA . ALA B 1 136 ? 80.764 80.260 11.798 1.00 27.57 132 ALA B CA 1
ATOM 3236 C C . ALA B 1 136 ? 80.462 78.886 12.359 1.00 28.10 132 ALA B C 1
ATOM 3237 O O . ALA B 1 136 ? 81.353 78.031 12.376 1.00 30.11 132 ALA B O 1
ATOM 3239 N N . LEU B 1 137 ? 79.227 78.692 12.822 1.00 28.81 133 LEU B N 1
ATOM 3240 C CA . LEU B 1 137 ? 78.847 77.393 13.387 1.00 26.40 133 LEU B CA 1
ATOM 3241 C C . LEU B 1 137 ? 78.236 76.501 12.323 1.00 28.37 133 LEU B C 1
ATOM 3242 O O . LEU B 1 137 ? 77.752 76.983 11.281 1.00 27.23 133 LEU B O 1
ATOM 3247 N N . SER B 1 138 ? 78.244 75.203 12.596 1.00 26.61 134 SER B N 1
ATOM 3248 C CA . SER B 1 138 ? 77.531 74.225 11.774 1.00 27.41 134 SER B CA 1
ATOM 3249 C C . SER B 1 138 ? 76.600 73.445 12.672 1.00 22.72 134 SER B C 1
ATOM 3250 O O . SER B 1 138 ? 76.997 73.018 13.745 1.00 27.20 134 SER B O 1
ATOM 3253 N N . ILE B 1 139 ? 75.350 73.274 12.259 1.00 21.10 135 ILE B N 1
ATOM 3254 C CA . ILE B 1 139 ? 74.423 72.457 13.044 1.00 22.21 135 ILE B CA 1
ATOM 3255 C C . ILE B 1 139 ? 74.242 71.139 12.290 1.00 24.49 135 ILE B C 1
ATOM 3256 O O . ILE B 1 139 ? 73.794 71.166 11.144 1.00 22.28 135 ILE B O 1
ATOM 3261 N N . ARG B 1 140 ? 74.559 69.992 12.909 1.00 23.22 136 ARG B N 1
ATOM 3262 C CA . ARG B 1 140 ? 74.335 68.689 12.244 1.00 23.25 136 ARG B CA 1
ATOM 3263 C C . ARG B 1 140 ? 73.024 68.072 12.750 1.00 24.06 136 ARG B C 1
ATOM 3264 O O . ARG B 1 140 ? 72.770 68.043 13.966 1.00 25.67 136 ARG B O 1
ATOM 3272 N N . ALA B 1 141 ? 72.153 67.646 11.836 1.00 23.58 137 ALA B N 1
ATOM 3273 C CA . ALA B 1 141 ? 70.910 66.973 12.239 1.00 21.80 137 ALA B CA 1
ATOM 3274 C C . ALA B 1 141 ? 71.117 65.492 12.440 1.00 21.29 137 ALA B C 1
ATOM 3275 O O . ALA B 1 141 ? 71.288 64.762 11.468 1.00 29.08 137 ALA B O 1
ATOM 3277 N N . MET B 1 142 ? 71.086 65.044 13.696 1.00 18.10 138 MET B N 1
ATOM 3278 C CA . MET B 1 142 ? 71.305 63.626 13.981 1.00 19.21 138 MET B CA 1
ATOM 3279 C C . MET B 1 142 ? 69.966 62.967 14.248 1.00 21.30 138 MET B C 1
ATOM 3280 O O . MET B 1 142 ? 69.243 63.375 15.145 1.00 20.98 138 MET B O 1
ATOM 3285 N N . HIS B 1 143 ? 69.600 61.965 13.460 1.00 18.63 139 HIS B N 1
ATOM 3286 C CA . HIS B 1 143 ? 68.281 61.335 13.656 1.00 17.91 139 HIS B CA 1
ATOM 3287 C C . HIS B 1 143 ? 68.331 60.453 14.898 1.00 21.05 139 HIS B C 1
ATOM 3288 O O . HIS B 1 143 ? 69.191 59.565 15.003 1.00 20.96 139 HIS B O 1
ATOM 3295 N N . THR B 1 144 ? 67.437 60.746 15.848 1.00 20.06 140 THR B N 1
ATOM 3296 C CA . THR B 1 144 ? 67.446 60.072 17.152 1.00 17.76 140 THR B CA 1
ATOM 3297 C C . THR B 1 144 ? 66.044 59.672 17.529 1.00 16.55 140 THR B C 1
ATOM 3298 O O . THR B 1 144 ? 65.482 60.142 18.499 1.00 19.54 140 THR B O 1
ATOM 3302 N N . PRO B 1 145 ? 65.483 58.717 16.765 1.00 18.67 141 PRO B N 1
ATOM 3303 C CA . PRO B 1 145 ? 64.080 58.351 16.990 1.00 19.13 141 PRO B CA 1
ATOM 3304 C C . PRO B 1 145 ? 63.897 57.540 18.272 1.00 16.02 141 PRO B C 1
ATOM 3305 O O . PRO B 1 145 ? 64.855 56.952 18.776 1.00 18.09 141 PRO B O 1
ATOM 3309 N N . GLY B 1 146 ? 62.673 57.497 18.776 1.00 17.24 142 GLY B N 1
ATOM 3310 C CA . GLY B 1 146 ? 62.348 56.614 19.888 1.00 19.32 142 GLY B CA 1
ATOM 3311 C C . GLY B 1 146 ? 61.146 57.227 20.584 1.00 18.07 142 GLY B C 1
ATOM 3312 O O . GLY B 1 146 ? 60.096 56.587 20.774 1.00 19.23 142 GLY B O 1
ATOM 3313 N N . HIS B 1 147 ? 61.270 58.473 20.997 1.00 19.84 143 HIS B N 1
ATOM 3314 C CA . HIS B 1 147 ? 60.147 59.172 21.608 1.00 16.18 143 HIS B CA 1
ATOM 3315 C C . HIS B 1 147 ? 59.075 59.388 20.509 1.00 19.80 143 HIS B C 1
ATOM 3316 O O . HIS B 1 147 ? 57.883 59.180 20.738 1.00 21.06 143 HIS B O 1
ATOM 3323 N N . THR B 1 148 ? 59.533 59.754 19.306 1.00 18.41 144 THR B N 1
ATOM 3324 C CA . THR B 1 148 ? 58.725 59.782 18.077 1.00 18.01 144 THR B CA 1
ATOM 3325 C C . THR B 1 148 ? 59.590 59.269 16.923 1.00 20.15 144 THR B C 1
ATOM 3326 O O . THR B 1 148 ? 60.832 59.203 17.024 1.00 20.01 144 THR B O 1
ATOM 3330 N N . PRO B 1 149 ? 58.975 58.892 15.796 1.00 21.90 145 PRO B N 1
ATOM 3331 C CA . PRO B 1 149 ? 59.850 58.447 14.725 1.00 23.15 145 PRO B CA 1
ATOM 3332 C C . PRO B 1 149 ? 60.608 59.533 14.009 1.00 21.69 145 PRO B C 1
ATOM 3333 O O . PRO B 1 149 ? 61.516 59.150 13.246 1.00 24.73 145 PRO B O 1
ATOM 3337 N N . ALA B 1 150 ? 60.323 60.807 14.287 1.00 19.06 146 ALA B N 1
ATOM 3338 C CA . ALA B 1 150 ? 60.878 61.921 13.539 1.00 24.45 146 ALA B CA 1
ATOM 3339 C C . ALA B 1 150 ? 61.946 62.686 14.303 1.00 21.16 146 ALA B C 1
ATOM 3340 O O . ALA B 1 150 ? 62.602 63.533 13.707 1.00 24.19 146 ALA B O 1
ATOM 3342 N N . CYS B 1 151 ? 62.177 62.345 15.576 1.00 17.09 147 CYS B N 1
ATOM 3343 C CA . CYS B 1 151 ? 63.095 63.108 16.459 1.00 16.87 147 CYS B CA 1
ATOM 3344 C C . CYS B 1 151 ? 64.503 63.329 15.900 1.00 16.36 147 CYS B C 1
ATOM 3345 O O . CYS B 1 151 ? 65.167 62.384 15.435 1.00 17.87 147 CYS B O 1
ATOM 3348 N N . MET B 1 152 ? 64.942 64.589 15.958 1.00 15.10 148 MET B N 1
ATOM 3349 C CA . MET B 1 152 ? 66.297 64.970 15.592 1.00 16.11 148 MET B CA 1
ATOM 3350 C C . MET B 1 152 ? 66.988 65.600 16.807 1.00 16.84 148 MET B C 1
ATOM 3351 O O . MET B 1 152 ? 66.367 66.349 17.578 1.00 19.29 148 MET B O 1
ATOM 3356 N N . THR B 1 153 ? 68.289 65.302 16.954 1.00 15.56 149 THR B N 1
ATOM 3357 C CA . THR B 1 153 ? 69.164 65.990 17.906 1.00 17.31 149 THR B CA 1
ATOM 3358 C C . THR B 1 153 ? 70.061 66.912 17.102 1.00 17.23 149 THR B C 1
ATOM 3359 O O . THR B 1 153 ? 70.666 66.472 16.155 1.00 20.72 149 THR B O 1
ATOM 3363 N N . TYR B 1 154 ? 70.116 68.190 17.485 1.00 16.89 150 TYR B N 1
ATOM 3364 C CA . TYR B 1 154 ? 70.902 69.178 16.732 1.00 18.55 150 TYR B CA 1
ATOM 3365 C C . TYR B 1 154 ? 72.248 69.386 17.391 1.00 18.27 150 TYR B C 1
ATOM 3366 O O . TYR B 1 154 ? 72.311 69.877 18.518 1.00 19.37 150 TYR B O 1
ATOM 3375 N N . VAL B 1 155 ? 73.301 68.981 16.688 1.00 18.96 151 VAL B N 1
ATOM 3376 C CA . VAL B 1 155 ? 74.660 68.961 17.229 1.00 19.25 151 VAL B CA 1
ATOM 3377 C C . VAL B 1 155 ? 75.393 70.159 16.647 1.00 21.28 151 VAL B C 1
ATOM 3378 O O . VAL B 1 155 ? 75.666 70.194 15.436 1.00 23.12 151 VAL B O 1
ATOM 3382 N N . VAL B 1 156 ? 75.746 71.118 17.507 1.00 21.50 152 VAL B N 1
ATOM 3383 C CA . VAL B 1 156 ? 76.364 72.372 17.049 1.00 22.51 152 VAL B CA 1
ATOM 3384 C C . VAL B 1 156 ? 77.838 72.446 17.379 1.00 26.56 152 VAL B C 1
ATOM 3385 O O . VAL B 1 156 ? 78.240 72.216 18.525 1.00 25.41 152 VAL B O 1
ATOM 3389 N N . THR B 1 157 ? 78.659 72.730 16.363 1.00 23.54 153 THR B N 1
ATOM 3390 C CA . THR B 1 157 ? 80.096 72.921 16.561 1.00 24.61 153 THR B CA 1
ATOM 3391 C C . THR B 1 157 ? 80.559 74.151 15.771 1.00 27.86 153 THR B C 1
ATOM 3392 O O . THR B 1 157 ? 79.808 74.689 14.954 1.00 27.50 153 THR B O 1
ATOM 3396 N N . GLU B 1 158 ? 81.791 74.584 16.014 1.00 39.59 154 GLU B N 1
ATOM 3397 C CA . GLU B 1 158 ? 82.425 75.557 15.128 1.00 37.68 154 GLU B CA 1
ATOM 3398 C C . GLU B 1 158 ? 82.555 74.811 13.809 1.00 45.67 154 GLU B C 1
ATOM 3399 O O . GLU B 1 158 ? 82.802 73.611 13.814 1.00 48.80 154 GLU B O 1
ATOM 3401 N N . ALA B 1 159 ? 82.340 75.478 12.680 1.00 31.19 155 ALA B N 1
ATOM 3402 C CA . ALA B 1 159 ? 82.580 74.810 11.403 1.00 39.25 155 ALA B CA 1
ATOM 3403 C C . ALA B 1 159 ? 84.090 74.758 11.099 1.00 48.14 155 ALA B C 1
ATOM 3404 O O . ALA B 1 159 ? 84.804 75.758 11.260 1.00 52.51 155 ALA B O 1
ATOM 3406 N N . ARG B 1 166 ? 85.956 69.088 19.920 1.00 53.30 162 ARG B N 1
ATOM 3407 C CA . ARG B 1 166 ? 84.633 69.453 19.405 1.00 47.10 162 ARG B CA 1
ATOM 3408 C C . ARG B 1 166 ? 83.938 70.598 20.171 1.00 40.47 162 ARG B C 1
ATOM 3409 O O . ARG B 1 166 ? 83.246 71.411 19.536 1.00 47.85 162 ARG B O 1
ATOM 3411 N N . ASP B 1 167 ? 84.103 70.655 21.498 1.00 63.76 163 ASP B N 1
ATOM 3412 C CA . ASP B 1 167 ? 83.412 71.641 22.346 1.00 48.08 163 ASP B CA 1
ATOM 3413 C C . ASP B 1 167 ? 81.965 71.826 21.905 1.00 49.09 163 ASP B C 1
ATOM 3414 O O . ASP B 1 167 ? 81.487 72.955 21.723 1.00 50.81 163 ASP B O 1
ATOM 3419 N N . ALA B 1 168 ? 81.275 70.713 21.710 1.00 41.00 164 ALA B N 1
ATOM 3420 C CA . ALA B 1 168 ? 79.947 70.765 21.113 1.00 37.04 164 ALA B CA 1
ATOM 3421 C C . ALA B 1 168 ? 78.798 71.027 22.081 1.00 35.21 164 ALA B C 1
ATOM 3422 O O . ALA B 1 168 ? 78.928 70.878 23.303 1.00 32.64 164 ALA B O 1
ATOM 3424 N N . ALA B 1 169 ? 77.655 71.416 21.520 1.00 29.30 165 ALA B N 1
ATOM 3425 C CA . ALA B 1 169 ? 76.424 71.479 22.261 1.00 28.99 165 ALA B CA 1
ATOM 3426 C C . ALA B 1 169 ? 75.443 70.664 21.448 1.00 24.39 165 ALA B C 1
ATOM 3427 O O . ALA B 1 169 ? 75.499 70.648 20.212 1.00 27.38 165 ALA B O 1
ATOM 3429 N N . ALA B 1 170 ? 74.564 69.947 22.134 1.00 21.41 166 ALA B N 1
ATOM 3430 C CA . ALA B 1 170 ? 73.528 69.218 21.432 1.00 20.07 166 ALA B CA 1
ATOM 3431 C C . ALA B 1 170 ? 72.157 69.463 22.034 1.00 18.71 166 ALA B C 1
ATOM 3432 O O . ALA B 1 170 ? 71.990 69.392 23.258 1.00 20.05 166 ALA B O 1
ATOM 3434 N N . PHE B 1 171 ? 71.199 69.830 21.178 1.00 17.35 167 PHE B N 1
ATOM 3435 C CA . PHE B 1 171 ? 69.813 69.987 21.594 1.00 16.06 167 PHE B CA 1
ATOM 3436 C C . PHE B 1 171 ? 69.135 68.687 21.338 1.00 18.00 167 PHE B C 1
ATOM 3437 O O . PHE B 1 171 ? 68.960 68.266 20.189 1.00 18.00 167 PHE B O 1
ATOM 3445 N N . VAL B 1 172 ? 68.813 68.008 22.433 1.00 14.64 168 VAL B N 1
ATOM 3446 C CA . VAL B 1 172 ? 68.447 66.592 22.347 1.00 14.77 168 VAL B CA 1
ATOM 3447 C C . VAL B 1 172 ? 66.955 66.382 22.278 1.00 17.95 168 VAL B C 1
ATOM 3448 O O . VAL B 1 172 ? 66.540 65.224 22.232 1.00 19.10 168 VAL B O 1
ATOM 3452 N N . GLY B 1 173 ? 66.155 67.441 22.271 1.00 16.87 169 GLY B N 1
ATOM 3453 C CA . GLY B 1 173 ? 64.689 67.280 22.218 1.00 17.44 169 GLY B CA 1
ATOM 3454 C C . GLY B 1 173 ? 64.271 66.498 23.452 1.00 22.07 169 GLY B C 1
ATOM 3455 O O . GLY B 1 173 ? 64.758 66.772 24.540 1.00 20.39 169 GLY B O 1
ATOM 3456 N N . ASP B 1 174 ? 63.382 65.527 23.279 1.00 16.86 170 ASP B N 1
ATOM 3457 C CA . ASP B 1 174 ? 62.982 64.672 24.405 1.00 16.25 170 ASP B CA 1
ATOM 3458 C C . ASP B 1 174 ? 63.689 63.303 24.425 1.00 22.20 170 ASP B C 1
ATOM 3459 O O . ASP B 1 174 ? 63.290 62.401 25.118 1.00 26.92 170 ASP B O 1
ATOM 3464 N N . THR B 1 175 ? 64.798 63.207 23.716 1.00 19.22 171 THR B N 1
ATOM 3465 C CA . THR B 1 175 ? 65.573 61.955 23.680 1.00 19.83 171 THR B CA 1
ATOM 3466 C C . THR B 1 175 ? 66.267 61.690 25.018 1.00 24.82 171 THR B C 1
ATOM 3467 O O . THR B 1 175 ? 66.516 60.552 25.366 1.00 26.91 171 THR B O 1
ATOM 3471 N N . LEU B 1 176 ? 66.610 62.730 25.767 1.00 22.84 172 LEU B N 1
ATOM 3472 C CA . LEU B 1 176 ? 67.070 62.563 27.150 1.00 22.25 172 LEU B CA 1
ATOM 3473 C C . LEU B 1 176 ? 66.426 63.642 28.005 1.00 24.29 172 LEU B C 1
ATOM 3474 O O . LEU B 1 176 ? 65.919 64.629 27.469 1.00 26.05 172 LEU B O 1
ATOM 3479 N N . PHE B 1 177 ? 66.380 63.406 29.318 1.00 22.45 173 PHE B N 1
ATOM 3480 C CA . PHE B 1 177 ? 66.059 64.430 30.341 1.00 21.99 173 PHE B CA 1
ATOM 3481 C C . PHE B 1 177 ? 67.295 64.613 31.193 1.00 22.24 173 PHE B C 1
ATOM 3482 O O . PHE B 1 177 ? 68.277 63.938 30.971 1.00 23.25 173 PHE B O 1
ATOM 3490 N N . MET B 1 178 ? 67.261 65.551 32.149 1.00 22.79 174 MET B N 1
ATOM 3491 C CA . MET B 1 178 ? 68.296 65.648 33.173 1.00 24.95 174 MET B CA 1
ATOM 3492 C C . MET B 1 178 ? 68.459 64.290 33.831 1.00 25.74 174 MET B C 1
ATOM 3493 O O . MET B 1 178 ? 67.462 63.552 33.999 1.00 22.94 174 MET B O 1
ATOM 3498 N N . PRO B 1 179 ? 69.705 63.941 34.224 1.00 20.62 175 PRO B N 1
ATOM 3499 C CA . PRO B 1 179 ? 70.011 62.583 34.716 1.00 23.41 175 PRO B CA 1
ATOM 3500 C C . PRO B 1 179 ? 69.072 62.130 35.829 1.00 26.30 175 PRO B C 1
ATOM 3501 O O . PRO B 1 179 ? 68.686 60.922 35.838 1.00 26.98 175 PRO B O 1
ATOM 3505 N N . ASP B 1 180 ? 68.662 63.042 36.716 1.00 24.37 176 ASP B N 1
ATOM 3506 C CA . ASP B 1 180 ? 67.790 62.650 37.851 1.00 26.85 176 ASP B CA 1
ATOM 3507 C C . ASP B 1 180 ? 66.319 62.353 37.497 1.00 27.88 176 ASP B C 1
ATOM 3508 O O . ASP B 1 180 ? 65.546 61.867 38.355 1.00 30.66 176 ASP B O 1
ATOM 3513 N N . TYR B 1 181 ? 65.954 62.632 36.244 1.00 27.97 177 TYR B N 1
ATOM 3514 C CA . TYR B 1 181 ? 64.603 62.361 35.770 1.00 27.89 177 TYR B CA 1
ATOM 3515 C C . TYR B 1 181 ? 64.543 61.181 34.792 1.00 27.27 177 TYR B C 1
ATOM 3516 O O . TYR B 1 181 ? 63.533 60.445 34.742 1.00 31.04 177 TYR B O 1
ATOM 3525 N N . GLY B 1 182 ? 65.604 60.985 34.014 1.00 22.50 178 GLY B N 1
ATOM 3526 C CA . GLY B 1 182 ? 65.727 59.797 33.175 1.00 22.92 178 GLY B CA 1
ATOM 3527 C C . GLY B 1 182 ? 65.475 59.980 31.685 1.00 20.79 178 GLY B C 1
ATOM 3528 O O . GLY B 1 182 ? 66.280 60.582 30.980 1.00 20.23 178 GLY B O 1
ATOM 3529 N N . THR B 1 183 ? 64.359 59.435 31.191 1.00 21.86 179 THR B N 1
ATOM 3530 C CA . THR B 1 183 ? 64.070 59.383 29.757 1.00 23.21 179 THR B CA 1
ATOM 3531 C C . THR B 1 183 ? 62.598 59.649 29.515 1.00 20.05 179 THR B C 1
ATOM 3532 O O . THR B 1 183 ? 61.799 59.627 30.448 1.00 21.21 179 THR B O 1
ATOM 3536 N N . ALA B 1 184 ? 62.263 59.876 28.244 1.00 20.66 180 ALA B N 1
ATOM 3537 C CA . ALA B 1 184 ? 60.916 60.224 27.818 1.00 22.85 180 ALA B CA 1
ATOM 3538 C C . ALA B 1 184 ? 60.082 58.996 27.481 1.00 19.94 180 ALA B C 1
ATOM 3539 O O . ALA B 1 184 ? 60.610 57.917 27.164 1.00 20.07 180 ALA B O 1
ATOM 3541 N N . ARG B 1 185 ? 58.780 59.164 27.560 1.00 20.37 181 ARG B N 1
ATOM 3542 C CA . ARG B 1 185 ? 57.851 58.101 27.139 1.00 16.41 181 ARG B CA 1
ATOM 3543 C C . ARG B 1 185 ? 57.973 57.793 25.656 1.00 18.46 181 ARG B C 1
ATOM 3544 O O . ARG B 1 185 ? 58.319 58.664 24.845 1.00 18.82 181 ARG B O 1
ATOM 3552 N N . CYS B 1 186 ? 57.634 56.559 25.287 1.00 19.38 182 CYS B N 1
ATOM 3553 C CA . CYS B 1 186 ? 57.769 56.139 23.890 1.00 20.78 182 CYS B CA 1
ATOM 3554 C C . CYS B 1 186 ? 56.470 55.561 23.357 1.00 23.47 182 CYS B C 1
ATOM 3555 O O . CYS B 1 186 ? 56.508 54.699 22.473 1.00 24.67 182 CYS B O 1
ATOM 3558 N N . ASP B 1 187 ? 55.334 56.025 23.885 1.00 18.87 183 ASP B N 1
ATOM 3559 C CA . ASP B 1 187 ? 54.032 55.481 23.492 1.00 20.57 183 ASP B CA 1
ATOM 3560 C C . ASP B 1 187 ? 53.268 56.325 22.456 1.00 21.39 183 ASP B C 1
ATOM 3561 O O . ASP B 1 187 ? 52.162 55.916 22.051 1.00 26.23 183 ASP B O 1
ATOM 3566 N N . PHE B 1 188 ? 53.813 57.459 22.025 1.00 22.82 184 PHE B N 1
ATOM 3567 C CA . PHE B 1 188 ? 53.325 58.220 20.853 1.00 23.96 184 PHE B CA 1
ATOM 3568 C C . PHE B 1 188 ? 53.280 57.194 19.709 1.00 23.28 184 PHE B C 1
ATOM 3569 O O . PHE B 1 188 ? 54.096 56.258 19.660 1.00 24.88 184 PHE B O 1
ATOM 3577 N N . PRO B 1 189 ? 52.343 57.347 18.776 1.00 20.88 185 PRO B N 1
ATOM 3578 C CA . PRO B 1 189 ? 52.384 56.467 17.604 1.00 21.66 185 PRO B CA 1
ATOM 3579 C C . PRO B 1 189 ? 53.726 56.497 16.882 1.00 21.29 185 PRO B C 1
ATOM 3580 O O . PRO B 1 189 ? 54.300 57.553 16.530 1.00 21.83 185 PRO B O 1
ATOM 3584 N N . GLY B 1 190 ? 54.267 55.304 16.650 1.00 20.97 186 GLY B N 1
ATOM 3585 C CA . GLY B 1 190 ? 55.575 55.216 16.032 1.00 22.95 186 GLY B CA 1
ATOM 3586 C C . GLY B 1 190 ? 56.724 55.262 17.029 1.00 24.60 186 GLY B C 1
ATOM 3587 O O . GLY B 1 190 ? 57.877 55.006 16.667 1.00 25.79 186 GLY B O 1
ATOM 3588 N N . GLY B 1 191 ? 56.396 55.569 18.283 1.00 19.89 187 GLY B N 1
ATOM 3589 C CA . GLY B 1 191 ? 57.412 55.567 19.324 1.00 20.07 187 GLY B CA 1
ATOM 3590 C C . GLY B 1 191 ? 57.870 54.146 19.553 1.00 16.64 187 GLY B C 1
ATOM 3591 O O . GLY B 1 191 ? 57.129 53.168 19.363 1.00 19.13 187 GLY B O 1
ATOM 3592 N N . ASP B 1 192 ? 59.083 54.010 20.064 1.00 16.37 188 ASP B N 1
ATOM 3593 C CA . ASP B 1 192 ? 59.648 52.709 20.268 1.00 18.32 188 ASP B CA 1
ATOM 3594 C C . ASP B 1 192 ? 60.803 52.784 21.267 1.00 18.05 188 ASP B C 1
ATOM 3595 O O . ASP B 1 192 ? 61.820 53.443 21.013 1.00 18.70 188 ASP B O 1
ATOM 3600 N N . ALA B 1 193 ? 60.668 52.060 22.372 1.00 19.25 189 ALA B N 1
ATOM 3601 C CA . ALA B 1 193 ? 61.663 52.140 23.436 1.00 18.74 189 ALA B CA 1
ATOM 3602 C C . ALA B 1 193 ? 63.037 51.583 23.035 1.00 17.79 189 ALA B C 1
ATOM 3603 O O . ALA B 1 193 ? 64.084 52.100 23.451 1.00 17.86 189 ALA B O 1
ATOM 3605 N N . ARG B 1 194 ? 63.028 50.515 22.232 1.00 17.34 190 ARG B N 1
ATOM 3606 C CA . ARG B 1 194 ? 64.290 49.920 21.767 1.00 17.16 190 ARG B CA 1
ATOM 3607 C C . ARG B 1 194 ? 65.043 50.916 20.870 1.00 16.68 190 ARG B C 1
ATOM 3608 O O . ARG B 1 194 ? 66.276 51.068 20.996 1.00 19.16 190 ARG B O 1
ATOM 3616 N N . SER B 1 195 ? 64.316 51.611 19.986 1.00 19.95 191 SER B N 1
ATOM 3617 C CA . SER B 1 195 ? 64.909 52.688 19.192 1.00 17.47 191 SER B CA 1
ATOM 3618 C C . SER B 1 195 ? 65.451 53.809 20.058 1.00 17.90 191 SER B C 1
ATOM 3619 O O . SER B 1 195 ? 66.535 54.329 19.787 1.00 19.66 191 SER B O 1
ATOM 3622 N N . LEU B 1 196 ? 64.6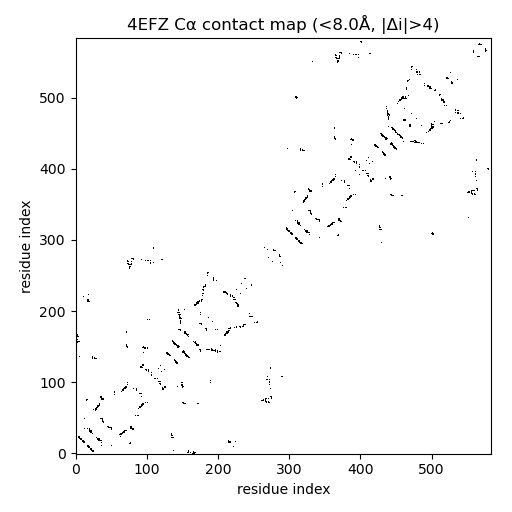81 54.182 21.086 1.00 16.99 192 LEU B N 1
ATOM 3623 C CA . LEU B 1 196 ? 65.148 55.257 21.964 1.00 15.53 192 LEU B CA 1
ATOM 3624 C C . LEU B 1 196 ? 66.459 54.878 22.646 1.00 16.69 192 LEU B C 1
ATOM 3625 O O . LEU B 1 196 ? 67.389 55.692 22.683 1.00 20.29 192 LEU B O 1
ATOM 3630 N N . TYR B 1 197 ? 66.551 53.673 23.202 1.00 17.08 193 TYR B N 1
ATOM 3631 C CA . TYR B 1 197 ? 67.817 53.210 23.786 1.00 17.09 193 TYR B CA 1
ATOM 3632 C C . TYR B 1 197 ? 68.977 53.387 22.800 1.00 20.17 193 TYR B C 1
ATOM 3633 O O . TYR B 1 197 ? 70.053 53.901 23.165 1.00 20.57 193 TYR B O 1
ATOM 3642 N N . ARG B 1 198 ? 68.762 52.981 21.547 1.00 18.99 194 ARG B N 1
ATOM 3643 C CA . ARG B 1 198 ? 69.859 53.031 20.574 1.00 20.94 194 ARG B CA 1
ATOM 3644 C C . ARG B 1 198 ? 70.188 54.455 20.187 1.00 21.47 194 ARG B C 1
ATOM 3645 O O . ARG B 1 198 ? 71.361 54.774 19.978 1.00 22.79 194 ARG B O 1
ATOM 3653 N N . SER B 1 199 ? 69.164 55.299 20.086 1.00 17.35 195 SER B N 1
ATOM 3654 C CA . SER B 1 199 ? 69.418 56.722 19.804 1.00 18.09 195 SER B CA 1
ATOM 3655 C C . SER B 1 199 ? 70.127 57.405 20.951 1.00 21.86 195 SER B C 1
ATOM 3656 O O . SER B 1 199 ? 71.022 58.233 20.724 1.00 20.77 195 SER B O 1
ATOM 3659 N N . ILE B 1 200 ? 69.723 57.102 22.185 1.00 20.09 196 ILE B N 1
ATOM 3660 C CA . ILE B 1 200 ? 70.482 57.615 23.349 1.00 20.57 196 ILE B CA 1
ATOM 3661 C C . ILE B 1 200 ? 71.931 57.173 23.367 1.00 23.44 196 ILE B C 1
ATOM 3662 O O . ILE B 1 200 ? 72.819 57.966 23.665 1.00 22.55 196 ILE B O 1
ATOM 3667 N N . ARG B 1 201 ? 72.199 55.914 23.036 1.00 23.37 197 ARG B N 1
ATOM 3668 C CA . ARG B 1 201 ? 73.601 55.472 22.985 1.00 25.58 197 ARG B CA 1
ATOM 3669 C C . ARG B 1 201 ? 74.377 56.275 21.947 1.00 24.35 197 ARG B C 1
ATOM 3670 O O . ARG B 1 201 ? 75.567 56.546 22.154 1.00 25.74 197 ARG B O 1
ATOM 3678 N N . LYS B 1 202 ? 73.713 56.690 20.865 1.00 24.86 198 LYS B N 1
ATOM 3679 C CA . LYS B 1 202 ? 74.363 57.527 19.851 1.00 25.73 198 LYS B CA 1
ATOM 3680 C C . LYS B 1 202 ? 74.709 58.908 20.412 1.00 26.95 198 LYS B C 1
ATOM 3681 O O . LYS B 1 202 ? 75.830 59.411 20.227 1.00 26.57 198 LYS B O 1
ATOM 3683 N N . VAL B 1 203 ? 73.750 59.540 21.080 1.00 21.28 199 VAL B N 1
ATOM 3684 C CA . VAL B 1 203 ? 73.998 60.859 21.694 1.00 21.01 199 VAL B CA 1
ATOM 3685 C C . VAL B 1 203 ? 75.105 60.747 22.736 1.00 23.64 199 VAL B C 1
ATOM 3686 O O . VAL B 1 203 ? 75.983 61.604 22.798 1.00 24.42 199 VAL B O 1
ATOM 3690 N N . LEU B 1 204 ? 75.092 59.689 23.550 1.00 21.11 200 LEU B N 1
ATOM 3691 C CA . LEU B 1 204 ? 76.139 59.554 24.576 1.00 22.86 200 LEU B CA 1
ATOM 3692 C C . LEU B 1 204 ? 77.458 58.993 24.043 1.00 28.65 200 LEU B C 1
ATOM 3693 O O . LEU B 1 204 ? 78.378 58.711 24.829 1.00 29.62 200 LEU B O 1
ATOM 3698 N N . SER B 1 205 ? 77.534 58.827 22.718 1.00 24.42 201 SER B N 1
ATOM 3699 C CA . SER B 1 205 ? 78.781 58.539 22.029 1.00 28.10 201 SER B CA 1
ATOM 3700 C C . SER B 1 205 ? 79.528 59.809 21.642 1.00 24.19 201 SER B C 1
ATOM 3701 O O . SER B 1 205 ? 80.691 59.738 21.220 1.00 30.15 201 SER B O 1
ATOM 3704 N N . LEU B 1 206 ? 78.878 60.965 21.766 1.00 25.62 202 LEU B N 1
ATOM 3705 C CA . LEU B 1 206 ? 79.554 62.252 21.583 1.00 25.37 202 LEU B CA 1
ATOM 3706 C C . LEU B 1 206 ? 80.639 62.406 22.648 1.00 26.38 202 LEU B C 1
ATOM 3707 O O . LEU B 1 206 ? 80.635 61.690 23.634 1.00 29.84 202 LEU B O 1
ATOM 3712 N N . PRO B 1 207 ? 81.592 63.338 22.455 1.00 27.80 203 PRO B N 1
ATOM 3713 C CA . PRO B 1 207 ? 82.627 63.481 23.486 1.00 26.75 203 PRO B CA 1
ATOM 3714 C C . PRO B 1 207 ? 81.995 63.813 24.843 1.00 29.72 203 PRO B C 1
ATOM 3715 O O . PRO B 1 207 ? 80.986 64.521 24.884 1.00 26.85 203 PRO B O 1
ATOM 3719 N N . PRO B 1 208 ? 82.574 63.320 25.945 1.00 26.79 204 PRO B N 1
ATOM 3720 C CA . PRO B 1 208 ? 81.986 63.453 27.292 1.00 29.02 204 PRO B CA 1
ATOM 3721 C C . PRO B 1 208 ? 81.692 64.879 27.760 1.00 28.53 204 PRO B C 1
ATOM 3722 O O . PRO B 1 208 ? 80.745 65.089 28.527 1.00 26.41 204 PRO B O 1
ATOM 3726 N N . ALA B 1 209 ? 82.491 65.856 27.330 1.00 27.59 205 ALA B N 1
ATOM 3727 C CA . ALA B 1 209 ? 82.238 67.233 27.764 1.00 27.96 205 ALA B CA 1
ATOM 3728 C C . ALA B 1 209 ? 81.140 67.952 26.972 1.00 26.14 205 ALA B C 1
ATOM 3729 O O . ALA B 1 209 ? 80.830 69.119 27.278 1.00 28.42 205 ALA B O 1
ATOM 3731 N N . THR B 1 210 ? 80.524 67.267 26.003 1.00 24.46 206 THR B N 1
ATOM 3732 C CA . THR B 1 210 ? 79.471 67.840 25.170 1.00 23.71 206 THR B CA 1
ATOM 3733 C C . THR B 1 210 ? 78.344 68.264 26.072 1.00 24.62 206 THR B C 1
ATOM 3734 O O . THR B 1 210 ? 77.874 67.446 26.871 1.00 24.66 206 THR B O 1
ATOM 3738 N N . ARG B 1 211 ? 77.892 69.525 25.950 1.00 23.27 207 ARG B N 1
ATOM 3739 C CA . ARG B 1 211 ? 76.716 69.971 26.722 1.00 21.02 207 ARG B CA 1
ATOM 3740 C C . ARG B 1 211 ? 75.433 69.556 26.047 1.00 21.87 207 ARG B C 1
ATOM 3741 O O . ARG B 1 211 ? 75.324 69.614 24.828 1.00 23.94 207 ARG B O 1
ATOM 3749 N N . LEU B 1 212 ? 74.482 69.072 26.850 1.00 20.55 208 LEU B N 1
ATOM 3750 C CA . LEU B 1 212 ? 73.220 68.554 26.320 1.00 19.31 208 LEU B CA 1
ATOM 3751 C C . LEU B 1 212 ? 72.119 69.444 26.855 1.00 19.88 208 LEU B C 1
ATOM 3752 O O . LEU B 1 212 ? 72.027 69.681 28.077 1.00 23.31 208 LEU B O 1
ATOM 3757 N N . TYR B 1 213 ? 71.320 69.988 25.945 1.00 17.34 209 TYR B N 1
ATOM 3758 C CA . TYR B 1 213 ? 70.238 70.882 26.329 1.00 18.68 209 TYR B CA 1
ATOM 3759 C C . TYR B 1 213 ? 68.911 70.194 26.152 1.00 18.29 209 TYR B C 1
ATOM 3760 O O . TYR B 1 213 ? 68.587 69.762 25.042 1.00 17.03 209 TYR B O 1
ATOM 3769 N N . MET B 1 214 ? 68.141 70.115 27.242 1.00 17.68 210 MET B N 1
ATOM 3770 C CA . MET B 1 214 ? 66.867 69.387 27.274 1.00 17.32 210 MET B CA 1
ATOM 3771 C C . MET B 1 214 ? 65.671 70.197 26.776 1.00 18.14 210 MET B C 1
ATOM 3772 O O . MET B 1 214 ? 65.648 71.429 26.946 1.00 18.01 210 MET B O 1
ATOM 3777 N N . CYS B 1 215 ? 64.696 69.513 26.172 1.00 18.89 211 CYS B N 1
ATOM 3778 C CA . CYS B 1 215 ? 63.415 70.132 25.777 1.00 17.46 211 CYS B CA 1
ATOM 3779 C C . CYS B 1 215 ? 62.471 70.328 26.959 1.00 18.64 211 CYS B C 1
ATOM 3780 O O . CYS B 1 215 ? 61.641 71.233 26.915 1.00 17.56 211 CYS B O 1
ATOM 3783 N N . HIS B 1 216 ? 62.585 69.475 27.992 1.00 17.75 212 HIS B N 1
ATOM 3784 C CA . HIS B 1 216 ? 61.712 69.571 29.171 1.00 17.25 212 HIS B CA 1
ATOM 3785 C C . HIS B 1 216 ? 62.438 69.355 30.454 1.00 18.54 212 HIS B C 1
ATOM 3786 O O . HIS B 1 216 ? 63.446 68.652 30.492 1.00 21.10 212 HIS B O 1
ATOM 3793 N N . ASP B 1 217 ? 61.948 70.009 31.506 1.00 20.35 213 ASP B N 1
ATOM 3794 C CA . ASP B 1 217 ? 62.418 69.695 32.857 1.00 22.73 213 ASP B CA 1
ATOM 3795 C C . ASP B 1 217 ? 61.263 69.792 33.820 1.00 23.19 213 ASP B C 1
ATOM 3796 O O . ASP B 1 217 ? 60.505 70.767 33.797 1.00 23.03 213 ASP B O 1
ATOM 3801 N N . TYR B 1 218 ? 61.150 68.792 34.694 1.00 21.81 214 TYR B N 1
ATOM 3802 C CA . TYR B 1 218 ? 60.025 68.713 35.600 1.00 24.86 214 TYR B CA 1
ATOM 3803 C C . TYR B 1 218 ? 60.422 68.856 37.068 1.00 28.84 214 TYR B C 1
ATOM 3804 O O . TYR B 1 218 ? 59.591 68.648 37.961 1.00 29.59 214 TYR B O 1
ATOM 3813 N N . GLN B 1 219 ? 61.677 69.207 37.333 1.00 25.49 215 GLN B N 1
ATOM 3814 C CA . GLN B 1 219 ? 62.141 69.432 38.702 1.00 23.54 215 GLN B CA 1
ATOM 3815 C C . GLN B 1 219 ? 61.817 68.330 39.716 1.00 24.24 215 GLN B C 1
ATOM 3816 O O . GLN B 1 219 ? 61.184 68.591 40.748 1.00 25.17 215 GLN B O 1
ATOM 3822 N N . PRO B 1 220 ? 62.317 67.114 39.475 1.00 24.66 216 PRO B N 1
ATOM 3823 C CA . PRO B 1 220 ? 62.142 66.019 40.449 1.00 26.00 216 PRO B CA 1
ATOM 3824 C C . PRO B 1 220 ? 62.701 66.351 41.819 1.00 25.15 216 PRO B C 1
ATOM 3825 O O . PRO B 1 220 ? 63.746 67.004 41.969 1.00 25.03 216 PRO B O 1
ATOM 3829 N N . ASN B 1 221 ? 61.988 65.876 42.825 1.00 22.96 217 ASN B N 1
ATOM 3830 C CA . ASN B 1 221 ? 62.274 66.168 44.213 1.00 23.91 217 ASN B CA 1
ATOM 3831 C C . ASN B 1 221 ? 62.207 67.641 44.604 1.00 25.89 217 ASN B C 1
ATOM 3832 O O . ASN B 1 221 ? 62.685 68.006 45.670 1.00 28.63 217 ASN B O 1
ATOM 3837 N N . GLY B 1 222 ? 61.601 68.465 43.756 1.00 29.75 218 GLY B N 1
ATOM 3838 C CA . GLY B 1 222 ? 61.472 69.880 44.071 1.00 28.16 218 GLY B CA 1
ATOM 3839 C C . GLY B 1 222 ? 62.714 70.737 43.893 1.00 33.04 218 GLY B C 1
ATOM 3840 O O . GLY B 1 222 ? 62.802 71.826 44.442 1.00 32.26 218 GLY B O 1
ATOM 3841 N N . ARG B 1 223 ? 63.670 70.264 43.103 1.00 29.96 219 ARG B N 1
ATOM 3842 C CA . ARG B 1 223 ? 64.896 71.033 42.911 1.00 31.50 219 ARG B CA 1
ATOM 3843 C C . ARG B 1 223 ? 64.672 72.217 41.975 1.00 30.55 219 ARG B C 1
ATOM 3844 O O . ARG B 1 223 ? 63.621 72.329 41.322 1.00 30.55 219 ARG B O 1
ATOM 3852 N N . ALA B 1 224 ? 65.668 73.096 41.897 1.00 29.64 220 ALA B N 1
ATOM 3853 C CA . ALA B 1 224 ? 65.632 74.188 40.922 1.00 30.76 220 ALA B CA 1
ATOM 3854 C C . ALA B 1 224 ? 65.488 73.717 39.475 1.00 27.30 220 ALA B C 1
ATOM 3855 O O . ALA B 1 224 ? 65.915 72.610 39.115 1.00 28.27 220 ALA B O 1
ATOM 3857 N N . ILE B 1 225 ? 64.907 74.576 38.635 1.00 28.84 221 ILE B N 1
ATOM 3858 C CA . ILE B 1 225 ? 64.830 74.306 37.203 1.00 29.28 221 ILE B CA 1
ATOM 3859 C C . ILE B 1 225 ? 66.250 74.135 36.663 1.00 29.18 221 ILE B C 1
ATOM 3860 O O . ILE B 1 225 ? 67.142 74.945 36.975 1.00 29.76 221 ILE B O 1
ATOM 3865 N N . GLN B 1 226 ? 66.460 73.086 35.874 1.00 26.23 222 GLN B N 1
ATOM 3866 C CA . GLN B 1 226 ? 67.759 72.822 35.245 1.00 24.01 222 GLN B CA 1
ATOM 3867 C C . GLN B 1 226 ? 67.455 72.285 33.882 1.00 23.63 222 GLN B C 1
ATOM 3868 O O . GLN B 1 226 ? 66.451 71.562 33.703 1.00 27.04 222 GLN B O 1
ATOM 3874 N N . TYR B 1 227 ? 68.258 72.629 32.883 1.00 26.24 223 TYR B N 1
ATOM 3875 C CA . TYR B 1 227 ? 68.016 72.035 31.563 1.00 25.78 223 TYR B CA 1
ATOM 3876 C C . TYR B 1 227 ? 69.264 71.766 30.746 1.00 23.33 223 TYR B C 1
ATOM 3877 O O . TYR B 1 227 ? 69.164 71.456 29.551 1.00 26.11 223 TYR B O 1
ATOM 3886 N N . ALA B 1 228 ? 70.433 71.900 31.385 1.00 21.54 224 ALA B N 1
ATOM 3887 C CA . ALA B 1 228 ? 71.679 71.517 30.745 1.00 24.08 224 ALA B CA 1
ATOM 3888 C C . ALA B 1 228 ? 72.431 70.455 31.539 1.00 24.42 224 ALA B C 1
ATOM 3889 O O . ALA B 1 228 ? 72.666 70.599 32.748 1.00 26.12 224 ALA B O 1
ATOM 3891 N N . SER B 1 229 ? 72.831 69.411 30.828 1.00 21.31 225 SER B N 1
ATOM 3892 C CA . SER B 1 229 ? 73.691 68.372 31.385 1.00 22.80 225 SER B CA 1
ATOM 3893 C C . SER B 1 229 ? 74.897 68.195 30.467 1.00 24.41 225 SER B C 1
ATOM 3894 O O . SER B 1 229 ? 75.226 69.105 29.683 1.00 23.75 225 SER B O 1
ATOM 3897 N N . THR B 1 230 ? 75.606 67.085 30.616 1.00 23.28 226 THR B N 1
ATOM 3898 C CA . THR B 1 230 ? 76.723 66.755 29.736 1.00 22.59 226 THR B CA 1
ATOM 3899 C C . THR B 1 230 ? 76.623 65.279 29.442 1.00 27.42 226 THR B C 1
ATOM 3900 O O . THR B 1 230 ? 75.944 64.531 30.170 1.00 25.72 226 THR B O 1
ATOM 3904 N N . VAL B 1 231 ? 77.284 64.850 28.374 1.00 21.93 227 VAL B N 1
ATOM 3905 C CA . VAL B 1 231 ? 77.346 63.411 28.058 1.00 24.24 227 VAL B CA 1
ATOM 3906 C C . VAL B 1 231 ? 77.921 62.633 29.250 1.00 24.66 227 VAL B C 1
ATOM 3907 O O . VAL B 1 231 ? 77.387 61.568 29.625 1.00 25.76 227 VAL B O 1
ATOM 3911 N N . ALA B 1 232 ? 78.973 63.151 29.874 1.00 25.09 228 ALA B N 1
ATOM 3912 C CA . ALA B 1 232 ? 79.563 62.495 31.038 1.00 25.25 228 ALA B CA 1
ATOM 3913 C C . ALA B 1 232 ? 78.602 62.314 32.216 1.00 26.33 228 ALA B C 1
ATOM 3914 O O . ALA B 1 232 ? 78.525 61.205 32.785 1.00 27.57 228 ALA B O 1
ATOM 3916 N N . ASP B 1 233 ? 77.846 63.366 32.549 1.00 26.81 229 ASP B N 1
ATOM 3917 C CA . ASP B 1 233 ? 76.920 63.327 33.685 1.00 26.58 229 ASP B CA 1
ATOM 3918 C C . ASP B 1 233 ? 75.770 62.368 33.432 1.00 25.77 229 ASP B C 1
ATOM 3919 O O . ASP B 1 233 ? 75.333 61.657 34.353 1.00 25.56 229 ASP B O 1
ATOM 3924 N N . GLU B 1 234 ? 75.310 62.310 32.181 1.00 23.59 230 GLU B N 1
ATOM 3925 C CA . GLU B 1 234 ? 74.284 61.339 31.801 1.00 22.44 230 GLU B CA 1
ATOM 3926 C C . GLU B 1 234 ? 74.757 59.890 31.931 1.00 27.17 230 GLU B C 1
ATOM 3927 O O . GLU B 1 234 ? 74.041 59.042 32.497 1.00 25.56 230 GLU B O 1
ATOM 3933 N N . LEU B 1 235 ? 75.959 59.591 31.422 1.00 26.91 231 LEU B N 1
ATOM 3934 C CA . LEU B 1 235 ? 76.489 58.237 31.519 1.00 29.51 231 LEU B CA 1
ATOM 3935 C C . LEU B 1 235 ? 76.662 57.854 32.971 1.00 29.57 231 LEU B C 1
ATOM 3936 O O . LEU B 1 235 ? 76.511 56.691 33.319 1.00 30.76 231 LEU B O 1
ATOM 3941 N N . ARG B 1 236 ? 77.027 58.814 33.815 1.00 26.12 232 ARG B N 1
ATOM 3942 C CA . ARG B 1 236 ? 77.328 58.490 35.192 1.00 29.23 232 ARG B CA 1
ATOM 3943 C C . ARG B 1 236 ? 76.070 58.324 36.067 1.00 28.14 232 ARG B C 1
ATOM 3944 O O . ARG B 1 236 ? 76.003 57.380 36.882 1.00 34.11 232 ARG B O 1
ATOM 3952 N N . GLU B 1 237 ? 75.081 59.200 35.879 1.00 27.73 233 GLU B N 1
ATOM 3953 C CA . GLU B 1 237 ? 73.992 59.387 36.841 1.00 29.50 233 GLU B CA 1
ATOM 3954 C C . GLU B 1 237 ? 72.554 59.176 36.330 1.00 30.97 233 GLU B C 1
ATOM 3955 O O . GLU B 1 237 ? 71.636 59.212 37.151 1.00 26.99 233 GLU B O 1
ATOM 3961 N N . ASN B 1 238 ? 72.326 59.052 35.016 1.00 26.08 234 ASN B N 1
ATOM 3962 C CA . ASN B 1 238 ? 70.956 58.920 34.514 1.00 24.56 234 ASN B CA 1
ATOM 3963 C C . ASN B 1 238 ? 70.229 57.729 35.137 1.00 25.82 234 ASN B C 1
ATOM 3964 O O . ASN B 1 238 ? 70.712 56.595 35.105 1.00 26.94 234 ASN B O 1
ATOM 3969 N N . VAL B 1 239 ? 69.063 58.021 35.721 1.00 23.84 235 VAL B N 1
ATOM 3970 C CA . VAL B 1 239 ? 68.377 57.022 36.555 1.00 24.58 235 VAL B CA 1
ATOM 3971 C C . VAL B 1 239 ? 67.817 55.862 35.718 1.00 30.14 235 VAL B C 1
ATOM 3972 O O . VAL B 1 239 ? 67.534 54.789 36.281 1.00 32.27 235 VAL B O 1
ATOM 3976 N N . HIS B 1 240 ? 67.682 56.053 34.401 1.00 26.94 236 HIS B N 1
ATOM 3977 C CA . HIS B 1 240 ? 67.153 54.994 33.509 1.00 26.45 236 HIS B CA 1
ATOM 3978 C C . HIS B 1 240 ? 68.188 54.371 32.588 1.00 27.34 236 HIS B C 1
ATOM 3979 O O . HIS B 1 240 ? 68.090 53.181 32.205 1.00 28.96 236 HIS B O 1
ATOM 3986 N N . ILE B 1 241 ? 69.181 55.168 32.191 1.00 29.31 237 ILE B N 1
ATOM 3987 C CA . ILE B 1 241 ? 70.006 54.716 31.089 1.00 24.95 237 ILE B CA 1
ATOM 3988 C C . ILE B 1 241 ? 71.504 55.029 31.267 1.00 32.54 237 ILE B C 1
ATOM 3989 O O . ILE B 1 241 ? 72.239 55.157 30.281 1.00 32.27 237 ILE B O 1
ATOM 3994 N N . ARG B 1 242 ? 71.938 55.090 32.534 1.00 29.58 238 ARG B N 1
ATOM 3995 C CA . ARG B 1 242 ? 73.354 55.266 32.889 1.00 30.32 238 ARG B CA 1
ATOM 3996 C C . ARG B 1 242 ? 74.153 54.072 32.351 1.00 36.44 238 ARG B C 1
ATOM 3997 O O . ARG B 1 242 ? 73.555 53.020 32.038 1.00 32.80 238 ARG B O 1
ATOM 4005 N N . GLU B 1 243 ? 75.474 54.242 32.215 1.00 38.05 239 GLU B N 1
ATOM 4006 C CA . GLU B 1 243 ? 76.386 53.169 31.810 1.00 38.29 239 GLU B CA 1
ATOM 4007 C C . GLU B 1 243 ? 76.093 51.904 32.615 1.00 38.43 239 GLU B C 1
ATOM 4008 O O . GLU B 1 243 ? 75.937 51.961 33.849 1.00 36.56 239 GLU B O 1
ATOM 4010 N N . GLY B 1 244 ? 75.982 50.769 31.927 1.00 36.11 240 GLY B N 1
ATOM 4011 C CA . GLY B 1 244 ? 75.660 49.521 32.597 1.00 38.23 240 GLY B CA 1
ATOM 4012 C C . GLY B 1 244 ? 74.264 48.985 32.314 1.00 40.85 240 GLY B C 1
ATOM 4013 O O . GLY B 1 244 ? 74.033 47.754 32.351 1.00 42.36 240 GLY B O 1
ATOM 4014 N N . VAL B 1 245 ? 73.319 49.880 32.037 1.00 32.76 241 VAL B N 1
ATOM 4015 C CA . VAL B 1 245 ? 71.951 49.429 31.791 1.00 33.01 241 VAL B CA 1
ATOM 4016 C C . VAL B 1 245 ? 71.852 48.793 30.400 1.00 33.85 241 VAL B C 1
ATOM 4017 O O . VAL B 1 245 ? 72.183 49.462 29.409 1.00 35.15 241 VAL B O 1
ATOM 4021 N N . THR B 1 246 ? 71.371 47.542 30.312 1.00 30.53 242 THR B N 1
ATOM 4022 C CA . THR B 1 246 ? 71.220 46.876 29.001 1.00 27.22 242 THR B CA 1
ATOM 4023 C C . THR B 1 246 ? 69.988 47.275 28.225 1.00 28.07 242 THR B C 1
ATOM 4024 O O . THR B 1 246 ? 69.027 47.787 28.790 1.00 26.67 242 THR B O 1
ATOM 4028 N N . GLU B 1 247 ? 70.024 47.031 26.917 1.00 25.22 243 GLU B N 1
ATOM 4029 C CA . GLU B 1 247 ? 68.909 47.412 26.047 1.00 22.97 243 GLU B CA 1
ATOM 4030 C C . GLU B 1 247 ? 67.641 46.689 26.471 1.00 23.99 243 GLU B C 1
ATOM 4031 O O . GLU B 1 247 ? 66.578 47.308 26.558 1.00 21.19 243 GLU B O 1
ATOM 4037 N N . ASP B 1 248 ? 67.730 45.385 26.658 1.00 23.44 244 ASP B N 1
ATOM 4038 C CA . ASP B 1 248 ? 66.558 44.640 27.077 1.00 22.54 244 ASP B CA 1
ATOM 4039 C C . ASP B 1 248 ? 65.963 45.176 28.392 1.00 26.51 244 ASP B C 1
ATOM 4040 O O . ASP B 1 248 ? 64.714 45.344 28.503 1.00 23.50 244 ASP B O 1
ATOM 4045 N N . ASP B 1 249 ? 66.835 45.441 29.378 1.00 25.08 245 ASP B N 1
ATOM 4046 C CA . ASP B 1 249 ? 66.364 45.959 30.664 1.00 25.24 245 ASP B CA 1
ATOM 4047 C C . ASP B 1 249 ? 65.716 47.332 30.521 1.00 23.63 245 ASP B C 1
ATOM 4048 O O . ASP B 1 249 ? 64.652 47.588 31.102 1.00 25.63 245 ASP B O 1
ATOM 4053 N N . PHE B 1 250 ? 66.347 48.223 29.760 1.00 22.27 246 PHE B N 1
ATOM 4054 C CA . PHE B 1 250 ? 65.727 49.514 29.515 1.00 21.69 246 PHE B CA 1
ATOM 4055 C C . PHE B 1 250 ? 64.362 49.386 28.822 1.00 22.91 246 PHE B C 1
ATOM 4056 O O . PHE B 1 250 ? 63.389 50.066 29.195 1.00 21.02 246 PHE B O 1
ATOM 4064 N N . VAL B 1 251 ? 64.278 48.515 27.811 1.00 21.08 247 VAL B N 1
ATOM 4065 C CA . VAL B 1 251 ? 63.007 48.374 27.081 1.00 23.74 247 VAL B CA 1
ATOM 4066 C C . VAL B 1 251 ? 61.909 47.889 28.020 1.00 20.63 247 VAL B C 1
ATOM 4067 O O . VAL B 1 251 ? 60.788 48.356 27.959 1.00 20.91 247 VAL B O 1
ATOM 4071 N N . ALA B 1 252 ? 62.241 46.944 28.880 1.00 20.81 248 ALA B N 1
ATOM 4072 C CA . ALA B 1 252 ? 61.242 46.412 29.808 1.00 21.39 248 ALA B CA 1
ATOM 4073 C C . ALA B 1 252 ? 60.799 47.501 30.789 1.00 22.34 248 ALA B C 1
ATOM 4074 O O . ALA B 1 252 ? 59.612 47.622 31.106 1.00 25.97 248 ALA B O 1
ATOM 4076 N N . MET B 1 253 ? 61.754 48.305 31.267 1.00 20.41 249 MET B N 1
ATOM 4077 C CA . MET B 1 253 ? 61.419 49.377 32.192 1.00 23.69 249 MET B CA 1
ATOM 4078 C C . MET B 1 253 ? 60.530 50.422 31.508 1.00 23.92 249 MET B C 1
ATOM 4079 O O . MET B 1 253 ? 59.505 50.825 32.042 1.00 24.10 249 MET B O 1
ATOM 4084 N N . ARG B 1 254 ? 60.928 50.859 30.313 1.00 20.98 250 ARG B N 1
ATOM 4085 C CA . ARG B 1 254 ? 60.265 51.955 29.603 1.00 18.80 250 ARG B CA 1
ATOM 4086 C C . ARG B 1 254 ? 58.863 51.527 29.187 1.00 19.88 250 ARG B C 1
ATOM 4087 O O . ARG B 1 254 ? 57.924 52.328 29.261 1.00 21.09 250 ARG B O 1
ATOM 4095 N N . THR B 1 255 ? 58.709 50.281 28.759 1.00 19.62 251 THR B N 1
ATOM 4096 C CA . THR B 1 255 ? 57.402 49.772 28.347 1.00 22.33 251 THR B CA 1
ATOM 4097 C C . THR B 1 255 ? 56.433 49.702 29.517 1.00 22.50 251 THR B C 1
ATOM 4098 O O . THR B 1 255 ? 55.254 50.082 29.383 1.00 26.11 251 THR B O 1
ATOM 4102 N N . ALA B 1 256 ? 56.901 49.207 30.659 1.00 23.68 252 ALA B N 1
ATOM 4103 C CA . ALA B 1 256 ? 56.059 49.148 31.847 1.00 28.16 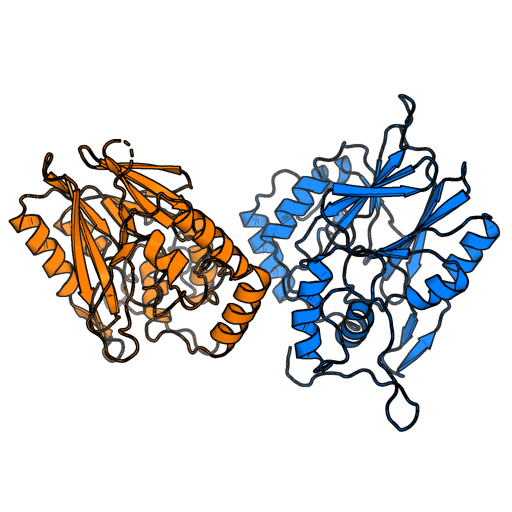252 ALA B CA 1
ATOM 4104 C C . ALA B 1 256 ? 55.726 50.560 32.335 1.00 26.60 252 ALA B C 1
ATOM 4105 O O . ALA B 1 256 ? 54.583 50.819 32.731 1.00 30.49 252 ALA B O 1
ATOM 4107 N N . ARG B 1 257 ? 56.698 51.467 32.270 1.00 25.18 253 ARG B N 1
ATOM 4108 C CA . ARG B 1 257 ? 56.468 52.819 32.759 1.00 23.93 253 ARG B CA 1
ATOM 4109 C C . ARG B 1 257 ? 55.436 53.517 31.847 1.00 27.44 253 ARG B C 1
ATOM 4110 O O . ARG B 1 257 ? 54.496 54.126 32.355 1.00 29.97 253 ARG B O 1
ATOM 4118 N N . ASP B 1 258 ? 55.571 53.367 30.524 1.00 24.21 254 ASP B N 1
ATOM 4119 C CA . ASP B 1 258 ? 54.615 53.962 29.571 1.00 24.38 254 ASP B CA 1
ATOM 4120 C C . ASP B 1 258 ? 53.192 53.481 29.762 1.00 27.84 254 ASP B C 1
ATOM 4121 O O . ASP B 1 258 ? 52.234 54.233 29.522 1.00 27.30 254 ASP B O 1
ATOM 4126 N N . ALA B 1 259 ? 53.050 52.213 30.136 1.00 23.65 255 ALA B N 1
ATOM 4127 C CA . ALA B 1 259 ? 51.752 51.558 30.201 1.00 29.47 255 ALA B CA 1
ATOM 4128 C C . ALA B 1 259 ? 50.899 52.246 31.254 1.00 35.00 255 ALA B C 1
ATOM 4129 O O . ALA B 1 259 ? 49.668 52.195 31.199 1.00 40.61 255 ALA B O 1
ATOM 4131 N N . THR B 1 260 ? 51.572 52.886 32.202 1.00 32.81 256 THR B N 1
ATOM 4132 C CA . THR B 1 260 ? 50.935 53.507 33.361 1.00 40.01 256 THR B CA 1
ATOM 4133 C C . THR B 1 260 ? 50.749 55.023 33.212 1.00 40.35 256 THR B C 1
ATOM 4134 O O . THR B 1 260 ? 50.450 55.726 34.192 1.00 42.88 256 THR B O 1
ATOM 4138 N N . LEU B 1 261 ? 50.954 55.547 32.008 1.00 29.92 257 LEU B N 1
ATOM 4139 C CA . LEU B 1 261 ? 50.935 57.000 31.853 1.00 27.80 257 LEU B CA 1
ATOM 4140 C C . LEU B 1 261 ? 49.593 57.459 31.306 1.00 26.80 257 LEU B C 1
ATOM 4141 O O . LEU B 1 261 ? 48.915 56.725 30.558 1.00 31.03 257 LEU B O 1
ATOM 4146 N N . ASP B 1 262 ? 49.180 58.653 31.693 1.00 35.24 258 ASP B N 1
ATOM 4147 C CA . ASP B 1 262 ? 48.013 59.230 31.041 1.00 34.81 258 ASP B CA 1
ATOM 4148 C C . ASP B 1 262 ? 48.410 60.064 29.837 1.00 27.80 258 ASP B C 1
ATOM 4149 O O . ASP B 1 262 ? 49.582 60.300 29.595 1.00 28.76 258 ASP B O 1
ATOM 4154 N N . MET B 1 263 ? 47.431 60.488 29.059 1.00 25.00 259 MET B N 1
ATOM 4155 C CA A MET B 1 263 ? 47.695 61.301 27.887 0.62 24.36 259 MET B CA 1
ATOM 4156 C CA B MET B 1 263 ? 47.686 61.300 27.888 0.38 24.50 259 MET B CA 1
ATOM 4157 C C . MET B 1 263 ? 48.171 62.701 28.271 1.00 21.22 259 MET B C 1
ATOM 4158 O O . MET B 1 263 ? 47.672 63.287 29.222 1.00 22.00 259 MET B O 1
ATOM 4167 N N . PRO B 1 264 ? 49.164 63.253 27.546 1.00 22.21 260 PRO B N 1
ATOM 4168 C CA . PRO B 1 264 ? 49.536 64.641 27.866 1.00 19.88 260 PRO B CA 1
ATOM 4169 C C . PRO B 1 264 ? 48.345 65.576 27.733 1.00 16.59 260 PRO B C 1
ATOM 4170 O O . PRO B 1 264 ? 47.543 65.422 26.811 1.00 16.26 260 PRO B O 1
ATOM 4174 N N . VAL B 1 265 ? 48.253 66.549 28.639 1.00 20.86 261 VAL B N 1
ATOM 4175 C CA . VAL B 1 265 ? 47.095 67.457 28.658 1.00 17.59 261 VAL B CA 1
ATOM 4176 C C . VAL B 1 265 ? 46.880 68.119 27.333 1.00 15.02 261 VAL B C 1
ATOM 4177 O O . VAL B 1 265 ? 45.744 68.216 26.848 1.00 16.67 261 VAL B O 1
ATOM 4181 N N . LEU B 1 266 ? 47.953 68.563 26.675 1.00 14.01 262 LEU B N 1
ATOM 4182 C CA . LEU B 1 266 ? 47.794 69.282 25.430 1.00 13.76 262 LEU B CA 1
ATOM 4183 C C . LEU B 1 266 ? 48.017 68.433 24.194 1.00 15.99 262 LEU B C 1
ATOM 4184 O O . LEU B 1 266 ? 48.179 68.971 23.097 1.00 17.42 262 LEU B O 1
ATOM 4189 N N . MET B 1 267 ? 47.964 67.103 24.339 1.00 16.12 263 MET B N 1
ATOM 4190 C CA . MET B 1 267 ? 48.222 66.218 23.192 1.00 14.91 263 MET B CA 1
ATOM 4191 C C . MET B 1 267 ? 47.413 66.545 21.950 1.00 14.30 263 MET B C 1
ATOM 4192 O O . MET B 1 267 ? 47.970 66.681 20.837 1.00 14.53 263 MET B O 1
ATOM 4197 N N . LEU B 1 268 ? 46.079 66.562 22.103 1.00 13.60 264 LEU B N 1
ATOM 4198 C CA . LEU B 1 268 ? 45.251 66.667 20.909 1.00 11.89 264 LEU B CA 1
ATOM 4199 C C . LEU B 1 268 ? 45.322 68.066 20.253 1.00 10.33 264 LEU B C 1
ATOM 4200 O O . LEU B 1 268 ? 45.520 68.143 19.041 1.00 13.78 264 LEU B O 1
ATOM 4205 N N . PRO B 1 269 ? 45.265 69.148 21.050 1.00 12.25 265 PRO B N 1
ATOM 4206 C CA . PRO B 1 269 ? 45.519 70.464 20.452 1.00 14.46 265 PRO B CA 1
ATOM 4207 C C . PRO B 1 269 ? 46.915 70.584 19.842 1.00 12.41 265 PRO B C 1
ATOM 4208 O O . PRO B 1 269 ? 47.051 71.140 18.735 1.00 14.50 265 PRO B O 1
ATOM 4212 N N . SER B 1 270 ? 47.935 70.127 20.565 1.00 11.23 266 SER B N 1
ATOM 4213 C CA . SER B 1 270 ? 49.314 70.254 20.043 1.00 12.52 266 SER B CA 1
ATOM 4214 C C . SER B 1 270 ? 49.515 69.544 18.734 1.00 12.37 266 SER B C 1
ATOM 4215 O O . SER B 1 270 ? 50.117 70.105 17.809 1.00 15.01 266 SER B O 1
ATOM 4218 N N . VAL B 1 271 ? 49.159 68.265 18.656 1.00 12.85 267 VAL B N 1
ATOM 4219 C CA . VAL B 1 271 ? 49.532 67.535 17.468 1.00 11.98 267 VAL B CA 1
ATOM 4220 C C . VAL B 1 271 ? 48.830 68.059 16.224 1.00 11.19 267 VAL B C 1
ATOM 4221 O O . VAL B 1 271 ? 49.436 68.138 15.150 1.00 13.26 267 VAL B O 1
ATOM 4225 N N . GLN B 1 272 ? 47.558 68.484 16.322 1.00 11.55 268 GLN B N 1
ATOM 4226 C CA . GLN B 1 272 ? 46.902 68.929 15.100 1.00 12.87 268 GLN B CA 1
ATOM 4227 C C . GLN B 1 272 ? 47.423 70.259 14.565 1.00 11.81 268 GLN B C 1
ATOM 4228 O O . GLN B 1 272 ? 47.269 70.565 13.379 1.00 13.73 268 GLN B O 1
ATOM 4234 N N . VAL B 1 273 ? 48.003 71.037 15.465 1.00 11.98 269 VAL B N 1
ATOM 4235 C CA . VAL B 1 273 ? 48.639 72.289 15.079 1.00 12.80 269 VAL B CA 1
ATOM 4236 C C . VAL B 1 273 ? 50.083 72.030 14.597 1.00 13.12 269 VAL B C 1
ATOM 4237 O O . VAL B 1 273 ? 50.545 72.523 13.562 1.00 12.84 269 VAL B O 1
ATOM 4241 N N . ASN B 1 274 ? 50.837 71.224 15.351 1.00 11.16 270 ASN B N 1
ATOM 4242 C CA . ASN B 1 274 ? 52.226 71.022 14.994 1.00 11.10 270 ASN B CA 1
ATOM 4243 C C . ASN B 1 274 ? 52.473 70.189 13.750 1.00 12.49 270 ASN B C 1
ATOM 4244 O O . ASN B 1 274 ? 53.450 70.349 13.070 1.00 14.13 270 ASN B O 1
ATOM 4249 N N . MET B 1 275 ? 51.509 69.326 13.413 1.00 14.60 271 MET B N 1
ATOM 4250 C CA . MET B 1 275 ? 51.592 68.556 12.199 1.00 14.36 271 MET B CA 1
ATOM 4251 C C . MET B 1 275 ? 51.406 69.464 10.971 1.00 12.84 271 MET B C 1
ATOM 4252 O O . MET B 1 275 ? 51.776 69.048 9.866 1.00 16.75 271 MET B O 1
ATOM 4257 N N . ARG B 1 276 ? 50.913 70.699 11.193 1.00 14.46 272 ARG B N 1
ATOM 4258 C CA . ARG B 1 276 ? 50.838 71.705 10.141 1.00 14.58 272 ARG B CA 1
ATOM 4259 C C . ARG B 1 276 ? 51.909 72.771 10.316 1.00 17.43 272 ARG B C 1
ATOM 4260 O O . ARG B 1 276 ? 51.750 73.895 9.829 1.00 18.18 272 ARG B O 1
ATOM 4268 N N . ALA B 1 277 ? 53.020 72.427 10.968 1.00 14.88 273 ALA B N 1
ATOM 4269 C CA . ALA B 1 277 ? 54.202 73.312 11.150 1.00 13.86 273 ALA B CA 1
ATOM 4270 C C . ALA B 1 277 ? 53.866 74.465 12.113 1.00 14.08 273 ALA B C 1
ATOM 4271 O O . ALA B 1 277 ? 54.619 75.434 12.238 1.00 15.40 273 ALA B O 1
ATOM 4273 N N . GLY B 1 278 ? 52.781 74.290 12.825 1.00 13.37 274 GLY B N 1
ATOM 4274 C CA . GLY B 1 278 ? 52.284 75.234 13.825 1.00 14.99 274 GLY B CA 1
ATOM 4275 C C . GLY B 1 278 ? 51.213 76.115 13.274 1.00 15.71 274 GLY B C 1
ATOM 4276 O O . GLY B 1 278 ? 50.727 76.969 14.014 1.00 17.64 274 GLY B O 1
ATOM 4277 N N . ARG B 1 279 ? 50.809 75.916 12.025 1.00 16.13 275 ARG B N 1
ATOM 4278 C CA . ARG B 1 279 ? 49.642 76.668 11.500 1.00 15.26 275 ARG B CA 1
ATOM 4279 C C . ARG B 1 279 ? 48.357 76.221 12.188 1.00 16.85 275 ARG B C 1
ATOM 4280 O O . ARG B 1 279 ? 48.108 75.036 12.430 1.00 17.86 275 ARG B O 1
ATOM 4282 N N . LEU B 1 280 ? 47.480 77.181 12.494 1.00 17.79 276 LEU B N 1
ATOM 4283 C CA . LEU B 1 280 ? 46.230 76.847 13.106 1.00 17.09 276 LEU B CA 1
ATOM 4284 C C . LEU B 1 280 ? 45.277 76.397 12.001 1.00 17.42 276 LEU B C 1
ATOM 4285 O O . LEU B 1 280 ? 45.488 76.712 10.834 1.00 20.28 276 LEU B O 1
ATOM 4290 N N . PRO B 1 281 ? 44.229 75.645 12.379 1.00 21.72 277 PRO B N 1
ATOM 4291 C CA . PRO B 1 281 ? 43.223 75.209 11.400 1.00 26.55 277 PRO B CA 1
ATOM 4292 C C . PRO B 1 281 ? 42.603 76.419 10.690 1.00 24.26 277 PRO B C 1
ATOM 4293 O O . PRO B 1 281 ? 42.455 77.493 11.304 1.00 23.74 277 PRO B O 1
ATOM 4297 N N . GLU B 1 282 ? 42.265 76.256 9.418 1.00 24.30 278 GLU B N 1
ATOM 4298 C CA . GLU B 1 282 ? 41.660 77.331 8.642 1.00 26.64 278 GLU B CA 1
ATOM 4299 C C . GLU B 1 282 ? 40.271 77.615 9.210 1.00 24.21 278 GLU B C 1
ATOM 4300 O O . GLU B 1 282 ? 39.587 76.683 9.662 1.00 25.17 278 GLU B O 1
ATOM 4302 N N . PRO B 1 283 ? 39.861 78.899 9.184 1.00 27.12 279 PRO B N 1
ATOM 4303 C CA . PRO B 1 283 ? 38.565 79.335 9.715 1.00 29.20 279 PRO B CA 1
ATOM 4304 C C . PRO B 1 283 ? 37.411 78.615 9.049 1.00 28.49 279 PRO B C 1
ATOM 4305 O O . PRO B 1 283 ? 37.444 78.347 7.844 1.00 26.95 279 PRO B O 1
ATOM 4309 N N . GLU B 1 284 ? 36.365 78.350 9.822 1.00 26.17 280 GLU B N 1
ATOM 4310 C CA . GLU B 1 284 ? 35.088 77.959 9.209 1.00 25.35 280 GLU B CA 1
ATOM 4311 C C . GLU B 1 284 ? 34.351 79.137 8.625 1.00 30.92 280 GLU B C 1
ATOM 4312 O O . GLU B 1 284 ? 34.847 80.273 8.649 1.00 33.27 280 GLU B O 1
ATOM 4318 N N . ASP B 1 285 ? 33.166 78.899 8.073 1.00 29.33 281 ASP B N 1
ATOM 4319 C CA . ASP B 1 285 ? 32.442 79.958 7.380 1.00 34.93 281 ASP B CA 1
ATOM 4320 C C . ASP B 1 285 ? 32.000 81.130 8.266 1.00 35.23 281 ASP B C 1
ATOM 4321 O O . ASP B 1 285 ? 31.590 82.180 7.760 1.00 41.49 281 ASP B O 1
ATOM 4326 N N . ASN B 1 286 ? 32.105 80.968 9.584 1.00 32.71 282 ASN B N 1
ATOM 4327 C CA . ASN B 1 286 ? 31.751 82.053 10.498 1.00 30.07 282 ASN B CA 1
ATOM 4328 C C . ASN B 1 286 ? 32.987 82.819 10.920 1.00 28.35 282 ASN B C 1
ATOM 4329 O O . ASN B 1 286 ? 32.912 83.763 11.733 1.00 33.51 282 ASN B O 1
ATOM 4334 N N . GLY B 1 287 ? 34.122 82.442 10.341 1.00 28.47 283 GLY B N 1
ATOM 4335 C CA . GLY B 1 287 ? 35.382 83.133 10.584 1.00 30.92 283 GLY B CA 1
ATOM 4336 C C . GLY B 1 287 ? 36.178 82.712 11.796 1.00 27.22 283 GLY B C 1
ATOM 4337 O O . GLY B 1 287 ? 37.233 83.281 12.097 1.00 30.31 283 GLY B O 1
ATOM 4338 N N . VAL B 1 288 ? 35.673 81.696 12.484 1.00 23.83 284 VAL B N 1
ATOM 4339 C CA . VAL B 1 288 ? 36.305 81.160 13.669 1.00 19.34 284 VAL B CA 1
ATOM 4340 C C . VAL B 1 288 ? 37.072 79.891 13.312 1.00 20.80 284 VAL B C 1
ATOM 4341 O O . VAL B 1 288 ? 36.611 79.058 12.514 1.00 22.43 284 VAL B O 1
ATOM 4345 N N . ARG B 1 289 ? 38.250 79.759 13.900 1.00 18.65 285 ARG B N 1
ATOM 4346 C CA . ARG B 1 289 ? 39.064 78.562 13.748 1.00 17.40 285 ARG B CA 1
ATOM 4347 C C . ARG B 1 289 ? 38.772 77.603 14.905 1.00 18.04 285 ARG B C 1
ATOM 4348 O O . ARG B 1 289 ? 38.620 78.041 16.055 1.00 18.30 285 ARG B O 1
ATOM 4356 N N . TYR B 1 290 ? 38.685 76.308 14.618 1.00 14.59 286 TYR B N 1
ATOM 4357 C CA . TYR B 1 290 ? 38.321 75.316 15.648 1.00 14.41 286 TYR B CA 1
ATOM 4358 C C . TYR B 1 290 ? 39.344 74.197 15.715 1.00 14.44 286 TYR B C 1
ATOM 4359 O O . TYR B 1 290 ? 39.717 73.641 14.691 1.00 18.57 286 TYR B O 1
ATOM 4368 N N . LEU B 1 291 ? 39.754 73.848 16.935 1.00 14.59 287 LEU B N 1
ATOM 4369 C CA . LEU B 1 291 ? 40.476 72.589 17.093 1.00 13.52 287 LEU B CA 1
ATOM 4370 C C . LEU B 1 291 ? 39.438 71.487 17.186 1.00 14.46 287 LEU B C 1
ATOM 4371 O O . LEU B 1 291 ? 38.298 71.711 17.647 1.00 15.90 287 LEU B O 1
ATOM 4376 N N . LYS B 1 292 ? 39.805 70.295 16.726 1.00 13.14 288 LYS B N 1
ATOM 4377 C CA . LYS B 1 292 ? 38.894 69.155 16.731 1.00 13.01 288 LYS B CA 1
ATOM 4378 C C . LYS B 1 292 ? 39.391 68.143 17.755 1.00 16.54 288 LYS B C 1
ATOM 4379 O O . LYS B 1 292 ? 40.570 67.779 17.731 1.00 16.57 288 LYS B O 1
ATOM 4385 N N . ILE B 1 293 ? 38.509 67.703 18.639 1.00 13.56 289 ILE B N 1
ATOM 4386 C CA . ILE B 1 293 ? 38.891 66.704 19.644 1.00 13.44 289 ILE B CA 1
ATOM 4387 C C . ILE B 1 293 ? 38.147 65.419 19.315 1.00 14.41 289 ILE B C 1
ATOM 4388 O O . ILE B 1 293 ? 36.909 65.350 19.491 1.00 14.44 289 ILE B O 1
ATOM 4393 N N . PRO B 1 294 ? 38.842 64.363 18.841 1.00 12.61 290 PRO B N 1
ATOM 4394 C CA . PRO B 1 294 ? 38.100 63.140 18.517 1.00 14.94 290 PRO B CA 1
ATOM 4395 C C . PRO B 1 294 ? 37.607 62.373 19.739 1.00 15.84 290 PRO B C 1
ATOM 4396 O O . PRO B 1 294 ? 38.333 62.313 20.741 1.00 17.39 290 PRO B O 1
ATOM 4400 N N . LEU B 1 295 ? 36.347 61.901 19.707 1.00 15.18 291 LEU B N 1
ATOM 4401 C CA . LEU B 1 295 ? 35.793 61.194 20.849 1.00 15.16 291 LEU B CA 1
ATOM 4402 C C . LEU B 1 295 ? 36.057 59.706 20.710 1.00 17.71 291 LEU B C 1
ATOM 4403 O O . LEU B 1 295 ? 35.698 59.074 19.687 1.00 21.46 291 LEU B O 1
ATOM 4408 N N . ASP B 1 296 ? 36.566 59.109 21.790 1.00 17.91 292 ASP B N 1
ATOM 4409 C CA . ASP B 1 296 ? 36.743 57.677 21.855 1.00 19.92 292 ASP B CA 1
ATOM 4410 C C . ASP B 1 296 ? 37.437 57.074 20.649 1.00 20.70 292 ASP B C 1
ATOM 4411 O O . ASP B 1 296 ? 36.991 56.058 20.132 1.00 24.67 292 ASP B O 1
ATOM 4416 N N . ALA B 1 297 ? 38.506 57.712 20.212 1.00 21.08 293 ALA B N 1
ATOM 4417 C CA . ALA B 1 297 ? 39.195 57.340 18.969 1.00 22.21 293 ALA B CA 1
ATOM 4418 C C . ALA B 1 297 ? 40.656 57.032 19.191 1.00 30.21 293 ALA B C 1
ATOM 4419 O O . ALA B 1 297 ? 41.336 56.569 18.277 1.00 32.13 293 ALA B O 1
ATOM 4421 N N . ILE B 1 298 ? 41.168 57.384 20.360 1.00 30.15 294 ILE B N 1
ATOM 4422 C CA . ILE B 1 298 ? 42.577 57.154 20.667 1.00 30.69 294 ILE B CA 1
ATOM 4423 C C . ILE B 1 298 ? 42.617 56.645 22.118 1.00 41.40 294 ILE B C 1
ATOM 4424 O O . ILE B 1 298 ? 41.593 56.704 22.829 1.00 43.98 294 ILE B O 1
#

Solvent-accessible surface area: 25064 Å² total; per-residue (Å²): 46,103,13,66,30,44,31,46,25,41,46,16,107,97,21,23,0,0,6,5,0,0,16,3,72,78,59,14,21,0,0,3,1,4,5,3,18,16,35,44,62,182,54,48,172,63,146,41,43,22,0,57,100,3,38,61,90,8,77,81,49,65,17,138,3,101,18,4,2,9,1,2,1,1,16,23,0,2,3,1,2,22,50,0,66,108,129,28,29,19,60,0,0,1,0,102,52,0,23,55,4,0,73,74,1,4,76,38,7,115,24,34,143,110,12,36,72,88,1,77,34,12,54,104,34,6,60,88,41,50,89,7,80,1,41,53,1,27,0,86,0,5,38,0,32,1,24,1,20,0,2,3,0,0,5,0,47,31,69,182,44,74,173,110,21,64,44,11,4,0,2,0,3,6,1,0,14,25,10,99,102,0,5,2,49,10,72,19,45,56,20,64,10,37,39,0,25,132,6,0,59,88,0,10,93,22,83,89,52,1,121,0,14,0,3,4,8,92,60,85,122,42,80,77,27,8,35,1,36,44,0,54,136,82,0,78,27,0,102,68,74,39,74,36,66,92,1,27,64,59,4,83,63,119,13,90,107,65,126,92,36,131,15,9,28,11,0,0,3,0,7,0,43,4,5,93,60,14,136,61,103,158,90,59,70,114,96,52,98,96,28,158,157,59,109,113,49,42,36,41,22,43,47,17,104,96,23,27,0,0,6,4,0,0,19,5,68,79,60,13,47,0,0,3,1,4,5,4,18,19,36,44,61,181,50,47,167,64,147,43,41,22,0,57,100,3,38,61,89,8,78,82,48,64,17,116,4,28,25,4,2,10,1,2,2,1,17,30,0,2,3,1,2,41,48,1,80,110,127,31,28,20,73,7,0,2,1,99,53,0,24,48,5,0,66,75,2,5,176,38,6,116,24,35,148,105,14,37,75,88,1,77,56,13,56,82,33,2,60,97,40,41,84,3,75,1,40,63,6,27,1,88,1,17,55,0,33,2,24,2,18,1,2,3,0,0,7,0,37,76,105,94,146,7,5,0,2,0,4,6,1,0,12,16,10,69,85,0,4,3,49,8,65,19,46,55,21,64,10,34,37,0,25,133,8,0,62,43,0,12,92,24,65,84,87,2,124,0,18,0,2,3,3,90,44,30,162,71,48,76,84,76,61,31,8,33,0,34,42,0,51,136,79,0,77,19,0,102,68,74,40,70,39,78,90,1,24,61,47,8,80,63,114,16,86,104,69,123,92,36,129,17,9,28,12,0,0,3,0,7,0,45,6,6,44,62,15,82,66,104,158,95,55,69,122,98,51,104,94,30,154,152,59,120

CATH classification: 3.60.15.10